Protein 6YGE (pdb70)

Secondary structure (DSSP, 8-state):
--SS-GGGTT-TTTTPPP--TTBGGG-GGG-BSS---STTHHHHTTT--TTTTS-HHHHHHHHBS-SSTT--BPPPSGGGBPB-TTS-B--EEEEEPTT-EEEEES-TT--EEEETT--GGGGT--GGGG---BTTBGGGEEEEEESS-EEEEEEEBPPBTTB---BEEEE-SS-HHHHHHTTSEEEPPGGGSSSGGGGS-SSSPP--/--S-GGG-S-TTTTPPP--TTBGGG-GGG-BSSPP-STTHHHHHTT--TTTTS-HHHHHHHHBS-SSTT--BPPPSGGGBPB-TTS-B--EEEEEPTT-EEEEES-TT--EEEETT--GGGGT--GGGG--SSTTSGGGEEEEEESS-EEEEEEEBPPBTTB---BEEEE-SS-HHHHHHTTSEEEPPGGGSSSGGGGS-SSSPPPP-

Organism: Aspergillus fumigatus (strain ATCC MYA-4609 / CBS 101355 / FGSC A1100 / Af293) (NCBI:txid330879)

Structure (mmCIF, N/CA/C/O backbone):
data_6YGE
#
_entry.id   6YGE
#
_cell.length_a   63.788
_cell.length_b   63.788
_cell.length_c   257.995
_cell.angle_alpha   90.000
_cell.angle_beta   90.000
_cell.angle_gamma   120.000
#
_symmetry.space_group_name_H-M   'P 32 2 1'
#
loop_
_entity.id
_entity.type
_entity.pdbx_description
1 polymer AfNADase
2 branched alpha-D-mannopyranose-(1-3)-[alpha-D-mannopyranose-(1-6)]beta-D-mannopyranose-(1-4)-2-acetamido-2-deoxy-beta-D-glucopyranose-(1-4)-[alpha-L-fucopyranose-(1-6)]2-acetamido-2-deoxy-beta-D-glucopyranose
3 branched alpha-L-fucopyranose-(1-6)-2-acetamido-2-deoxy-beta-D-glucopyranose
4 non-polymer 2-acetamido-2-deoxy-beta-D-glucopyranose
5 non-polymer 'CALCIUM ION'
6 non-polymer 'ACETATE ION'
7 water water
#
loop_
_atom_site.group_PDB
_atom_site.id
_atom_site.type_symbol
_atom_site.label_atom_id
_atom_site.label_alt_id
_atom_site.label_comp_id
_atom_site.label_asym_id
_atom_site.label_entity_id
_atom_site.label_seq_id
_atom_site.pdbx_PDB_ins_code
_atom_site.Cartn_x
_atom_site.Cartn_y
_atom_site.Cartn_z
_atom_site.occupancy
_atom_site.B_iso_or_equiv
_atom_site.auth_seq_id
_atom_site.auth_comp_id
_atom_site.auth_asym_id
_atom_site.auth_atom_id
_atom_site.pdbx_PDB_model_num
ATOM 1 N N . SER A 1 27 ? 0.66621 88.85499 294.50103 1.000 76.72011 27 SER B N 1
ATOM 2 C CA . SER A 1 27 ? 0.74431 87.84983 295.55650 1.000 71.58281 27 SER B CA 1
ATOM 3 C C . SER A 1 27 ? 2.19219 87.40495 295.78633 1.000 49.25834 27 SER B C 1
ATOM 4 O O . SER A 1 27 ? 2.77957 86.69506 294.96821 1.000 68.10671 27 SER B O 1
ATOM 7 N N . LEU A 1 28 ? 2.76483 87.83457 296.91149 1.000 51.86672 28 LEU B N 1
ATOM 8 C CA . LEU A 1 28 ? 4.16655 87.54144 297.17945 1.000 43.12651 28 LEU B CA 1
ATOM 9 C C . LEU A 1 28 ? 4.38366 86.10677 297.63826 1.000 44.48759 28 LEU B C 1
ATOM 10 O O . LEU A 1 28 ? 5.47616 85.56456 297.45125 1.000 44.87795 28 LEU B O 1
ATOM 15 N N . PHE A 1 29 ? 3.37129 85.47371 298.22088 1.000 37.91942 29 PHE B N 1
ATOM 16 C CA . PHE A 1 29 ? 3.57073 84.21309 298.91529 1.000 33.61528 29 PHE B CA 1
ATOM 17 C C . PHE A 1 29 ? 2.61676 83.14461 298.41037 1.000 37.92297 29 PHE B C 1
ATOM 18 O O . PHE A 1 29 ? 1.51778 83.45676 297.94200 1.000 46.80011 29 PHE B O 1
ATOM 26 N N . PRO A 1 30 ? 3.00223 81.87290 298.52693 1.000 37.73286 30 PRO B N 1
ATOM 27 C CA . PRO A 1 30 ? 2.02790 80.78255 298.38654 1.000 43.12499 30 PRO B CA 1
ATOM 28 C C . PRO A 1 30 ? 0.82640 80.98470 299.30262 1.000 57.02745 30 PRO B C 1
ATOM 29 O O . PRO A 1 30 ? 0.96329 81.41294 300.45168 1.000 42.30309 30 PRO B O 1
ATOM 33 N N . ALA A 1 31 ? -0.36427 80.65400 298.78830 1.000 42.47533 31 ALA B N 1
ATOM 34 C CA . ALA A 1 31 ? -1.58851 80.83653 299.56857 1.000 46.96483 31 ALA B CA 1
ATOM 35 C C . ALA A 1 31 ? -1.54835 80.08847 300.89645 1.000 46.74488 31 ALA B C 1
ATOM 36 O O . ALA A 1 31 ? -2.15248 80.53937 301.87929 1.000 42.04683 31 ALA B O 1
ATOM 38 N N . ARG A 1 32 ? -0.85584 78.94771 300.95493 1.000 43.50345 32 ARG B N 1
ATOM 39 C CA . ARG A 1 32 ? -0.79093 78.19083 302.20274 1.000 41.06160 32 ARG B CA 1
ATOM 40 C C . ARG A 1 32 ? -0.06532 78.93854 303.31008 1.000 42.47430 32 ARG B C 1
ATOM 41 O O . ARG A 1 32 ? -0.15801 78.53026 304.46981 1.000 48.64339 32 ARG B O 1
ATOM 49 N N . CYS A 1 33 ? 0.64970 80.01197 302.98450 1.000 43.06302 33 CYS B N 1
ATOM 50 C CA . CYS A 1 33 ? 1.48117 80.71745 303.95010 1.000 47.64279 33 CYS B CA 1
ATOM 51 C C . CYS A 1 33 ? 0.71893 81.75817 304.75478 1.000 43.68548 33 CYS B C 1
ATOM 52 O O . CYS A 1 33 ? 1.29148 82.34667 305.67660 1.000 39.49756 33 CYS B O 1
ATOM 55 N N . TRP A 1 34 ? -0.54779 81.99719 304.43791 1.000 35.40839 34 TRP B N 1
ATOM 56 C CA . TRP A 1 34 ? -1.40514 82.93854 305.15095 1.000 37.00618 34 TRP B CA 1
ATOM 57 C C . TRP A 1 34 ? -2.25384 82.22551 306.19253 1.000 44.88864 34 TRP B C 1
ATOM 58 O O . TRP A 1 34 ? -2.68450 81.09121 305.96540 1.000 44.45539 34 TRP B O 1
ATOM 69 N N . PRO A 1 35 ? -2.51342 82.84785 307.35646 1.000 42.41748 35 PRO B N 1
ATOM 70 C CA . PRO A 1 35 ? -1.97440 84.14784 307.77370 1.000 45.21500 35 PRO B CA 1
ATOM 71 C C . PRO A 1 35 ? -0.52645 84.04498 308.25165 1.000 49.43001 35 PRO B C 1
ATOM 72 O O . PRO A 1 35 ? -0.03220 82.93129 308.40889 1.000 37.84532 35 PRO B O 1
ATOM 76 N N . ASP A 1 36 ? 0.13590 85.18913 308.45324 1.000 38.20638 36 ASP B N 1
ATOM 77 C CA . ASP A 1 36 ? 1.49467 85.26086 308.99455 1.000 37.23686 36 ASP B CA 1
ATOM 78 C C . ASP A 1 36 ? 2.50791 84.60749 308.06284 1.000 35.33284 36 ASP B C 1
ATOM 79 O O . ASP A 1 36 ? 3.20840 83.67350 308.47029 1.000 41.96045 36 ASP B O 1
ATOM 84 N N . PRO A 1 37 ? 2.62489 85.05109 306.80616 1.000 37.76556 37 PRO B N 1
ATOM 85 C CA . PRO A 1 37 ? 3.61996 84.42968 305.91716 1.000 35.30853 37 PRO B CA 1
ATOM 86 C C . PRO A 1 37 ? 5.06676 84.73792 306.29177 1.000 39.01108 37 PRO B C 1
ATOM 87 O O . PRO A 1 37 ? 5.96610 84.00673 305.85880 1.000 35.39307 37 PRO B O 1
ATOM 91 N N . CYS A 1 38 ? 5.32374 85.80490 307.04674 1.000 38.84837 38 CYS B N 1
ATOM 92 C CA . CYS A 1 38 ? 6.67505 86.16584 307.45230 1.000 34.15794 38 CYS B CA 1
ATOM 93 C C . CYS A 1 38 ? 7.05533 85.58241 308.80512 1.000 37.02761 38 CYS B C 1
ATOM 94 O O . CYS A 1 38 ? 8.02630 86.04653 309.41474 1.000 39.34710 38 CYS B O 1
ATOM 97 N N . ALA A 1 39 ? 6.31078 84.58739 309.28754 1.000 35.40223 39 ALA B N 1
ATOM 98 C CA . ALA A 1 39 ? 6.63649 83.94857 310.55382 1.000 41.96307 39 ALA B CA 1
ATOM 99 C C . ALA A 1 39 ? 8.09867 83.51607 310.56218 1.000 36.86885 39 ALA B C 1
ATOM 100 O O . ALA A 1 39 ? 8.60020 82.96927 309.57659 1.000 37.73363 39 ALA B O 1
ATOM 102 N N . GLY A 1 40 ? 8.79304 83.82197 311.65795 1.000 38.49740 40 GLY B N 1
ATOM 103 C CA . GLY A 1 40 ? 10.17924 83.43900 311.83233 1.000 44.11595 40 GLY B CA 1
ATOM 104 C C . GLY A 1 40 ? 11.20177 84.36861 311.21524 1.000 49.35986 40 GLY B C 1
ATOM 105 O O . GLY A 1 40 ? 12.40355 84.16917 311.43579 1.000 41.42756 40 GLY B O 1
ATOM 106 N N . ILE A 1 41 ? 10.77923 85.37217 310.45032 1.000 38.09053 41 ILE B N 1
ATOM 107 C CA . ILE A 1 41 ? 11.69222 86.26453 309.74416 1.000 34.41740 41 ILE B CA 1
ATOM 108 C C . ILE A 1 41 ? 11.82204 87.56056 310.52656 1.000 38.94929 41 ILE B C 1
ATOM 109 O O . ILE A 1 41 ? 10.81277 88.19707 310.85496 1.000 43.83400 41 ILE B O 1
ATOM 114 N N . THR A 1 42 ? 13.05786 87.97408 310.79820 1.000 41.18636 42 THR B N 1
ATOM 115 C CA . THR A 1 42 ? 13.29243 89.25659 311.45007 1.000 42.87074 42 THR B CA 1
ATOM 116 C C . THR A 1 42 ? 13.25804 90.37274 310.41403 1.000 39.51827 42 THR B C 1
ATOM 117 O O . THR A 1 42 ? 13.99310 90.32961 309.42822 1.000 43.59857 42 THR B O 1
ATOM 121 N N . PHE A 1 43 ? 12.41631 91.37930 310.64426 1.000 44.92409 43 PHE B N 1
ATOM 122 C CA . PHE A 1 43 ? 12.32799 92.49118 309.70482 1.000 48.57869 43 PHE B CA 1
ATOM 123 C C . PHE A 1 43 ? 13.55243 93.39416 309.81005 1.000 46.21373 43 PHE B C 1
ATOM 124 O O . PHE A 1 43 ? 13.97761 93.75948 310.91043 1.000 53.46444 43 PHE B O 1
ATOM 132 N N . GLN A 1 44 ? 14.11075 93.77309 308.65041 1.000 44.39767 44 GLN B N 1
ATOM 133 C CA . GLN A 1 44 ? 15.25369 94.68378 308.61011 1.000 63.26250 44 GLN B CA 1
ATOM 134 C C . GLN A 1 44 ? 15.00670 95.92957 307.76881 1.000 50.57655 44 GLN B C 1
ATOM 135 O O . GLN A 1 44 ? 15.24832 97.04482 308.25188 1.000 51.42103 44 GLN B O 1
ATOM 141 N N . ASN A 1 45 ? 14.51193 95.78299 306.53466 1.000 48.19910 45 ASN B N 1
ATOM 142 C CA . ASN A 1 45 ? 14.39043 96.89814 305.59224 1.000 58.31738 45 ASN B CA 1
ATOM 143 C C . ASN A 1 45 ? 13.15495 96.71239 304.70976 1.000 44.08846 45 ASN B C 1
ATOM 144 O O . ASN A 1 45 ? 12.98528 95.64978 304.10250 1.000 43.50565 45 ASN B O 1
ATOM 149 N N . ASP A 1 46 ? 12.32822 97.76951 304.59632 1.000 48.06175 46 ASP B N 1
ATOM 150 C CA . ASP A 1 46 ? 11.02792 97.67807 303.93254 1.000 53.17712 46 ASP B CA 1
ATOM 151 C C . ASP A 1 46 ? 11.10455 97.50434 302.41927 1.000 50.37362 46 ASP B C 1
ATOM 152 O O . ASP A 1 46 ? 10.05638 97.36660 301.77376 1.000 63.45228 46 ASP B O 1
ATOM 157 N N . THR A 1 47 ? 12.27743 97.54984 301.81271 1.000 46.00088 47 THR B N 1
ATOM 158 C CA . THR A 1 47 ? 12.33048 97.34939 300.36948 1.000 38.95193 47 THR B CA 1
ATOM 159 C C . THR A 1 47 ? 12.22207 95.87571 299.98844 1.000 36.18021 47 THR B C 1
ATOM 160 O O . THR A 1 47 ? 11.90844 95.56092 298.82927 1.000 37.47788 47 THR B O 1
ATOM 164 N N . TYR A 1 48 ? 12.41817 94.97741 300.95200 1.000 37.67454 48 TYR B N 1
ATOM 165 C CA . TYR A 1 48 ? 12.58632 93.55733 300.69120 1.000 34.51365 48 TYR B CA 1
ATOM 166 C C . TYR A 1 48 ? 11.42330 92.76137 301.27181 1.000 36.08369 48 TYR B C 1
ATOM 167 O O . TYR A 1 48 ? 10.76402 93.19562 302.22040 1.000 39.32350 48 TYR B O 1
ATOM 176 N N . VAL A 1 49 ? 11.17100 91.59359 300.67418 1.000 35.72490 49 VAL B N 1
ATOM 177 C CA . VAL A 1 49 ? 10.08952 90.73222 301.14056 1.000 35.59658 49 VAL B CA 1
ATOM 178 C C . VAL A 1 49 ? 10.32810 90.32305 302.58505 1.000 40.99465 49 VAL B C 1
ATOM 179 O O . VAL A 1 49 ? 11.41637 89.86024 302.95095 1.000 35.72270 49 VAL B O 1
ATOM 183 N N . CYS A 1 50 ? 9.29756 90.48750 303.41341 1.000 32.16342 50 CYS B N 1
ATOM 184 C CA . CYS A 1 50 ? 9.37784 90.26284 304.85284 1.000 32.49936 50 CYS B CA 1
ATOM 185 C C . CYS A 1 50 ? 10.46685 91.10664 305.51587 1.000 38.40832 50 CYS B C 1
ATOM 186 O O . CYS A 1 50 ? 10.89090 90.81047 306.64113 1.000 36.91031 50 CYS B O 1
ATOM 189 N N . GLY A 1 51 ? 10.90585 92.17367 304.84842 1.000 37.28476 51 GLY B N 1
ATOM 190 C CA . GLY A 1 51 ? 11.95702 93.02236 305.36723 1.000 44.01489 51 GLY B CA 1
ATOM 191 C C . GLY A 1 51 ? 13.33630 92.41156 305.34371 1.000 37.42615 51 GLY B C 1
ATOM 192 O O . GLY A 1 51 ? 14.24815 92.94969 305.98059 1.000 44.88345 51 GLY B O 1
ATOM 193 N N . ASP A 1 52 ? 13.51723 91.30785 304.62529 1.000 34.43570 52 ASP B N 1
ATOM 194 C CA . ASP A 1 52 ? 14.75527 90.53666 304.65267 1.000 36.47051 52 ASP B CA 1
ATOM 195 C C . ASP A 1 5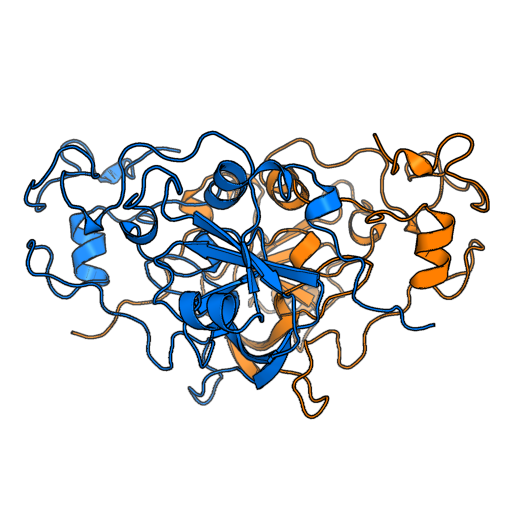2 ? 15.42297 90.59439 303.28735 1.000 38.76541 52 ASP B C 1
ATOM 196 O O . ASP A 1 52 ? 14.86940 90.05598 302.31888 1.000 33.19329 52 ASP B O 1
ATOM 201 N N . PRO A 1 53 ? 16.60445 91.20546 303.15241 1.000 34.43462 53 PRO B N 1
ATOM 202 C CA . PRO A 1 53 ? 17.21994 91.30777 301.81606 1.000 35.67589 53 PRO B CA 1
ATOM 203 C C . PRO A 1 53 ? 17.49159 89.96143 301.17748 1.000 32.89658 53 PRO B C 1
ATOM 204 O O . PRO A 1 53 ? 17.51566 89.86209 299.94281 1.000 31.98613 53 PRO B O 1
ATOM 208 N N . ARG A 1 54 ? 17.686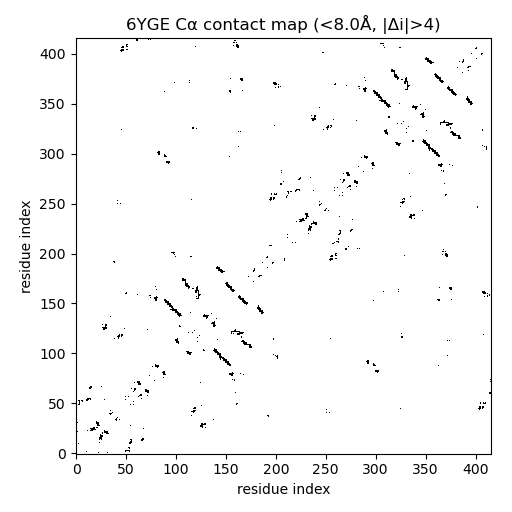70 88.90745 301.97100 1.000 36.50427 54 ARG B N 1
ATOM 209 C CA . ARG A 1 54 ? 17.91242 87.60104 301.36462 1.000 29.26628 54 ARG B CA 1
ATOM 210 C C . ARG A 1 54 ? 16.71859 87.13460 300.54420 1.000 30.53754 54 ARG B C 1
ATOM 211 O O . ARG A 1 54 ? 16.87207 86.26218 299.68402 1.000 31.40832 54 ARG B O 1
ATOM 219 N N . LEU A 1 55 ? 15.53978 87.70355 300.78133 1.000 31.31147 55 LEU B N 1
ATOM 220 C CA . LEU A 1 55 ? 14.32492 87.28474 300.10061 1.000 29.43450 55 LEU B CA 1
ATOM 221 C C . LEU A 1 55 ? 14.00615 88.13879 298.88196 1.000 34.72946 55 LEU B C 1
ATOM 222 O O . LEU A 1 55 ? 12.97315 87.92521 298.24266 1.000 30.46517 55 LEU B O 1
ATOM 227 N N . GLY A 1 56 ? 14.86250 89.09537 298.54586 1.000 29.30229 56 GLY B N 1
ATOM 228 C CA . GLY A 1 56 ? 14.71303 89.84131 297.32330 1.000 28.61479 56 GLY B CA 1
ATOM 229 C C . GLY A 1 56 ? 13.76308 91.01087 297.47105 1.000 29.34529 56 GLY B C 1
ATOM 230 O O . GLY A 1 56 ? 13.13657 91.21526 298.51395 1.000 33.29363 56 GLY B O 1
ATOM 231 N N . PRO A 1 57 ? 13.61930 91.78648 296.40673 1.000 29.05398 57 PRO B N 1
ATOM 232 C CA . PRO A 1 57 ? 12.84923 93.03065 296.48992 1.000 33.22966 57 PRO B CA 1
ATOM 233 C C . PRO A 1 57 ? 11.35099 92.78484 296.38932 1.000 33.17163 57 PRO B C 1
ATOM 234 O O . PRO A 1 57 ? 10.88835 91.83692 295.74546 1.000 35.03321 57 PRO B O 1
ATOM 238 N N . VAL A 1 58 ? 10.58873 93.66352 297.04211 1.000 34.98399 58 VAL B N 1
ATOM 239 C CA . VAL A 1 58 ? 9.12961 93.59634 296.95179 1.000 35.88006 58 VAL B CA 1
ATOM 240 C C . VAL A 1 58 ? 8.67911 93.83164 295.51256 1.000 43.39883 58 VAL B C 1
ATOM 241 O O . VAL A 1 58 ? 7.88239 93.06505 294.95767 1.000 42.61137 58 VAL B O 1
ATOM 245 N N . VAL A 1 59 ? 9.19163 94.88582 294.88745 1.000 40.45251 59 VAL B N 1
ATOM 246 C CA . VAL A 1 59 ? 8.79184 95.26937 293.53729 1.000 45.71769 59 VAL B CA 1
ATOM 247 C C . VAL A 1 59 ? 9.68565 94.55989 292.52778 1.000 43.57672 59 VAL B C 1
ATOM 248 O O . VAL A 1 59 ? 10.91535 94.68326 292.57270 1.000 43.55399 59 VAL B O 1
ATOM 252 N N . LEU A 1 60 ? 9.06715 93.82243 291.61802 1.000 40.57790 60 LEU B N 1
ATOM 253 C CA . LEU A 1 60 ? 9.77306 93.10962 290.56937 1.000 46.48992 60 LEU B CA 1
ATOM 254 C C . LEU A 1 60 ? 9.69290 93.86982 289.25151 1.000 41.76721 60 LEU B C 1
ATOM 255 O O . LEU A 1 60 ? 8.89288 94.79943 289.09662 1.000 39.35977 60 LEU B O 1
ATOM 260 N N . PRO A 1 61 ? 10.53122 93.50489 288.28263 1.000 50.05032 61 PRO B N 1
ATOM 261 C CA . PRO A 1 61 ? 10.57065 94.23643 287.01214 1.000 41.39198 61 PRO B CA 1
ATOM 262 C C . PRO A 1 61 ? 9.22107 94.32104 286.31048 1.000 36.94576 61 PRO B C 1
ATOM 263 O O . PRO A 1 61 ? 8.46363 93.35003 286.25793 1.000 43.31534 61 PRO B O 1
ATOM 267 N N . GLN A 1 62 ? 8.93237 95.50027 285.74864 1.000 41.52901 62 GLN B N 1
ATOM 268 C CA . GLN A 1 62 ? 7.68267 95.72520 285.03021 1.000 44.75904 62 GLN B CA 1
ATOM 269 C C . GLN A 1 62 ? 7.83345 95.87553 283.51829 1.000 51.31502 62 GLN B C 1
ATOM 270 O O . GLN A 1 62 ? 6.81292 95.92741 282.82746 1.000 65.07696 62 GLN B O 1
ATOM 276 N N . LYS A 1 63 ? 9.04939 95.98240 282.97997 1.000 45.86328 63 LYS B N 1
ATOM 277 C CA . LYS A 1 63 ? 9.23477 96.24707 281.55045 1.000 44.95255 63 LYS B CA 1
ATOM 278 C C . LYS A 1 63 ? 10.13481 95.20749 280.91191 1.000 51.40538 63 LYS B C 1
ATOM 279 O O . LYS A 1 63 ? 10.90509 94.51133 281.57621 1.000 39.28097 63 LYS B O 1
ATOM 285 N N . PHE A 1 64 ? 10.06259 95.17516 279.58454 1.000 40.99028 64 PHE B N 1
ATOM 286 C CA . PHE A 1 64 ? 10.83518 94.25436 278.77618 1.000 52.47342 64 PHE B CA 1
ATOM 287 C C . PHE A 1 64 ? 12.29484 94.71154 278.70469 1.000 44.33671 64 PHE B C 1
ATOM 288 O O . PHE A 1 64 ? 12.56638 95.91204 278.60954 1.000 47.71992 64 PHE B O 1
ATOM 296 N N . PRO A 1 65 ? 13.26468 93.78156 278.73141 1.000 51.76181 65 PRO B N 1
ATOM 297 C CA . PRO A 1 65 ? 13.22910 92.31392 278.78395 1.000 52.00829 65 PRO B CA 1
ATOM 298 C C . PRO A 1 65 ? 13.05529 91.69811 280.15236 1.000 50.27464 65 PRO B C 1
ATOM 299 O O . PRO A 1 65 ? 12.77438 90.50242 280.23795 1.000 45.37218 65 PRO B O 1
ATOM 303 N N . LEU A 1 66 ? 13.27760 92.47820 281.21124 1.000 45.02739 66 LEU B N 1
ATOM 304 C CA . LEU A 1 66 ? 13.39883 91.87367 282.52959 1.000 53.54371 66 LEU B CA 1
ATOM 305 C C . LEU A 1 66 ? 12.11673 91.16914 282.93652 1.000 34.69080 66 LEU B C 1
ATOM 306 O O . LEU A 1 66 ? 12.15603 90.09005 283.54524 1.000 42.61752 66 LEU B O 1
ATOM 311 N N . ASN A 1 67 ? 10.96116 91.75837 282.62236 1.000 33.46766 67 ASN B N 1
ATOM 312 C CA . ASN A 1 67 ? 9.73739 91.08104 283.01518 1.000 34.84665 67 ASN B CA 1
ATOM 313 C C . ASN A 1 67 ? 9.57998 89.76174 282.27348 1.000 34.64279 67 ASN B C 1
ATOM 314 O O . ASN A 1 67 ? 9.04939 88.80420 282.84265 1.000 35.18200 67 ASN B O 1
ATOM 319 N N . ASN A 1 68 ? 10.05708 89.68157 281.02230 1.000 35.53895 68 ASN B N 1
ATOM 320 C CA . ASN A 1 68 ? 10.00857 88.41168 280.30149 1.000 26.90621 68 ASN B CA 1
ATOM 321 C C . ASN A 1 68 ? 10.84894 87.34308 280.99493 1.000 28.84730 68 ASN B C 1
ATOM 322 O O . ASN A 1 68 ? 10.43716 86.17779 281.08045 1.000 31.07842 68 ASN B O 1
ATOM 327 N N . GLU A 1 69 ? 12.01787 87.72056 281.52223 1.000 28.18073 69 GLU B N 1
ATOM 328 C CA . GLU A 1 69 ? 12.87803 86.75569 282.20508 1.000 27.66497 69 GLU B CA 1
ATOM 329 C C . GLU A 1 69 ? 12.31660 86.30563 283.55528 1.000 26.10899 69 GLU B C 1
ATOM 330 O O . GLU A 1 69 ? 12.74586 85.26800 284.06394 1.000 30.18676 69 GLU B O 1
ATOM 336 N N . LEU A 1 70 ? 11.37288 87.04377 284.13714 1.000 28.44027 70 LEU B N 1
ATOM 337 C CA . LEU A 1 70 ? 10.85243 86.72322 285.46289 1.000 27.44462 70 LEU B CA 1
ATOM 338 C C . LEU A 1 70 ? 9.41631 86.21501 285.42092 1.000 29.33047 70 LEU B C 1
ATOM 339 O O . LEU A 1 70 ? 8.81353 85.98813 286.47793 1.000 30.61287 70 LEU B O 1
ATOM 344 N N . ARG A 1 71 ? 8.87160 86.01132 284.22103 1.000 28.54178 71 ARG B N 1
ATOM 345 C CA . ARG A 1 71 ? 7.47299 85.63027 284.06894 1.000 28.23895 71 ARG B CA 1
ATOM 346 C C . ARG A 1 71 ? 7.17256 84.27611 284.69387 1.000 29.81191 71 ARG B C 1
ATOM 347 O O . ARG A 1 71 ? 6.04326 84.03811 285.13604 1.000 32.81403 71 ARG B O 1
ATOM 355 N N . THR A 1 72 ? 8.14899 83.36724 284.72685 1.000 27.54871 72 THR B N 1
ATOM 356 C CA . THR A 1 72 ? 7.91363 82.03249 285.26406 1.000 27.91923 72 THR B CA 1
ATOM 357 C C . THR A 1 72 ? 8.48880 81.85625 286.65994 1.000 29.66126 72 THR B C 1
ATOM 358 O O . THR A 1 72 ? 8.60327 80.71926 287.12938 1.000 28.18039 72 THR B O 1
ATOM 362 N N . TYR A 1 73 ? 8.84184 82.95061 287.33501 1.000 25.43047 73 TYR B N 1
ATOM 363 C CA . TYR A 1 73 ? 9.59866 82.91398 288.58715 1.000 28.09583 73 TYR B CA 1
ATOM 364 C C . TYR A 1 73 ? 8.65759 82.97428 289.78879 1.000 29.99559 73 TYR B C 1
ATOM 365 O O . TYR A 1 73 ? 8.02243 84.00458 290.04101 1.000 30.08114 73 TYR B O 1
ATOM 374 N N . ALA A 1 74 ? 8.57716 81.87655 290.53430 1.000 25.56743 74 ALA B N 1
ATOM 375 C CA . ALA A 1 74 ? 7.93650 81.86388 291.84557 1.000 31.07417 74 ALA B CA 1
ATOM 376 C C . ALA A 1 74 ? 9.06014 81.85495 292.87291 1.000 29.27248 74 ALA B C 1
ATOM 377 O O . ALA A 1 74 ? 9.75565 80.84486 293.02929 1.000 25.66379 74 ALA B O 1
ATOM 379 N N . ARG A 1 75 ? 9.24786 82.97910 293.57377 1.000 29.64048 75 ARG B N 1
ATOM 380 C CA . ARG A 1 75 ? 10.51982 83.18631 294.26080 1.000 32.45997 75 ARG B CA 1
ATOM 381 C C . ARG A 1 75 ? 10.75755 82.18695 295.39564 1.000 36.18128 75 ARG B C 1
ATOM 382 O O . ARG A 1 75 ? 11.91457 81.85949 295.67273 1.000 31.86399 75 ARG B O 1
ATOM 390 N N . PHE A 1 76 ? 9.70939 81.64854 296.02684 1.000 30.11046 76 PHE B N 1
ATOM 391 C CA . PHE A 1 76 ? 9.89469 80.63641 297.06639 1.000 28.57356 76 PHE B CA 1
ATOM 392 C C . PHE A 1 76 ? 9.48933 79.23774 296.61721 1.000 28.96444 76 PHE B C 1
ATOM 393 O O . PHE A 1 76 ? 9.45075 78.31548 297.44279 1.000 31.15607 76 PHE B O 1
ATOM 401 N N . GLY A 1 77 ? 9.20432 79.04526 295.33349 1.000 30.41395 77 GLY B N 1
ATOM 402 C CA . GLY A 1 77 ? 8.54544 77.80743 294.95667 1.000 35.72595 77 GLY B CA 1
ATOM 403 C C . GLY A 1 77 ? 7.19466 77.73186 295.64035 1.000 27.13325 77 GLY B C 1
ATOM 404 O O . GLY A 1 77 ? 6.40753 78.68312 295.61518 1.000 32.42043 77 GLY B O 1
ATOM 405 N N . ALA A 1 78 ? 6.91607 76.58792 296.26541 1.000 27.64534 78 ALA B N 1
ATOM 406 C CA . ALA A 1 78 ? 5.72530 76.41356 297.08377 1.000 31.47942 78 ALA B CA 1
ATOM 407 C C . ALA A 1 78 ? 6.02183 76.53247 298.57480 1.000 32.10626 78 ALA B C 1
ATOM 408 O O . ALA A 1 78 ? 5.16744 76.18205 299.39738 1.000 36.75395 78 ALA B O 1
ATOM 410 N N . LEU A 1 79 ? 7.20532 77.01943 298.94080 1.000 31.38420 79 LEU B N 1
ATOM 411 C CA . LEU A 1 79 ? 7.58970 77.15048 300.33894 1.000 30.62314 79 LEU B CA 1
ATOM 412 C C . LEU A 1 79 ? 7.19615 78.51173 300.89296 1.000 32.97821 79 LEU B C 1
ATOM 413 O O . LEU A 1 79 ? 6.97780 79.47036 300.15428 1.000 32.25194 79 LEU B O 1
ATOM 418 N N . CYS A 1 80 ? 7.10793 78.58465 302.23500 1.000 34.12792 80 CYS B N 1
ATOM 419 C CA . CYS A 1 80 ? 6.99888 79.86911 302.90905 1.000 46.95149 80 CYS B CA 1
ATOM 420 C C . CYS A 1 80 ? 8.38984 80.43267 303.18283 1.000 34.34701 80 CYS B C 1
ATOM 421 O O . CYS A 1 80 ? 9.38098 79.69485 303.16905 1.000 33.25848 80 CYS B O 1
ATOM 424 N N . PRO A 1 81 ? 8.50645 81.74960 303.40583 1.000 32.04586 81 PRO B N 1
ATOM 425 C CA . PRO A 1 81 ? 9.84719 82.34917 303.57070 1.000 29.73126 81 PRO B CA 1
ATOM 426 C C . PRO A 1 81 ? 10.77591 81.63028 304.54369 1.000 32.37328 81 PRO B C 1
ATOM 427 O O . PRO A 1 81 ? 11.93838 81.38077 304.19939 1.000 31.96655 81 PRO B O 1
ATOM 431 N N . ALA A 1 82 ? 10.30496 81.28804 305.74644 1.000 32.12729 82 ALA B N 1
ATOM 432 C CA . ALA A 1 82 ? 11.19044 80.63229 306.70800 1.000 32.27548 82 ALA B CA 1
ATOM 433 C C . ALA A 1 82 ? 11.56823 79.22800 306.24654 1.000 33.18061 82 ALA B C 1
ATOM 434 O O . ALA A 1 82 ? 12.71719 78.80056 306.42391 1.000 34.76399 82 ALA B O 1
ATOM 436 N N . GLU A 1 83 ? 10.61142 78.49554 305.66090 1.000 33.73930 83 GLU B N 1
ATOM 437 C CA . GLU A 1 83 ? 10.90888 77.17922 305.09919 1.000 35.77570 83 GLU B CA 1
ATOM 438 C C . GLU A 1 83 ? 11.98984 77.27209 304.03535 1.000 41.66915 83 GLU B C 1
ATOM 439 O O . GLU A 1 83 ? 12.84708 76.38943 303.92553 1.000 32.20446 83 GLU B O 1
ATOM 445 N N . PHE A 1 84 ? 11.94959 78.33250 303.23256 1.000 32.36268 84 PHE B N 1
ATOM 446 C CA . PHE A 1 84 ? 12.90110 78.49203 302.13495 1.000 29.97139 84 PHE B CA 1
ATOM 447 C C . PHE A 1 84 ? 14.30689 78.74439 302.67174 1.000 33.97365 84 PHE B C 1
ATOM 448 O O . PHE A 1 84 ? 15.27706 78.11197 302.23391 1.000 30.30758 84 PHE B O 1
ATOM 456 N N . LEU A 1 85 ? 14.43163 79.65398 303.63896 1.000 32.75807 85 LEU B N 1
ATOM 457 C CA . LEU A 1 85 ? 15.73237 79.91312 304.24788 1.000 36.14825 85 LEU B CA 1
ATOM 458 C C . LEU A 1 85 ? 16.23794 78.69616 305.01368 1.000 33.02960 85 LEU B C 1
ATOM 459 O O . LEU A 1 85 ? 17.44398 78.42193 305.03451 1.000 34.56242 85 LEU B O 1
ATOM 464 N N . ASP A 1 86 ? 15.33555 77.96872 305.67800 1.000 35.29575 86 ASP B N 1
ATOM 465 C CA . ASP A 1 86 ? 15.77283 76.77660 306.39783 1.000 36.97288 86 ASP B CA 1
ATOM 466 C C . ASP A 1 86 ? 16.33618 75.73018 305.44320 1.000 36.68287 86 ASP B C 1
ATOM 467 O O . ASP A 1 86 ? 17.26579 74.99505 305.80654 1.000 38.45783 86 ASP B O 1
ATOM 472 N N . LYS A 1 87 ? 15.79111 75.65497 304.22543 1.000 32.40736 87 LYS B N 1
ATOM 473 C CA . LYS A 1 87 ? 16.25851 74.68481 303.23929 1.000 37.04789 87 LYS B CA 1
ATOM 474 C C . LYS A 1 87 ? 17.55916 75.12243 302.57086 1.000 41.04146 87 LYS B C 1
ATOM 475 O O . LYS A 1 87 ? 18.45192 74.29514 302.35121 1.000 33.28361 87 LYS B O 1
ATOM 481 N N . TRP A 1 88 ? 17.69555 76.40798 302.24085 1.000 29.12304 88 TRP B N 1
ATOM 482 C CA . TRP A 1 88 ? 18.76933 76.85063 301.34957 1.000 30.42325 88 TRP B CA 1
ATOM 483 C C . TRP A 1 88 ? 19.81017 77.74822 302.01118 1.000 28.42331 88 TRP B C 1
ATOM 484 O O . TRP A 1 88 ? 20.76305 78.17008 301.33740 1.000 32.52234 88 TRP B O 1
ATOM 495 N N . ALA A 1 89 ? 19.67636 78.04789 303.29606 1.000 30.67491 89 ALA B N 1
ATOM 496 C CA . ALA A 1 89 ? 20.64394 78.88964 303.98270 1.000 36.80871 89 ALA B CA 1
ATOM 497 C C . ALA A 1 89 ? 21.06014 78.23576 305.30014 1.000 32.97675 89 ALA B C 1
ATOM 498 O O . ALA A 1 89 ? 20.46579 77.24907 305.75421 1.000 34.91338 89 ALA B O 1
ATOM 500 N N . THR A 1 90 ? 22.10977 78.79519 305.91169 1.000 33.18883 90 THR B N 1
ATOM 501 C CA . THR A 1 90 ? 22.62842 78.23492 307.16467 1.000 34.26870 90 THR B CA 1
ATOM 502 C C . THR A 1 90 ? 21.72250 78.52881 308.35296 1.000 36.29499 90 THR B C 1
ATOM 503 O O . THR A 1 90 ? 21.74609 77.78768 309.34498 1.000 41.81207 90 THR B O 1
ATOM 507 N N . ASP A 1 91 ? 20.93417 79.59740 308.28336 1.000 41.34946 91 ASP B N 1
ATOM 508 C CA . ASP A 1 91 ? 20.07875 79.96549 309.40033 1.000 34.65322 91 ASP B CA 1
ATOM 509 C C . ASP A 1 91 ? 18.94144 80.82943 308.88437 1.000 47.30932 91 ASP B C 1
ATOM 510 O O . ASP A 1 91 ? 19.11435 81.60293 307.93998 1.000 40.34239 91 ASP B O 1
ATOM 515 N N . VAL A 1 92 ? 17.77311 80.67671 309.51017 1.000 42.40706 92 VAL B N 1
ATOM 516 C CA . VAL A 1 92 ? 16.66494 81.58397 309.23643 1.000 36.83356 92 VAL B CA 1
ATOM 517 C C . VAL A 1 92 ? 16.94277 82.94806 309.85732 1.000 43.38316 92 VAL B C 1
ATOM 518 O O . VAL A 1 92 ? 16.48638 83.97503 309.34544 1.000 41.06778 92 VAL B O 1
ATOM 522 N N . ALA A 1 93 ? 17.70124 82.98653 310.95826 1.000 41.83181 93 ALA B N 1
ATOM 523 C CA . ALA A 1 93 ? 18.05029 84.24607 311.60855 1.000 39.47102 93 ALA B CA 1
ATOM 524 C C . ALA A 1 93 ? 18.84873 85.12999 310.64338 1.000 37.93499 93 ALA B C 1
ATOM 525 O O . ALA A 1 93 ? 19.38363 84.63981 309.64814 1.000 37.23164 93 ALA B O 1
ATOM 527 N N . PRO A 1 94 ? 18.94174 86.45143 310.91755 1.000 46.33872 94 PRO B N 1
ATOM 528 C CA . PRO A 1 94 ? 19.60903 87.36866 309.97090 1.000 46.61397 94 PRO B CA 1
ATOM 529 C C . PRO A 1 94 ? 21.03072 86.98851 309.58363 1.000 45.14689 94 PRO B C 1
ATOM 530 O O . PRO A 1 94 ? 21.48135 87.34132 308.48680 1.000 49.33257 94 PRO B O 1
ATOM 534 N N . ASN A 1 95 ? 21.73978 86.26175 310.44548 1.000 43.64462 95 ASN B N 1
ATOM 535 C CA . ASN A 1 95 ? 23.11786 85.88143 310.14375 1.000 48.19783 95 ASN B CA 1
ATOM 536 C C . ASN A 1 95 ? 23.22409 84.68559 309.20956 1.000 49.34562 95 ASN B C 1
ATOM 537 O O . ASN A 1 95 ? 24.34310 84.32337 308.83729 1.000 45.35369 95 ASN B O 1
ATOM 542 N N . GLY A 1 96 ? 22.11432 84.05867 308.82852 1.000 40.69488 96 GLY B N 1
ATOM 543 C CA . GLY A 1 96 ? 22.19267 82.94108 307.90222 1.000 36.49998 96 GLY B CA 1
ATOM 544 C C . GLY A 1 96 ? 22.59429 83.40837 306.51361 1.000 37.63066 96 GLY B C 1
ATOM 545 O O . GLY A 1 96 ? 22.20525 84.48526 306.06169 1.000 38.13879 96 GLY B O 1
ATOM 546 N N . THR A 1 97 ? 23.40989 82.59749 305.83953 1.000 34.00271 97 THR B N 1
ATOM 547 C CA . THR A 1 97 ? 23.84306 82.89049 304.47920 1.000 35.16097 97 THR B CA 1
ATOM 548 C C . THR A 1 97 ? 23.48402 81.73683 303.55265 1.000 40.63287 97 THR B C 1
ATOM 549 O O . THR A 1 97 ? 23.40638 80.57782 303.97202 1.000 35.92263 97 THR B O 1
ATOM 553 N N . TYR A 1 98 ? 23.25916 82.06045 302.28187 1.000 35.65594 98 TYR B N 1
ATOM 554 C CA . TYR A 1 98 ? 22.86543 81.02812 301.33787 1.000 30.30785 98 TYR B CA 1
ATOM 555 C C . TYR A 1 98 ? 23.99764 80.02758 301.14756 1.000 36.03479 98 TYR B C 1
ATOM 556 O O . TYR A 1 98 ? 25.17906 80.37719 301.21208 1.000 32.04427 98 TYR B O 1
ATOM 565 N N . ILE A 1 99 ? 23.62242 78.76302 301.00496 1.000 31.77103 99 ILE B N 1
ATOM 566 C CA . ILE A 1 99 ? 24.55324 77.66912 300.74824 1.000 30.03694 99 ILE B CA 1
ATOM 567 C C . ILE A 1 99 ? 24.48192 77.33327 299.26543 1.000 31.66767 99 ILE B C 1
ATOM 568 O O . ILE A 1 99 ? 23.38909 77.12024 298.72535 1.000 30.10139 99 ILE B O 1
ATOM 573 N N . TYR A 1 100 ? 25.64033 77.25940 298.61361 1.000 28.58319 100 TYR B N 1
ATOM 574 C CA . TYR A 1 100 ? 25.73384 77.13161 297.16506 1.000 30.81035 100 TYR B CA 1
ATOM 575 C C . TYR A 1 100 ? 26.00330 75.69371 296.73856 1.000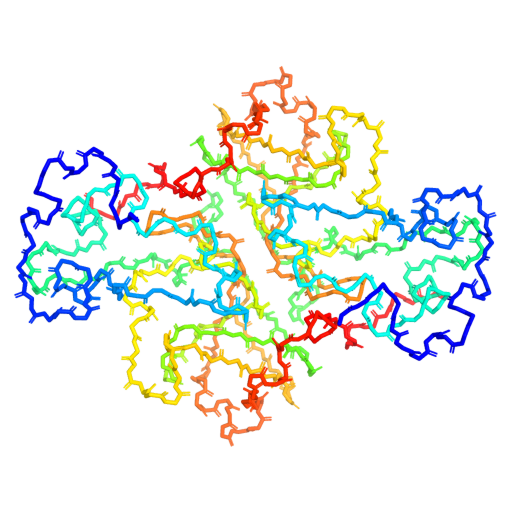 27.87376 100 TYR B C 1
ATOM 576 O O . TYR A 1 100 ? 26.51294 74.88184 297.51761 1.000 31.73951 100 TYR B O 1
ATOM 585 N N . PRO A 1 101 ? 25.65237 75.35156 295.49996 1.000 29.58433 101 PRO B N 1
ATOM 586 C CA . PRO A 1 101 ? 25.84701 73.98610 295.00772 1.000 32.78757 101 PRO B CA 1
ATOM 587 C C . PRO A 1 101 ? 27.31732 73.68516 294.78258 1.000 30.74495 101 PRO B C 1
ATOM 588 O O . PRO A 1 101 ? 28.13702 74.60393 294.62111 1.000 32.54355 101 PRO B O 1
ATOM 592 N N . PRO A 1 102 ? 27.69475 72.41082 294.76566 1.000 33.38474 102 PRO B N 1
ATOM 593 C CA . PRO A 1 102 ? 29.10211 72.05532 294.58685 1.000 28.48592 102 PRO B CA 1
ATOM 594 C C . PRO A 1 102 ? 29.51046 72.22163 293.12979 1.000 28.76394 102 PRO B C 1
ATOM 595 O O . PRO A 1 102 ? 28.68235 72.40814 292.24521 1.000 32.39045 102 PRO B O 1
ATOM 599 N N . ALA A 1 103 ? 30.82172 72.16018 292.90258 1.000 29.96290 103 ALA B N 1
ATOM 600 C CA . ALA A 1 103 ? 31.38139 72.15982 291.54804 1.000 39.22358 103 ALA B CA 1
ATOM 601 C C . ALA A 1 103 ? 30.94761 73.38945 290.74834 1.000 36.64896 103 ALA B C 1
ATOM 602 O O . ALA A 1 103 ? 30.67464 73.30987 289.54759 1.000 31.00809 103 ALA B O 1
ATOM 604 N N . ASN A 1 104 ? 30.88076 74.54065 291.41461 1.000 31.33337 104 ASN B N 1
ATOM 605 C CA . ASN A 1 104 ? 30.49552 75.80212 290.78208 1.000 27.87507 104 ASN B CA 1
ATOM 606 C C . ASN A 1 104 ? 29.09835 75.74694 290.17064 1.000 32.45530 104 ASN B C 1
ATOM 607 O O . ASN A 1 104 ? 28.77321 76.53576 289.28067 1.000 29.57157 104 ASN B O 1
ATOM 612 N N . GLY A 1 105 ? 28.25298 74.83225 290.63231 1.000 29.46600 105 GLY B N 1
ATOM 613 C CA . GLY A 1 105 ? 26.87451 74.80445 290.19785 1.000 25.98262 105 GLY B CA 1
ATOM 614 C C . GLY A 1 105 ? 26.65216 74.22195 288.81791 1.000 25.75889 105 GLY B C 1
ATOM 615 O O . GLY A 1 105 ? 25.55011 74.35048 288.27476 1.000 26.47224 105 GLY B O 1
ATOM 616 N N . PHE A 1 106 ? 27.65406 73.58126 288.23728 1.000 27.91248 106 PHE B N 1
ATOM 617 C CA . PHE A 1 106 ? 27.42281 72.84741 286.99825 1.000 30.13669 106 PHE B CA 1
ATOM 618 C C . PHE A 1 106 ? 26.61223 71.58385 287.28118 1.000 26.95135 106 PHE B C 1
ATOM 619 O O . PHE A 1 106 ? 26.77096 70.94115 288.32264 1.000 29.78538 106 PHE B O 1
ATOM 627 N N . ALA A 1 107 ? 25.73354 71.23234 286.35296 1.000 24.53636 107 ALA B N 1
ATOM 628 C CA . ALA A 1 107 ? 24.99265 69.98033 286.47555 1.000 29.05980 107 ALA B CA 1
ATOM 629 C C . ALA A 1 107 ? 25.95419 68.79721 286.47926 1.000 28.62164 107 ALA B C 1
ATOM 630 O O . ALA A 1 107 ? 26.93951 68.77352 285.73966 1.000 30.09100 107 ALA B O 1
ATOM 632 N N . LEU A 1 108 ? 25.66523 67.81024 287.32176 1.000 28.53723 108 LEU B N 1
ATOM 633 C CA . LEU A 1 108 ? 26.53410 66.65694 287.50487 1.000 30.86700 108 LEU B CA 1
ATOM 634 C C . LEU A 1 108 ? 26.03822 65.46971 286.68515 1.000 36.18455 108 LEU B C 1
ATOM 635 O O . LEU A 1 108 ? 24.83262 65.27216 286.51129 1.000 30.61783 108 LEU B O 1
ATOM 640 N N . ASP A 1 109 ? 26.98356 64.66607 286.19728 1.000 29.56011 109 ASP B N 1
ATOM 641 C CA . ASP A 1 109 ? 26.65561 63.48669 285.41108 1.000 31.82718 109 ASP B CA 1
ATOM 642 C C . ASP A 1 109 ? 26.45836 62.28269 286.33547 1.000 32.20292 109 ASP B C 1
ATOM 643 O O . ASP A 1 109 ? 26.46242 62.40560 287.56635 1.000 35.00038 109 ASP B O 1
ATOM 648 N N . THR A 1 110 ? 26.27212 61.09513 285.74882 1.000 34.68726 110 THR B N 1
ATOM 649 C CA . THR A 1 110 ? 26.00234 59.91214 286.55975 1.000 36.17953 110 THR B CA 1
ATOM 650 C C . THR A 1 110 ? 27.19437 59.48885 287.40350 1.000 45.50369 110 THR B C 1
ATOM 651 O O . THR A 1 110 ? 27.01658 58.68231 288.32296 1.000 46.81723 110 THR B O 1
ATOM 655 N N A GLU A 1 111 ? 28.39153 60.00365 287.11593 0.471 38.72562 111 GLU B N 1
ATOM 656 N N B GLU A 1 111 ? 28.39416 60.00187 287.12119 0.529 39.62261 111 GLU B N 1
ATOM 657 C CA A GLU A 1 111 ? 29.56984 59.76454 287.93871 0.471 51.46018 111 GLU B CA 1
ATOM 658 C CA B GLU A 1 111 ? 29.56428 59.75710 287.95583 0.529 51.65491 111 GLU B CA 1
ATOM 659 C C A GLU A 1 111 ? 29.82786 60.90556 288.92042 0.471 43.97555 111 GLU B C 1
ATOM 660 C C B GLU A 1 111 ? 29.82003 60.89513 288.93874 0.529 43.66512 111 GLU B C 1
ATOM 661 O O A GLU A 1 111 ? 30.92512 60.99691 289.48289 0.471 43.11863 111 GLU B O 1
ATOM 662 O O B GLU A 1 111 ? 30.90984 60.97567 289.51752 0.529 40.74186 111 GLU B O 1
ATOM 673 N N . GLU A 1 112 ? 28.83240 61.76996 289.13656 1.000 38.28201 112 GLU B N 1
ATOM 674 C CA . GLU A 1 112 ? 28.93935 62.92790 290.03322 1.000 37.05108 112 GLU B CA 1
ATOM 675 C C . GLU A 1 112 ? 30.02589 63.90496 289.58876 1.000 38.48521 112 GLU B C 1
ATOM 676 O O . GLU A 1 112 ? 30.59116 64.63764 290.40222 1.000 46.83728 112 GLU B O 1
ATOM 682 N N . GLN A 1 113 ? 30.30556 63.94769 288.29150 1.000 36.94654 113 GLN B N 1
ATOM 683 C CA . GLN A 1 113 ? 31.29349 64.87055 287.75945 1.000 37.93816 113 GLN B CA 1
ATOM 684 C C . GLN A 1 113 ? 30.60727 66.00780 287.01260 1.000 41.85316 113 GLN B C 1
ATOM 685 O O . GLN A 1 113 ? 29.61728 65.77521 286.31291 1.000 34.42856 113 GLN B O 1
ATOM 691 N N . PRO A 1 114 ? 31.09109 67.24008 287.15124 1.000 32.18511 114 PRO B N 1
ATOM 692 C CA . PRO A 1 114 ? 30.42060 68.36470 286.48963 1.000 30.64358 114 PRO B CA 1
ATOM 693 C C . PRO A 1 114 ? 30.52967 68.25698 284.97488 1.000 27.43860 114 PRO B C 1
ATOM 694 O O . PRO A 1 114 ? 31.53532 67.79700 284.42609 1.000 32.41459 114 PRO B O 1
ATOM 698 N N . ILE A 1 115 ? 29.45672 68.65991 284.30862 1.000 30.58227 115 ILE B N 1
ATOM 699 C CA . ILE A 1 115 ? 29.39713 68.67094 282.85341 1.000 27.07367 115 ILE B CA 1
ATOM 700 C C . ILE A 1 115 ? 29.79493 70.06870 282.39806 1.000 27.59694 115 ILE B C 1
ATOM 701 O O . ILE A 1 115 ? 29.06086 71.03171 282.61534 1.000 33.13365 115 ILE B O 1
ATOM 706 N N . LEU A 1 116 ? 30.96638 70.18417 281.78010 1.000 28.23430 116 LEU B N 1
ATOM 707 C CA . LEU A 1 116 ? 31.40394 71.46144 281.23268 1.000 30.73549 116 LEU B CA 1
ATOM 708 C C . LEU A 1 116 ? 32.55722 71.20755 280.28251 1.000 33.42365 116 LEU B C 1
ATOM 709 O O . LEU A 1 116 ? 33.14746 70.12526 280.26162 1.000 32.33078 116 LEU B O 1
ATOM 714 N N . GLY A 1 117 ? 32.87537 72.23282 279.50618 1.000 30.86978 117 GLY B N 1
ATOM 715 C CA . GLY A 1 117 ? 34.08373 72.21520 278.70749 1.000 34.71725 117 GLY B CA 1
ATOM 716 C C . GLY A 1 117 ? 34.59938 73.62552 278.53829 1.000 31.80573 117 GLY B C 1
ATOM 717 O O . GLY A 1 117 ? 33.87633 74.60713 278.73953 1.000 31.02779 117 GLY B O 1
ATOM 718 N N . ASN A 1 118 ? 35.86903 73.72064 278.18041 1.000 31.24143 118 ASN B N 1
ATOM 719 C CA . ASN A 1 118 ? 36.39821 75.01077 277.78519 1.000 30.72110 118 ASN B CA 1
ATOM 720 C C . ASN A 1 118 ? 35.89579 75.34320 276.39486 1.000 30.49070 118 ASN B C 1
ATOM 721 O O . ASN A 1 118 ? 36.04281 74.53724 275.46797 1.000 32.86354 118 ASN B O 1
ATOM 726 N N . ALA A 1 119 ? 35.32065 76.53386 276.23810 1.000 28.57703 119 ALA B N 1
ATOM 727 C CA . ALA A 1 119 ? 34.77520 76.92953 274.94492 1.000 26.28259 119 ALA B CA 1
ATOM 728 C C . ALA A 1 119 ? 35.14381 78.37422 274.64122 1.000 29.83180 119 ALA B C 1
ATOM 729 O O . ALA A 1 119 ? 35.25642 79.20175 275.54601 1.000 31.89009 119 ALA B O 1
ATOM 731 N N . THR A 1 120 ? 35.31358 78.67348 273.35286 1.000 29.16868 120 THR B N 1
ATOM 732 C CA . THR A 1 120 ? 35.62078 80.02459 272.90353 1.000 28.96071 120 THR B CA 1
ATOM 733 C C . THR A 1 120 ? 34.31348 80.76551 272.64666 1.000 39.31890 120 THR B C 1
ATOM 734 O O . THR A 1 120 ? 33.48961 80.31467 271.84064 1.000 36.52758 120 THR B O 1
ATOM 738 N N . LEU A 1 121 ? 34.13497 81.89619 273.29491 1.000 31.33211 121 LEU B N 1
ATOM 739 C CA . LEU A 1 121 ? 32.94583 82.69429 272.99587 1.000 28.04378 121 LEU B CA 1
ATOM 740 C C . LEU A 1 121 ? 33.23069 83.59908 271.80016 1.000 30.66692 121 LEU B C 1
ATOM 741 O O . LEU A 1 121 ? 34.23937 84.31701 271.80220 1.000 28.75619 121 LEU B O 1
ATOM 746 N N . PRO A 1 122 ? 32.38259 83.59822 270.77873 1.000 30.10369 122 PRO B N 1
ATOM 747 C CA . PRO A 1 122 ? 32.70611 84.32736 269.54913 1.000 36.12867 122 PRO B CA 1
ATOM 748 C C . PRO A 1 122 ? 32.36164 85.80449 269.64919 1.000 31.46387 122 PRO B C 1
ATOM 749 O O . PRO A 1 122 ? 31.47481 86.21801 270.40668 1.000 29.54918 122 PRO B O 1
ATOM 753 N N . VAL A 1 123 ? 33.09374 86.60202 268.86877 1.000 34.16285 123 VAL B N 1
ATOM 754 C CA . VAL A 1 123 ? 32.81630 88.02991 268.78002 1.000 31.64145 123 VAL B CA 1
ATOM 755 C C . VAL A 1 123 ? 31.39315 88.23705 268.28663 1.000 30.66854 123 VAL B C 1
ATOM 756 O O . VAL A 1 123 ? 30.98407 87.67547 267.25945 1.000 32.78419 123 VAL B O 1
ATOM 760 N N . GLY A 1 124 ? 30.63456 89.06017 269.00893 1.000 26.56429 124 GLY B N 1
ATOM 761 C CA . GLY A 1 124 ? 29.24041 89.32388 268.71510 1.000 27.88896 124 GLY B CA 1
ATOM 762 C C . GLY A 1 124 ? 28.25530 88.71311 269.70015 1.000 30.35009 124 GLY B C 1
ATOM 763 O O . GLY A 1 124 ? 27.10594 89.16700 269.76708 1.000 28.25209 124 GLY B O 1
ATOM 764 N N . MET A 1 125 ? 28.66343 87.70126 270.46242 1.000 28.36361 125 MET B N 1
ATOM 765 C CA . MET A 1 125 ? 27.74649 87.02161 271.37375 1.000 31.27518 125 MET B CA 1
ATOM 766 C C . MET A 1 125 ? 27.29851 87.96202 272.48931 1.000 26.71101 125 MET B C 1
ATOM 767 O O . MET A 1 125 ? 28.09669 88.73413 273.02293 1.000 26.43647 125 MET B O 1
ATOM 772 N N A LYS A 1 126 ? 26.01037 87.91371 272.82306 0.454 23.84168 126 LYS B N 1
ATOM 773 N N B LYS A 1 126 ? 26.01287 87.90520 272.83153 0.546 27.32605 126 LYS B N 1
ATOM 774 C CA A LYS A 1 126 ? 25.44656 88.74390 273.88548 0.454 28.31821 126 LYS B CA 1
ATOM 775 C CA B LYS A 1 126 ? 25.45101 88.74151 273.88962 0.546 27.83127 126 LYS B CA 1
ATOM 776 C C A LYS A 1 126 ? 25.23931 87.92536 275.15978 0.454 28.15142 126 LYS B C 1
ATOM 777 C C B LYS A 1 126 ? 25.22566 87.93040 275.16540 0.546 28.39493 126 LYS B C 1
ATOM 778 O O A LYS A 1 126 ? 24.69412 86.81478 275.11996 0.454 25.58509 126 LYS B O 1
ATOM 779 O O B LYS A 1 126 ? 24.65594 86.83111 275.13263 0.546 20.70846 126 LYS B O 1
ATOM 790 N N . LEU A 1 127 ? 25.66506 88.48497 276.28946 1.000 27.13088 127 LEU B N 1
ATOM 791 C CA . LEU A 1 127 ? 25.63841 87.80799 277.57937 1.000 24.02253 127 LEU B CA 1
ATOM 792 C C . LEU A 1 127 ? 24.96121 88.71687 278.59130 1.000 28.07212 127 LEU B C 1
ATOM 793 O O . LEU A 1 127 ? 24.99633 89.94003 278.44354 1.000 26.92232 127 LEU B O 1
ATOM 798 N N . ASP A 1 128 ? 24.37739 88.12981 279.64780 1.000 26.82175 128 ASP B N 1
ATOM 799 C CA . ASP A 1 128 ? 23.84629 88.95933 280.72053 1.000 23.81163 128 ASP B CA 1
ATOM 800 C C . ASP A 1 128 ? 24.12164 88.31682 282.07743 1.000 27.91465 128 ASP B C 1
ATOM 801 O O . ASP A 1 128 ? 24.64902 87.19836 282.17295 1.000 26.14136 128 ASP B O 1
ATOM 806 N N . ARG A 1 129 ? 23.78287 89.05652 283.13550 1.000 25.52807 129 ARG B N 1
ATOM 807 C CA . ARG A 1 129 ? 24.20582 88.69601 284.48653 1.000 27.84349 129 ARG B CA 1
ATOM 808 C C . ARG A 1 129 ? 23.40254 89.48356 285.50723 1.000 38.00796 129 ARG B C 1
ATOM 809 O O . ARG A 1 129 ? 23.21947 90.69290 285.34899 1.000 27.41348 129 ARG B O 1
ATOM 817 N N . PHE A 1 130 ? 22.94954 88.79808 286.56538 1.000 27.72655 130 PHE B N 1
ATOM 818 C CA . PHE A 1 130 ? 22.44603 89.45696 287.76488 1.000 29.54002 130 PHE B CA 1
ATOM 819 C C . PHE A 1 130 ? 23.56588 89.37465 288.79922 1.000 31.82725 130 PHE B C 1
ATOM 820 O O . PHE A 1 130 ? 23.84943 88.29122 289.31940 1.000 32.82942 130 PHE B O 1
ATOM 828 N N . GLY A 1 131 ? 24.23452 90.48928 289.05406 1.000 28.63646 131 GLY B N 1
ATOM 829 C CA . GLY A 1 131 ? 25.33492 90.50752 290.00312 1.000 35.55329 131 GLY B CA 1
ATOM 830 C C . GLY A 1 131 ? 26.35187 91.57477 289.65699 1.000 38.32810 131 GLY B C 1
ATOM 831 O O . GLY A 1 131 ? 26.32964 92.17787 288.58250 1.000 34.83997 131 GLY B O 1
ATOM 832 N N . SER A 1 132 ? 27.27189 91.79348 290.59717 1.000 32.46853 132 SER B N 1
ATOM 833 C CA . SER A 1 132 ? 28.28530 92.82605 290.42989 1.000 34.89673 132 SER B CA 1
ATOM 834 C C . SER A 1 132 ? 29.35506 92.38081 289.43597 1.000 36.77183 132 SER B C 1
ATOM 835 O O . SER A 1 132 ? 29.51931 91.19215 289.14372 1.000 32.95168 132 SER B O 1
ATOM 838 N N . GLU A 1 133 ? 30.10912 93.35312 288.92639 1.000 33.06077 133 GLU B N 1
ATOM 839 C CA . GLU A 1 133 ? 31.09017 93.02241 287.90235 1.000 36.31708 133 GLU B CA 1
ATOM 840 C C . GLU A 1 133 ? 32.34522 92.38175 288.47069 1.000 44.13924 133 GLU B C 1
ATOM 841 O O . GLU A 1 133 ? 33.25577 92.05333 287.70823 1.000 37.14046 133 GLU B O 1
ATOM 847 N N . TYR A 1 134 ? 32.41394 92.17225 289.78168 1.000 32.39605 134 TYR B N 1
ATOM 848 C CA . TYR A 1 134 ? 33.55355 91.45766 290.33433 1.000 32.22985 134 TYR B CA 1
ATOM 849 C C . TYR A 1 134 ? 33.37328 89.94890 290.27429 1.000 37.86310 134 TYR B C 1
ATOM 850 O O . TYR A 1 134 ? 34.28774 89.21780 290.66171 1.000 41.07923 134 TYR B O 1
ATOM 859 N N . GLY A 1 135 ? 32.22644 89.46919 289.78802 1.000 32.37617 135 GLY B N 1
ATOM 860 C CA . GLY A 1 135 ? 31.96660 88.04886 289.70638 1.000 29.58510 135 GLY B CA 1
ATOM 861 C C . GLY A 1 135 ? 32.39822 87.45778 288.37085 1.000 35.84702 135 GLY B C 1
ATOM 862 O O . GLY A 1 135 ? 32.97643 88.12745 287.51452 1.000 33.56857 135 GLY B O 1
ATOM 863 N N . THR A 1 136 ? 32.09451 86.15582 288.20720 1.000 30.44717 136 THR B N 1
ATOM 864 C CA . THR A 1 136 ? 32.60926 85.37462 287.08680 1.000 33.25314 136 THR B CA 1
ATOM 865 C C . THR A 1 136 ? 31.55054 84.49270 286.42578 1.000 38.27110 136 THR B C 1
ATOM 866 O O . THR A 1 136 ? 31.91032 83.56633 285.69103 1.000 36.31465 136 THR B O 1
ATOM 870 N N . PHE A 1 137 ? 30.26370 84.73400 286.66207 1.000 29.51172 137 PHE B N 1
ATOM 871 C CA . PHE A 1 137 ? 29.19820 83.87990 286.14052 1.000 28.68127 137 PHE B CA 1
ATOM 872 C C . PHE A 1 137 ? 28.33457 84.69026 285.18638 1.000 30.35555 137 PHE B C 1
ATOM 873 O O . PHE A 1 137 ? 27.72094 85.67965 285.59990 1.000 28.21469 137 PHE B O 1
ATOM 881 N N . LEU A 1 138 ? 28.28839 84.27722 283.91571 1.000 26.64450 138 LEU B N 1
ATOM 882 C CA . LEU A 1 138 ? 27.43187 84.89879 282.91933 1.000 27.46887 138 LEU B CA 1
ATOM 883 C C . LEU A 1 138 ? 26.45312 83.87246 282.35167 1.000 29.36591 138 LEU B C 1
ATOM 884 O O . LEU A 1 138 ? 26.60086 82.66309 282.54850 1.000 28.31527 138 LEU B O 1
ATOM 889 N N . ALA A 1 139 ? 25.42172 84.36729 281.67412 1.000 25.81445 139 ALA B N 1
ATOM 890 C CA . ALA A 1 139 ? 24.40256 83.54301 281.04722 1.000 24.13037 139 ALA B CA 1
ATOM 891 C C . ALA A 1 139 ? 24.15645 84.10962 279.65940 1.000 25.65360 139 ALA B C 1
ATOM 892 O O . ALA A 1 139 ? 24.49212 85.26944 279.39648 1.000 23.19513 139 ALA B O 1
ATOM 894 N N . PRO A 1 140 ? 23.56727 83.33593 278.75490 1.000 26.25480 140 PRO B N 1
ATOM 895 C CA . PRO A 1 140 ? 23.22060 83.91770 277.45571 1.000 23.24067 140 PRO B CA 1
ATOM 896 C C . PRO A 1 140 ? 22.10475 84.93394 277.64301 1.000 27.20188 140 PRO B C 1
ATOM 897 O O . PRO A 1 140 ? 21.20700 84.74333 278.46213 1.000 27.99855 140 PRO B O 1
ATOM 901 N N . LEU A 1 141 ? 22.19294 86.04524 276.91183 1.000 26.27699 141 LEU B N 1
ATOM 902 C CA . LEU A 1 141 ? 21.18191 87.09397 277.00772 1.000 22.62497 141 LEU B CA 1
ATOM 903 C C . LEU A 1 141 ? 19.77821 86.50789 276.92282 1.000 28.98873 141 LEU B C 1
ATOM 904 O O . LEU A 1 141 ? 19.47748 85.71128 276.02922 1.000 27.77193 141 LEU B O 1
ATOM 909 N N . GLY A 1 142 ? 18.92604 86.89024 277.87655 1.000 26.77178 142 GLY B N 1
ATOM 910 C CA . GLY A 1 142 ? 17.52316 86.52322 277.86207 1.000 27.86471 142 GLY B CA 1
ATOM 911 C C . GLY A 1 142 ? 17.15636 85.24774 278.60117 1.000 24.90588 142 GLY B C 1
ATOM 912 O O . GLY A 1 142 ? 15.96790 84.88727 278.61997 1.000 28.21238 142 GLY B O 1
ATOM 913 N N . ALA A 1 143 ? 18.11955 84.54096 279.16838 1.000 28.22410 143 ALA B N 1
ATOM 914 C CA . ALA A 1 143 ? 17.80765 83.30217 279.88606 1.000 27.21219 143 ALA B CA 1
ATOM 915 C C . ALA A 1 143 ? 16.82243 83.58882 281.01991 1.000 25.55113 143 ALA B C 1
ATOM 916 O O . ALA A 1 143 ? 17.00487 84.56384 281.75748 1.000 26.24169 143 ALA B O 1
ATOM 918 N N . PRO A 1 144 ? 15.75501 82.79306 281.16673 1.000 27.97287 144 PRO B N 1
ATOM 919 C CA . PRO A 1 144 ? 14.83344 82.97664 282.29995 1.000 26.01498 144 PRO B CA 1
ATOM 920 C C . PRO A 1 144 ? 15.56688 82.93325 283.63612 1.000 23.96035 144 PRO B C 1
ATOM 921 O O . PRO A 1 144 ? 16.55946 82.21969 283.80654 1.000 25.03999 144 PRO B O 1
ATOM 925 N N . TYR A 1 145 ? 15.07364 83.71655 284.59345 1.000 24.27673 145 TYR B N 1
ATOM 926 C CA . TYR A 1 145 ? 15.66934 83.69066 285.92854 1.000 25.11221 145 TYR B CA 1
ATOM 927 C C . TYR A 1 145 ? 15.70241 82.27470 286.50474 1.000 26.20716 145 TYR B C 1
ATOM 928 O O . TYR A 1 145 ? 16.70041 81.86755 287.11435 1.000 27.96517 145 TYR B O 1
ATOM 937 N N . ILE A 1 146 ? 14.63542 81.49608 286.30288 1.000 24.33851 146 ILE B N 1
ATOM 938 C CA . ILE A 1 146 ? 14.61020 80.15332 286.89342 1.000 25.61327 146 ILE B CA 1
ATOM 939 C C . ILE A 1 146 ? 15.66367 79.22006 286.29330 1.000 30.65409 146 ILE B C 1
ATOM 940 O O . ILE A 1 146 ? 16.01878 78.21516 286.92644 1.000 26.32934 146 ILE B O 1
ATOM 945 N N . GLU A 1 147 ? 16.15850 79.50286 285.07602 1.000 23.49122 147 GLU B N 1
ATOM 946 C CA . GLU A 1 147 ? 17.21232 78.68820 284.48036 1.000 23.36341 147 GLU B CA 1
ATOM 947 C C . GLU A 1 147 ? 18.57516 78.95976 285.08881 1.000 26.55640 147 GLU B C 1
ATOM 948 O O . GLU A 1 147 ? 19.51343 78.19118 284.84259 1.000 23.96420 147 GLU B O 1
ATOM 954 N N . ARG A 1 148 ? 18.70432 80.02178 285.89228 1.000 27.52956 148 ARG B N 1
ATOM 955 C CA . ARG A 1 148 ? 19.98750 80.46540 286.40917 1.000 22.63563 148 ARG B CA 1
ATOM 956 C C . ARG A 1 148 ? 20.30931 79.92619 287.79474 1.000 28.49619 148 ARG B C 1
ATOM 957 O O . ARG A 1 148 ? 21.45435 80.06408 288.23571 1.000 24.22362 148 ARG B O 1
ATOM 965 N N . SER A 1 149 ? 19.33208 79.34505 288.49112 1.000 24.83083 149 SER B N 1
ATOM 966 C CA . SER A 1 149 ? 19.52423 78.83840 289.85111 1.000 26.11532 149 SER B CA 1
ATOM 967 C C . SER A 1 149 ? 20.22246 79.86749 290.74096 1.000 27.81196 149 SER B C 1
ATOM 968 O O . SER A 1 149 ? 21.24063 79.59302 291.37335 1.000 29.80456 149 SER B O 1
ATOM 971 N N . LEU A 1 150 ? 19.64723 81.07810 290.79158 1.000 25.21633 150 LEU B N 1
ATOM 972 C CA . LEU A 1 150 ? 20.09800 82.15517 291.65317 1.000 27.03593 150 LEU B CA 1
ATOM 973 C C . LEU A 1 150 ? 19.13123 82.34482 292.80692 1.000 23.85191 150 LEU B C 1
ATOM 974 O O . LEU A 1 150 ? 17.92719 82.12074 292.64479 1.000 27.42980 150 LEU B O 1
ATOM 979 N N . PRO A 1 151 ? 19.61432 82.79287 293.96441 1.000 26.24033 151 PRO B N 1
ATOM 980 C CA . PRO A 1 151 ? 18.71508 83.09549 295.08880 1.000 28.09109 151 PRO B CA 1
ATOM 981 C C . PRO A 1 151 ? 17.98780 84.40994 294.86054 1.000 29.30016 151 PRO B C 1
ATOM 982 O O . PRO A 1 151 ? 18.33060 85.16198 293.93497 1.000 27.22027 151 PRO B O 1
ATOM 986 N N . PRO A 1 152 ? 16.96049 84.71846 295.66204 1.000 31.87136 152 PRO B N 1
ATOM 987 C CA . PRO A 1 152 ? 16.20938 85.96830 295.43169 1.000 30.68107 152 PRO B CA 1
ATOM 988 C C . PRO A 1 152 ? 17.05449 87.22404 295.54149 1.000 29.49601 152 PRO B C 1
ATOM 989 O O . PRO A 1 152 ? 16.72686 88.23156 294.89377 1.000 30.31077 152 PRO B O 1
ATOM 993 N N . SER A 1 153 ? 18.13438 87.19248 296.33147 1.000 28.31365 153 SER B N 1
ATOM 994 C CA . SER A 1 153 ? 18.90409 88.40078 296.60458 1.000 25.44104 153 SER B CA 1
ATOM 995 C C . SER A 1 153 ? 19.70012 88.88341 295.40054 1.000 26.78549 153 SER B C 1
ATOM 996 O O . SER A 1 153 ? 20.15433 90.03303 295.40937 1.000 30.90724 153 SER B O 1
ATOM 999 N N . ASN A 1 154 ? 19.90388 88.04482 294.38436 1.000 29.74188 154 ASN B N 1
ATOM 1000 C CA . ASN A 1 154 ? 20.57614 88.54268 293.18581 1.000 30.04711 154 ASN B CA 1
ATOM 1001 C C . ASN A 1 154 ? 19.75998 89.59142 292.43977 1.000 32.82249 154 ASN B C 1
ATOM 1002 O O . ASN A 1 154 ? 20.32595 90.30016 291.60366 1.000 32.72436 154 ASN B O 1
ATOM 1007 N N . LEU A 1 155 ? 18.46830 89.72649 292.72964 1.000 27.22872 155 LEU B N 1
ATOM 1008 C CA . LEU A 1 155 ? 17.63298 90.77952 292.16028 1.000 30.54174 155 LEU B CA 1
ATOM 1009 C C . LEU A 1 155 ? 17.69190 92.08576 292.94136 1.000 33.75701 155 LEU B C 1
ATOM 1010 O O . LEU A 1 155 ? 17.04467 93.06196 292.54452 1.000 30.75550 155 LEU B O 1
ATOM 1015 N N . ASN A 1 156 ? 18.41461 92.12820 294.05650 1.000 29.06066 156 ASN B N 1
ATOM 1016 C CA . ASN A 1 156 ? 18.49540 93.36210 294.82265 1.000 27.19644 156 ASN B CA 1
ATOM 1017 C C . ASN A 1 156 ? 19.29589 94.39917 294.04699 1.000 33.28660 156 ASN B C 1
ATOM 1018 O O . ASN A 1 156 ? 20.28876 94.07414 293.39288 1.000 39.16174 156 ASN B O 1
ATOM 1023 N N . THR A 1 157 ? 18.84782 95.64954 294.10626 1.000 30.53247 157 THR B N 1
ATOM 1024 C CA . THR A 1 157 ? 19.51748 96.74905 293.41968 1.000 36.88190 157 THR B CA 1
ATOM 1025 C C . THR A 1 157 ? 20.61304 97.31555 294.31671 1.000 39.20536 157 THR B C 1
ATOM 1026 O O . THR A 1 157 ? 20.36634 97.62094 295.49045 1.000 41.74868 157 THR B O 1
ATOM 1030 N N . PHE A 1 158 ? 21.82142 97.45200 293.77269 1.000 40.84108 158 PHE B N 1
ATOM 1031 C CA . PHE A 1 158 ? 22.91607 98.06676 294.51753 1.000 59.29358 158 PHE B CA 1
ATOM 1032 C C . PHE A 1 158 ? 23.36545 99.40053 293.95171 1.000 55.50722 158 PHE B C 1
ATOM 1033 O O . PHE A 1 158 ? 23.87859 100.23659 294.70085 1.000 50.21761 158 PHE B O 1
ATOM 1041 N N . ASP A 1 159 ? 23.18963 99.61625 292.65383 1.000 51.11240 159 ASP B N 1
ATOM 1042 C CA . ASP A 1 159 ? 23.48244 100.88471 292.00446 1.000 49.97440 159 ASP B CA 1
ATOM 1043 C C . ASP A 1 159 ? 22.26581 101.26768 291.18094 1.000 55.64940 159 ASP B C 1
ATOM 1044 O O . ASP A 1 159 ? 21.75762 100.44979 290.40527 1.000 42.08543 159 ASP B O 1
ATOM 1049 N N . GLY A 1 160 ? 21.79707 102.50457 291.35961 1.000 55.95551 160 GLY B N 1
ATOM 1050 C CA . GLY A 1 160 ? 20.61977 102.96900 290.64899 1.000 49.28364 160 GLY B CA 1
ATOM 1051 C C . GLY A 1 160 ? 20.75253 102.92712 289.14317 1.000 54.56449 160 GLY B C 1
ATOM 1052 O O . GLY A 1 160 ? 19.73834 102.88081 288.43915 1.000 58.96817 160 GLY B O 1
ATOM 1053 N N . MET A 1 161 ? 21.98071 102.93497 288.62868 1.000 43.96646 161 MET B N 1
ATOM 1054 C CA . MET A 1 161 ? 22.17933 102.83319 287.19080 1.000 47.31843 161 MET B CA 1
ATOM 1055 C C . MET A 1 161 ? 21.90916 101.43654 286.66469 1.000 47.70949 161 MET B C 1
ATOM 1056 O O . MET A 1 161 ? 21.84628 101.25206 285.44460 1.000 41.84723 161 MET B O 1
ATOM 1061 N N . TYR A 1 162 ? 21.73518 100.45818 287.54353 1.000 41.45046 162 TYR B N 1
ATOM 1062 C CA . TYR A 1 162 ? 21.52774 99.07106 287.13754 1.000 39.38644 162 TYR B CA 1
ATOM 1063 C C . TYR A 1 162 ? 20.43411 98.45535 287.99689 1.000 40.29288 162 TYR B C 1
ATOM 1064 O O . TYR A 1 162 ? 20.70397 97.65461 288.90174 1.000 35.62549 162 TYR B O 1
ATOM 1073 N N . PRO A 1 163 ? 19.17558 98.81396 287.73400 1.000 37.15493 163 PRO B N 1
ATOM 1074 C CA . PRO A 1 163 ? 18.05905 98.19817 288.45213 1.000 35.59977 163 PRO B CA 1
ATOM 1075 C C . PRO A 1 163 ? 18.16533 96.68381 288.42518 1.000 32.08384 163 PRO B C 1
ATOM 1076 O O . PRO A 1 163 ? 18.52726 96.08340 287.41037 1.000 32.80545 163 PRO B O 1
ATOM 1080 N N . TYR A 1 164 ? 17.88904 96.07706 289.57681 1.000 30.11971 164 TYR B N 1
ATOM 1081 C CA . TYR A 1 164 ? 17.89462 94.63060 289.74282 1.000 29.73990 164 TYR B CA 1
ATOM 1082 C C . TYR A 1 164 ? 19.28065 94.02872 289.54581 1.000 27.36049 164 TYR B C 1
ATOM 1083 O O . TYR A 1 164 ? 19.41281 92.80882 289.38644 1.000 29.75574 164 TYR B O 1
ATOM 1092 N N . ASN A 1 165 ? 20.31789 94.86587 289.58070 1.000 30.18022 165 ASN B N 1
ATOM 1093 C CA . ASN A 1 165 ? 21.70246 94.43470 289.36430 1.000 31.40122 165 ASN B CA 1
ATOM 1094 C C . ASN A 1 165 ? 21.88519 93.71894 288.02825 1.000 37.48849 165 ASN B C 1
ATOM 1095 O O . ASN A 1 165 ? 22.73713 92.83380 287.89483 1.000 27.85205 165 ASN B O 1
ATOM 1100 N N . TYR A 1 166 ? 21.10933 94.10967 287.02709 1.000 29.32326 166 TYR B N 1
ATOM 1101 C CA . TYR A 1 166 ? 21.06998 93.41474 285.74234 1.000 27.46251 166 TYR B CA 1
ATOM 1102 C C . TYR A 1 166 ? 21.98706 94.11286 284.73991 1.000 29.41411 166 TYR B C 1
ATOM 1103 O O . TYR A 1 166 ? 21.82755 95.30702 284.47247 1.000 31.77242 166 TYR B O 1
ATOM 1112 N N . HIS A 1 167 ? 22.93275 93.36085 284.18109 1.000 26.67305 167 HIS B N 1
ATOM 1113 C CA . HIS A 1 167 ? 23.92151 93.88027 283.24075 1.000 30.83669 167 HIS B CA 1
ATOM 1114 C C . HIS A 1 167 ? 23.88233 93.06392 281.95941 1.000 26.00018 167 HIS B C 1
ATOM 1115 O O . HIS A 1 167 ? 23.69995 91.84528 282.00992 1.000 26.62758 167 HIS B O 1
ATOM 1122 N N . VAL A 1 168 ? 24.08146 93.72575 280.81881 1.000 27.70432 168 VAL B N 1
ATOM 1123 C CA . VAL A 1 168 ? 24.14613 93.05863 279.51839 1.000 27.47389 168 VAL B CA 1
ATOM 1124 C C . VAL A 1 168 ? 25.46282 93.41655 278.84322 1.000 27.87731 168 VAL B C 1
ATOM 1125 O O . VAL A 1 168 ? 25.88539 94.57830 278.87206 1.000 27.98801 168 VAL B O 1
ATOM 1129 N N . TYR A 1 169 ? 26.11585 92.41289 278.24616 1.000 27.11718 169 TYR B N 1
ATOM 1130 C CA . TYR A 1 169 ? 27.41647 92.58412 277.60390 1.000 24.38315 169 TYR B CA 1
ATOM 1131 C C . TYR A 1 169 ? 27.41961 91.99162 276.19707 1.000 24.95258 169 TYR B C 1
ATOM 1132 O O . TYR A 1 169 ? 26.57105 91.16851 275.84815 1.000 27.34101 169 TYR B O 1
ATOM 1141 N N . GLN A 1 170 ? 28.40919 92.39750 275.39585 1.000 25.18038 170 GLN B N 1
ATOM 1142 C CA . GLN A 1 170 ? 28.64307 91.79975 274.08237 1.000 25.63321 170 GLN B CA 1
ATOM 1143 C C . GLN A 1 170 ? 30.13018 91.51689 273.91865 1.000 26.51943 170 GLN B C 1
ATOM 1144 O O . GLN A 1 170 ? 30.96595 92.36115 274.24784 1.000 27.99538 170 GLN B O 1
ATOM 1150 N N . VAL A 1 171 ? 30.45298 90.33055 273.40415 1.000 27.41699 171 VAL B N 1
ATOM 1151 C CA . VAL A 1 171 ? 31.84369 89.92375 273.19514 1.000 28.65902 171 VAL B CA 1
ATOM 1152 C C . VAL A 1 171 ? 32.45773 90.74296 272.06523 1.000 30.48557 171 VAL B C 1
ATOM 1153 O O . VAL A 1 171 ? 31.94960 90.74830 270.93717 1.000 29.61118 171 VAL B O 1
ATOM 1157 N N . THR A 1 172 ? 33.58214 91.41293 272.35473 1.000 31.61852 172 THR B N 1
ATOM 1158 C CA . THR A 1 172 ? 34.31325 92.17858 271.35874 1.000 34.17380 172 THR B CA 1
ATOM 1159 C C . THR A 1 172 ? 35.64852 91.56255 270.98344 1.000 32.66705 172 THR B C 1
ATOM 1160 O O . THR A 1 172 ? 36.21989 91.94319 269.95674 1.000 34.52580 172 THR B O 1
ATOM 1164 N N . LYS A 1 173 ? 36.14700 90.59958 271.75745 1.000 31.73881 173 LYS B N 1
ATOM 1165 C CA . LYS A 1 173 ? 37.29618 89.79404 271.36715 1.000 31.55806 173 LYS B CA 1
ATOM 1166 C C . LYS A 1 173 ? 37.07909 88.40284 271.92096 1.000 33.69072 173 LYS B C 1
ATOM 1167 O O . LYS A 1 173 ? 36.64589 88.25862 273.07590 1.000 31.45897 173 LYS B O 1
ATOM 1173 N N . GLU A 1 174 ? 37.38164 87.36687 271.14330 1.000 32.59754 174 GLU B N 1
ATOM 1174 C CA . GLU A 1 174 ? 37.05604 86.02574 271.61170 1.000 35.50406 174 GLU B CA 1
ATOM 1175 C C . GLU A 1 174 ? 37.89801 85.66054 272.83843 1.000 33.25301 174 GLU B C 1
ATOM 1176 O O . GLU A 1 174 ? 39.03500 86.11414 272.99780 1.000 34.61318 174 GLU B O 1
ATOM 1182 N N . PHE A 1 175 ? 37.30461 84.88035 273.74153 1.000 33.84274 175 PHE B N 1
ATOM 1183 C CA . PHE A 1 175 ? 38.04683 84.36894 274.88300 1.000 35.40204 175 PHE B CA 1
ATOM 1184 C C . PHE A 1 175 ? 37.42064 83.06144 275.34042 1.000 32.97412 175 PHE B C 1
ATOM 1185 O O . PHE A 1 175 ? 36.27274 82.75552 275.01651 1.000 33.29347 175 PHE B O 1
ATOM 1193 N N . VAL A 1 176 ? 38.18332 82.29122 276.11782 1.000 30.58239 176 VAL B N 1
ATOM 1194 C CA . VAL A 1 176 ? 37.75695 80.95772 276.53265 1.000 30.73965 176 VAL B CA 1
ATOM 1195 C C . VAL A 1 176 ? 37.14502 81.03125 277.92700 1.000 35.30494 176 VAL B C 1
ATOM 1196 O O . VAL A 1 176 ? 37.64912 81.74534 278.80393 1.000 34.27929 176 VAL B O 1
ATOM 1200 N N . VAL A 1 177 ? 36.03427 80.30671 278.12170 1.000 31.47292 177 VAL B N 1
ATOM 1201 C CA . VAL A 1 177 ? 35.30975 80.23991 279.38530 1.000 26.19279 177 VAL B CA 1
ATOM 1202 C C . VAL A 1 177 ? 34.98024 78.78394 279.67297 1.000 28.29164 177 VAL B C 1
ATOM 1203 O O . VAL A 1 177 ? 35.01791 77.92782 278.78636 1.000 30.34827 177 VAL B O 1
ATOM 1207 N N . GLY A 1 178 ? 34.64188 78.51175 280.93341 1.000 28.03117 178 GLY B N 1
ATOM 1208 C CA . GLY A 1 178 ? 34.02714 77.24246 281.26840 1.000 29.02413 178 GLY B CA 1
ATOM 1209 C C . GLY A 1 178 ? 32.54969 77.28221 280.94417 1.000 31.69865 178 GLY B C 1
ATOM 1210 O O . GLY A 1 178 ? 31.82201 78.13924 281.45113 1.000 31.48298 178 GLY B O 1
ATOM 1211 N N . LEU A 1 179 ? 32.08559 76.37203 280.09510 1.000 25.52634 179 LEU B N 1
ATOM 1212 C CA . LEU A 1 179 ? 30.73515 76.42575 279.55451 1.000 26.38170 179 LEU B CA 1
ATOM 1213 C C . LEU A 1 179 ? 30.01328 75.13078 279.89793 1.000 27.61173 179 LEU B C 1
ATOM 1214 O O . LEU A 1 179 ? 30.51480 74.04810 279.59051 1.000 30.12312 179 LEU B O 1
ATOM 1219 N N . GL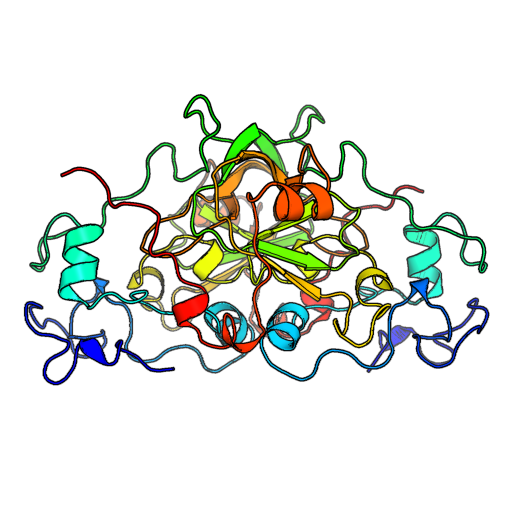Y A 1 180 ? 28.83362 75.23538 280.50877 1.000 25.30385 180 GLY B N 1
ATOM 1220 C CA . GLY A 1 180 ? 28.08420 74.04502 280.86509 1.000 24.89531 180 GLY B CA 1
ATOM 1221 C C . GLY A 1 180 ? 26.70925 74.31222 281.44217 1.000 26.76017 180 GLY B C 1
ATOM 1222 O O . GLY A 1 180 ? 26.33734 75.44896 281.75550 1.000 28.08752 180 GLY B O 1
ATOM 1223 N N . PRO A 1 181 ? 25.92445 73.24160 281.58319 1.000 25.26063 181 PRO B N 1
ATOM 1224 C CA . PRO A 1 181 ? 24.55432 73.36875 282.09505 1.000 21.80040 181 PRO B CA 1
ATOM 1225 C C . PRO A 1 181 ? 24.53130 73.71724 283.57527 1.000 21.88439 181 PRO B C 1
ATOM 1226 O O . PRO A 1 181 ? 25.43588 73.35999 284.32116 1.000 25.47264 181 PRO B O 1
ATOM 1230 N N . ILE A 1 182 ? 23.44735 74.37207 284.00120 1.000 22.55953 182 ILE B N 1
ATOM 1231 C CA . ILE A 1 182 ? 23.29649 74.84873 285.38036 1.000 24.58414 182 ILE B CA 1
ATOM 1232 C C . ILE A 1 182 ? 22.46549 73.85292 286.18487 1.000 25.74443 182 ILE B C 1
ATOM 1233 O O . ILE A 1 182 ? 21.33541 73.52253 285.80213 1.000 28.81171 182 ILE B O 1
ATOM 1238 N N . ALA A 1 183 ? 23.01429 73.38720 287.31547 1.000 26.68165 183 ALA B N 1
ATOM 1239 C CA . ALA A 1 183 ? 22.27481 72.47001 288.18044 1.000 24.82992 183 ALA B CA 1
ATOM 1240 C C . ALA A 1 183 ? 21.09129 73.18290 288.83567 1.000 26.12278 183 ALA B C 1
ATOM 1241 O O . ALA A 1 183 ? 21.14671 74.38854 289.10280 1.000 25.64802 183 ALA B O 1
ATOM 1243 N N . PRO A 1 184 ? 20.00421 72.46446 289.10191 1.000 26.76499 184 PRO B N 1
ATOM 1244 C CA . PRO A 1 184 ? 18.91193 73.06579 289.87536 1.000 28.75360 184 PRO B CA 1
ATOM 1245 C C . PRO A 1 184 ? 19.38369 73.42529 291.27376 1.000 26.16555 184 PRO B C 1
ATOM 1246 O O . PRO A 1 184 ? 20.17786 72.70799 291.88306 1.000 26.69437 184 PRO B O 1
ATOM 1250 N N . TRP A 1 185 ? 18.87987 74.54861 291.78504 1.000 24.36149 185 TRP B N 1
ATOM 1251 C CA . TRP A 1 185 ? 19.17008 74.95735 293.15620 1.000 25.57493 185 TRP B CA 1
ATOM 1252 C C . TRP A 1 185 ? 18.16991 76.04273 293.52744 1.000 25.24909 185 TRP B C 1
ATOM 1253 O O . TRP A 1 185 ? 17.45386 76.56878 292.67220 1.000 27.04287 185 TRP B O 1
ATOM 1264 N N . PHE A 1 186 ? 18.10297 76.33852 294.82315 1.000 25.97753 186 PHE B N 1
ATOM 1265 C CA . PHE A 1 186 ? 17.30040 77.44765 295.33216 1.000 27.70062 186 PHE B CA 1
ATOM 1266 C C . PHE A 1 186 ? 15.83559 77.31750 294.93304 1.000 23.01804 186 PHE B C 1
ATOM 1267 O O . PHE A 1 186 ? 15.15072 78.32369 294.74202 1.000 28.82347 186 PHE B O 1
ATOM 1275 N N . GLU A 1 187 ? 15.33557 76.07256 294.86332 1.000 23.60696 187 GLU B N 1
ATOM 1276 C CA . GLU A 1 187 ? 13.93537 75.75160 294.55759 1.000 28.60900 187 GLU B CA 1
ATOM 1277 C C . GLU A 1 187 ? 13.56503 76.04286 293.10274 1.000 28.28693 187 GLU B C 1
ATOM 1278 O O . GLU A 1 187 ? 12.38160 76.20361 292.77098 1.000 26.67704 187 GLU B O 1
ATOM 1284 N N . GLN A 1 188 ? 14.54344 76.11836 292.21855 1.000 21.45085 188 GLN B N 1
ATOM 1285 C CA . GLN A 1 188 ? 14.30767 76.32812 290.79735 1.000 20.21792 188 GLN B CA 1
ATOM 1286 C C . GLN A 1 188 ? 14.91291 75.19645 289.97847 1.000 25.71378 188 GLN B C 1
ATOM 1287 O O . GLN A 1 188 ? 15.74166 74.42925 290.47800 1.000 25.82493 188 GLN B O 1
ATOM 1293 N N . PRO A 1 189 ? 14.48851 75.04115 288.72005 1.000 24.93651 189 PRO B N 1
ATOM 1294 C CA . PRO A 1 189 ? 14.96902 73.90503 287.91129 1.000 25.61706 189 PRO B CA 1
ATOM 1295 C C . PRO A 1 189 ? 16.35364 74.08931 287.31123 1.000 27.17601 189 PRO B C 1
ATOM 1296 O O . PRO A 1 189 ? 16.97844 73.08583 286.94787 1.000 26.93697 189 PRO B O 1
ATOM 1300 N N . GLY A 1 190 ? 16.86706 75.31443 287.23331 1.000 25.71464 190 GLY B N 1
ATOM 1301 C CA . GLY A 1 190 ? 18.11001 75.54641 286.52173 1.000 27.85153 190 GLY B CA 1
ATOM 1302 C C . GLY A 1 190 ? 18.00916 75.13277 285.06415 1.000 26.84857 190 GLY B C 1
ATOM 1303 O O . GLY A 1 190 ? 16.99995 75.36910 284.38614 1.000 26.59913 190 GLY B O 1
ATOM 1304 N N . MET A 1 191 ? 19.08359 74.50426 284.57589 1.000 22.61453 191 MET B N 1
ATOM 1305 C CA . MET A 1 191 ? 19.22441 73.99563 283.21005 1.000 25.15152 191 MET B CA 1
ATOM 1306 C C . MET A 1 191 ? 19.27229 75.08602 282.14376 1.000 29.22069 191 MET B C 1
ATOM 1307 O O . MET A 1 191 ? 18.99002 74.81696 280.96931 1.000 28.12978 191 MET B O 1
ATOM 1312 N N . GLY A 1 192 ? 19.66094 76.30577 282.50294 1.000 26.82964 192 GLY B N 1
ATOM 1313 C CA . GLY A 1 192 ? 20.26340 77.19123 281.52815 1.000 28.41644 192 GLY B CA 1
ATOM 1314 C C . GLY A 1 192 ? 21.69312 76.74030 281.26092 1.000 28.26144 192 GLY B C 1
ATOM 1315 O O . GLY A 1 192 ? 22.12676 75.66943 281.68173 1.000 25.75799 192 GLY B O 1
ATOM 1316 N N . THR A 1 193 ? 22.42533 77.56375 280.51063 1.000 26.69559 193 THR B N 1
ATOM 1317 C CA . THR A 1 193 ? 23.86679 77.41046 280.34751 1.000 22.84901 193 THR B CA 1
ATOM 1318 C C . THR A 1 193 ? 24.55143 78.54209 281.08828 1.000 26.47390 193 THR B C 1
ATOM 1319 O O . THR A 1 193 ? 24.10498 79.68871 281.01346 1.000 27.04193 193 THR B O 1
ATOM 1323 N N . GLN A 1 194 ? 25.61667 78.22407 281.82090 1.000 25.04070 194 GLN B N 1
ATOM 1324 C CA . GLN A 1 194 ? 26.41511 79.25991 282.45947 1.000 23.67736 194 GLN B CA 1
ATOM 1325 C C . GLN A 1 194 ? 27.80914 79.31733 281.84850 1.000 26.33785 194 GLN B C 1
ATOM 1326 O O . GLN A 1 194 ? 28.34435 78.31831 281.36234 1.000 28.36293 194 GLN B O 1
ATOM 1332 N N . PHE A 1 195 ? 28.38805 80.51238 281.87597 1.000 26.39412 195 PHE B N 1
ATOM 1333 C CA . PHE A 1 195 ? 29.75319 80.74699 281.42641 1.000 25.87069 195 PHE B CA 1
ATOM 1334 C C . PHE A 1 195 ? 30.54489 81.20841 282.63444 1.000 24.30740 195 PHE B C 1
ATOM 1335 O O . PHE A 1 195 ? 30.26026 82.27701 283.18806 1.000 30.20986 195 PHE B O 1
ATOM 1343 N N . VAL A 1 196 ? 31.53676 80.42328 283.04018 1.000 26.72457 196 VAL B N 1
ATOM 1344 C CA . VAL A 1 196 ? 32.32677 80.75411 284.22120 1.000 31.39272 196 VAL B CA 1
ATOM 1345 C C . VAL A 1 196 ? 33.66611 81.27071 283.73050 1.000 34.30448 196 VAL B C 1
ATOM 1346 O O . VAL A 1 196 ? 34.44478 80.53833 283.11459 1.000 30.11808 196 VAL B O 1
ATOM 1350 N N . THR A 1 197 ? 33.92765 82.54122 283.97860 1.000 28.49339 197 THR B N 1
ATOM 1351 C CA . 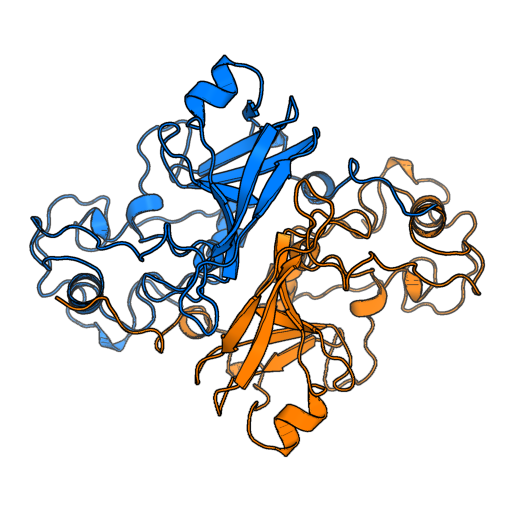THR A 1 197 ? 35.09688 83.16270 283.38684 1.000 33.88017 197 THR B CA 1
ATOM 1352 C C . THR A 1 197 ? 36.33069 82.95148 284.25457 1.000 45.15346 197 THR B C 1
ATOM 1353 O O . THR A 1 197 ? 36.25550 82.74127 285.47369 1.000 38.88462 197 THR B O 1
ATOM 1357 N N . TYR A 1 198 ? 37.48499 83.01836 283.60337 1.000 29.69279 198 TYR B N 1
ATOM 1358 C CA . TYR A 1 198 ? 38.76171 82.91350 284.29266 1.000 30.35833 198 TYR B CA 1
ATOM 1359 C C . TYR A 1 198 ? 39.27247 84.26142 284.78592 1.000 42.72621 198 TYR B C 1
ATOM 1360 O O . TYR A 1 198 ? 40.22995 84.29744 285.56301 1.000 52.01436 198 TYR B O 1
ATOM 1369 N N . THR A 1 199 ? 38.65831 85.35677 284.34210 1.000 35.58718 199 THR B N 1
ATOM 1370 C CA . THR A 1 199 ? 38.90631 86.70764 284.83223 1.000 48.32351 199 THR B CA 1
ATOM 1371 C C . THR A 1 199 ? 37.56034 87.31984 285.18310 1.000 55.98618 199 THR B C 1
ATOM 1372 O O . THR A 1 199 ? 36.56141 87.02770 284.52432 1.000 39.19128 199 THR B O 1
ATOM 1376 N N . ASN A 1 200 ? 37.51309 88.16364 286.21565 1.000 43.22824 200 ASN B N 1
ATOM 1377 C CA . ASN A 1 200 ? 36.20037 88.70068 286.53911 1.000 40.24547 200 ASN B CA 1
ATOM 1378 C C . ASN A 1 200 ? 35.72700 89.64062 285.42788 1.000 38.69960 200 ASN B C 1
ATOM 1379 O O . ASN A 1 200 ? 36.49377 90.07454 284.55986 1.000 38.57342 200 ASN B O 1
ATOM 1384 N N . VAL A 1 201 ? 34.42200 89.89951 285.43660 1.000 35.12421 201 VAL B N 1
ATOM 1385 C CA . VAL A 1 201 ? 33.78728 90.60932 284.33020 1.000 33.05233 201 VAL B CA 1
ATOM 1386 C C . VAL A 1 201 ? 34.42955 91.97619 284.14312 1.000 38.77695 201 VAL B C 1
ATOM 1387 O O . VAL A 1 201 ? 34.70401 92.40656 283.01545 1.000 33.43988 201 VAL B O 1
ATOM 1391 N N . LEU A 1 202 ? 34.71287 92.66037 285.24937 1.000 33.70584 202 LEU B N 1
ATOM 1392 C CA . LEU A 1 202 ? 35.38937 93.95113 285.19097 1.000 31.48328 202 LEU B CA 1
ATOM 1393 C C . LEU A 1 202 ? 36.70099 93.85148 284.41996 1.000 35.45330 202 LEU B C 1
ATOM 1394 O O . LEU A 1 202 ? 37.00267 94.69875 283.57225 1.000 39.58566 202 LEU B O 1
ATOM 1399 N N . GLY A 1 203 ? 37.49803 92.82061 284.70304 1.000 39.11109 203 GLY B N 1
ATOM 1400 C CA . GLY A 1 203 ? 38.76766 92.68540 284.01181 1.000 34.49523 203 GLY B CA 1
ATOM 1401 C C . GLY A 1 203 ? 38.57784 92.41445 282.53112 1.000 33.12302 203 GLY B C 1
ATOM 1402 O O . GLY A 1 203 ? 39.34711 92.90006 281.69619 1.000 38.31969 203 GLY B O 1
ATOM 1403 N N . LEU A 1 204 ? 37.54331 91.64725 282.18645 1.000 32.05157 204 LEU B N 1
ATOM 1404 C CA . LEU A 1 204 ? 37.28117 91.35728 280.78108 1.000 31.03174 204 LEU B CA 1
ATOM 1405 C C . LEU A 1 204 ? 36.87477 92.61270 280.02562 1.000 32.25561 204 LEU B C 1
ATOM 1406 O O . LEU A 1 204 ? 37.20577 92.75949 278.84447 1.000 37.62118 204 LEU B O 1
ATOM 1411 N N . ILE A 1 205 ? 36.15334 93.51868 280.68720 1.000 36.74610 205 ILE B N 1
ATOM 1412 C CA . ILE A 1 205 ? 35.79018 94.78958 280.06818 1.000 31.37290 205 ILE B CA 1
ATOM 1413 C C . ILE A 1 205 ? 37.02196 95.67139 279.90233 1.000 31.67363 205 ILE B C 1
ATOM 1414 O O . ILE A 1 205 ? 37.26601 96.23216 278.82994 1.000 36.10120 205 ILE B O 1
ATOM 1419 N N . ASP A 1 206 ? 37.82948 95.79389 280.95609 1.000 40.29226 206 ASP B N 1
ATOM 1420 C CA . ASP A 1 206 ? 38.98968 96.67016 280.86941 1.000 44.18983 206 ASP B CA 1
ATOM 1421 C C . ASP A 1 206 ? 39.98730 96.19409 279.82521 1.000 51.26072 206 ASP B C 1
ATOM 1422 O O . ASP A 1 206 ? 40.72281 97.00893 279.25916 1.000 43.10299 206 ASP B O 1
ATOM 1427 N N . ASP A 1 207 ? 40.05262 94.88963 279.57456 1.000 39.50096 207 ASP B N 1
ATOM 1428 C CA . ASP A 1 207 ? 41.00830 94.35236 278.61388 1.000 44.88432 207 ASP B CA 1
ATOM 1429 C C . ASP A 1 207 ? 40.43326 94.21793 277.20798 1.000 40.61770 207 ASP B C 1
ATOM 1430 O O . ASP A 1 207 ? 41.10887 93.67620 276.32739 1.000 39.09709 207 ASP B O 1
ATOM 1435 N N . GLY A 1 208 ? 39.20798 94.67789 276.97446 1.000 40.93752 208 GLY B N 1
ATOM 1436 C CA . GLY A 1 208 ? 38.67054 94.74186 275.62439 1.000 38.94477 208 GLY B CA 1
ATOM 1437 C C . GLY A 1 208 ? 37.94742 93.50749 275.12103 1.000 47.53014 208 GLY B C 1
ATOM 1438 O O . GLY A 1 208 ? 37.68547 93.41861 273.91381 1.000 36.34709 208 GLY B O 1
ATOM 1439 N N . TYR A 1 209 ? 37.61028 92.56066 275.99842 1.000 35.59679 209 TYR B N 1
ATOM 1440 C CA . TYR A 1 209 ? 36.91821 91.33820 275.60852 1.000 29.03909 209 TYR B CA 1
ATOM 1441 C C . TYR A 1 209 ? 35.40520 91.49117 275.61686 1.000 35.01534 209 TYR B C 1
ATOM 1442 O O . TYR A 1 209 ? 34.71422 90.79869 274.85403 1.000 32.48744 209 TYR B O 1
ATOM 1451 N N . LEU A 1 210 ? 34.88206 92.38043 276.46211 1.000 29.94712 210 LEU B N 1
ATOM 1452 C CA . LEU A 1 210 ? 33.45272 92.63327 276.58149 1.000 29.82798 210 LEU B CA 1
ATOM 1453 C C . LEU A 1 210 ? 33.20746 94.13302 276.55335 1.000 35.79383 210 LEU B C 1
ATOM 1454 O O . LEU A 1 210 ? 34.04742 94.91433 277.00042 1.000 29.66180 210 LEU B O 1
ATOM 1459 N N A ARG A 1 211 ? 32.03279 94.52042 276.06043 0.098 32.46245 211 ARG B N 1
ATOM 1460 N N B ARG A 1 211 ? 32.05929 94.53279 276.01066 0.902 26.92038 211 ARG B N 1
ATOM 1461 C CA A ARG A 1 211 ? 31.55579 95.89276 276.14411 0.098 33.07425 211 ARG B CA 1
ATOM 1462 C CA B ARG A 1 211 ? 31.56848 95.89886 276.14862 0.902 27.82096 211 ARG B CA 1
ATOM 1463 C C A ARG A 1 211 ? 30.16223 95.89862 276.75680 0.098 34.36844 211 ARG B C 1
ATOM 1464 C C B ARG A 1 211 ? 30.19446 95.87490 276.80658 0.902 30.49934 211 ARG B C 1
ATOM 1465 O O A ARG A 1 211 ? 29.38519 94.95722 276.57483 0.098 31.69422 211 ARG B O 1
ATOM 1466 O O B ARG A 1 211 ? 29.46028 94.88334 276.71363 0.902 27.08457 211 ARG B O 1
ATOM 1481 N N . ARG A 1 212 ? 29.85235 96.96342 277.49415 1.000 31.00894 212 ARG B N 1
ATOM 1482 C CA . ARG A 1 212 ? 28.54029 97.07900 278.12876 1.000 32.67212 212 ARG B CA 1
ATOM 1483 C C . ARG A 1 212 ? 27.48991 97.56888 277.13092 1.000 32.21961 212 ARG B C 1
ATOM 1484 O O . ARG A 1 212 ? 27.74388 98.48680 276.34777 1.000 37.17337 212 ARG B O 1
ATOM 1492 N N . LEU A 1 213 ? 26.29623 96.96662 277.17783 1.000 30.61937 213 LEU B N 1
ATOM 1493 C CA . LEU A 1 213 ? 25.20538 97.31627 276.26913 1.000 32.13677 213 LEU B CA 1
ATOM 1494 C C . LEU A 1 213 ? 24.21508 98.24657 276.95464 1.000 28.68422 213 LEU B C 1
ATOM 1495 O O . LEU A 1 213 ? 23.83209 98.01368 278.10746 1.000 31.22443 213 LEU B O 1
ATOM 1500 N N . ASP A 1 214 ? 23.82514 99.30737 276.25002 1.000 34.65669 214 ASP B N 1
ATOM 1501 C CA . ASP A 1 214 ? 22.68448 100.11163 276.66268 1.000 29.49922 214 ASP B CA 1
ATOM 1502 C C . ASP A 1 214 ? 21.39551 99.31972 276.47316 1.000 39.94173 214 ASP B C 1
ATOM 1503 O O . ASP A 1 214 ? 21.29339 98.46472 275.59346 1.000 32.41259 214 ASP B O 1
ATOM 1508 N N . GLU A 1 215 ? 20.40373 99.62201 277.32017 1.000 29.95555 215 GLU B N 1
ATOM 1509 C CA . GLU A 1 215 ? 19.06999 99.02743 277.20378 1.000 33.38903 215 GLU B CA 1
ATOM 1510 C C . GLU A 1 215 ? 18.54189 99.11971 275.77461 1.000 33.61913 215 GLU B C 1
ATOM 1511 O O . GLU A 1 215 ? 17.88728 98.19063 275.27981 1.000 34.33811 215 GLU B O 1
ATOM 1517 N N . SER A 1 216 ? 18.86867 100.20358 275.06423 1.000 30.11996 216 SER B N 1
ATOM 1518 C CA . SER A 1 216 ? 18.44484 100.37527 273.67083 1.000 33.37795 216 SER B CA 1
ATOM 1519 C C . SER A 1 216 ? 18.99756 99.30560 272.73530 1.000 35.29491 216 SER B C 1
ATOM 1520 O O . SER A 1 216 ? 18.53583 99.19553 271.59358 1.000 38.90053 216 SER B O 1
ATOM 1523 N N . GLU A 1 217 ? 19.97775 98.53140 273.17578 1.000 28.99269 217 GLU B N 1
ATOM 1524 C CA . GLU A 1 217 ? 20.60992 97.52609 272.34149 1.000 35.96767 217 GLU B CA 1
ATOM 1525 C C . GLU A 1 217 ? 20.08919 96.12601 272.61395 1.000 30.97382 217 GLU B C 1
ATOM 1526 O O . GLU A 1 217 ? 20.60225 95.16626 272.02764 1.000 35.00243 217 GLU B O 1
ATOM 1532 N N . TYR A 1 218 ? 19.09984 95.98290 273.49981 1.000 29.56185 218 TYR B N 1
ATOM 1533 C CA . TYR A 1 218 ? 18.44470 94.68957 273.69916 1.000 29.65786 218 TYR B CA 1
ATOM 1534 C C . TYR A 1 218 ? 16.95943 94.87991 273.99639 1.000 29.93638 218 TYR B C 1
ATOM 1535 O O . TYR A 1 218 ? 16.37496 94.14931 274.80373 1.000 34.48579 218 TYR B O 1
ATOM 1544 N N . ASP A 1 219 ? 16.33256 95.86065 273.34820 1.000 32.25160 219 ASP B N 1
ATOM 1545 C CA . ASP A 1 219 ? 14.90480 96.09095 273.52018 1.000 33.73443 219 ASP B CA 1
ATOM 1546 C C . ASP A 1 219 ? 14.06321 95.61994 272.32912 1.000 38.52954 219 ASP B C 1
ATOM 1547 O O . ASP A 1 219 ? 12.83670 95.77968 272.36345 1.000 37.82276 219 ASP B O 1
ATOM 1552 N N . GLU A 1 220 ? 14.67942 95.04785 271.28528 1.000 36.07084 220 GLU B N 1
ATOM 1553 C CA . GLU A 1 220 ? 13.96298 94.55694 270.10402 1.000 33.37863 220 GLU B CA 1
ATOM 1554 C C . GLU A 1 220 ? 14.30212 93.08933 269.84284 1.000 35.11299 220 GLU B C 1
ATOM 1555 O O . GLU A 1 220 ? 15.43091 92.65225 270.07693 1.000 31.10186 220 GLU B O 1
ATOM 1561 N N . LYS A 1 221 ? 13.32152 92.33793 269.31554 1.000 36.16711 221 LYS B N 1
ATOM 1562 C CA . LYS A 1 221 ? 13.51228 90.90177 269.08481 1.000 34.25118 221 LYS B CA 1
ATOM 1563 C C . LYS A 1 221 ? 14.76700 90.60716 268.26430 1.000 29.19556 221 LYS B C 1
ATOM 1564 O O . LYS A 1 221 ? 15.51845 89.67317 268.58324 1.000 32.26988 221 LYS B O 1
ATOM 1570 N N . VAL A 1 222 ? 15.00405 91.38471 267.19894 1.000 32.05764 222 VAL B N 1
ATOM 1571 C CA . VAL A 1 222 ? 16.14088 91.11482 266.31861 1.000 32.32418 222 VAL B CA 1
ATOM 1572 C C . VAL A 1 222 ? 17.45345 91.23629 267.07869 1.000 28.07625 222 VAL B C 1
ATOM 1573 O O . VAL A 1 222 ? 18.44622 90.58537 266.73110 1.000 30.21221 222 VAL B O 1
ATOM 1577 N N . GLU A 1 223 ? 17.47518 92.02735 268.15423 1.000 30.83600 223 GLU B N 1
ATOM 1578 C CA . GLU A 1 223 ? 18.68269 92.16707 268.95276 1.000 37.09003 223 GLU B CA 1
ATOM 1579 C C . GLU A 1 223 ? 18.97870 90.93142 269.80429 1.000 31.08141 223 GLU B C 1
ATOM 1580 O O . GLU A 1 223 ? 20.04008 90.87669 270.43523 1.000 31.69655 223 GLU B O 1
ATOM 1586 N N . TYR A 1 224 ? 18.09318 89.92798 269.80934 1.000 26.26459 224 TYR B N 1
ATOM 1587 C CA . TYR A 1 224 ? 18.33921 88.65779 270.47992 1.000 27.38420 224 TYR B CA 1
ATOM 1588 C C . TYR A 1 224 ? 18.77185 87.55928 269.52152 1.000 25.18703 224 TYR B C 1
ATOM 1589 O O . TYR A 1 224 ? 19.15168 86.47108 269.97878 1.000 28.78668 224 TYR B O 1
ATOM 1598 N N . SER A 1 225 ? 18.69716 87.80229 268.21607 1.000 26.79117 225 SER B N 1
ATOM 1599 C CA . SER A 1 225 ? 19.09738 86.81530 267.21990 1.000 28.29023 225 SER B CA 1
ATOM 1600 C C . SER A 1 225 ? 20.62040 86.79181 267.05684 1.000 28.92891 225 SER B C 1
ATOM 1601 O O . SER A 1 225 ? 21.36134 87.55591 267.68646 1.000 30.79669 225 SER B O 1
ATOM 1604 N N . ASN A 1 226 ? 21.08776 85.93015 266.15575 1.000 29.24176 226 ASN B N 1
ATOM 1605 C CA . ASN A 1 226 ? 22.50399 85.58709 266.02917 1.000 28.35742 226 ASN B CA 1
ATOM 1606 C C . ASN A 1 226 ? 22.97006 85.81571 264.59715 1.000 31.83998 226 ASN B C 1
ATOM 1607 O O . ASN A 1 226 ? 22.73875 84.95829 263.72582 1.000 29.61295 226 ASN B O 1
ATOM 1612 N N . PRO A 1 227 ? 23.66394 86.92497 264.31889 1.000 29.53283 227 PRO B N 1
ATOM 1613 C CA . PRO A 1 227 ? 24.24229 87.13033 262.98554 1.000 29.63827 227 PRO B CA 1
ATOM 1614 C C . PRO A 1 227 ? 25.67583 86.63298 262.83257 1.000 38.38140 227 PRO B C 1
ATOM 1615 O O . PRO A 1 227 ? 26.19958 86.66084 261.71182 1.000 37.14315 227 PRO B O 1
ATOM 1619 N N . TYR A 1 228 ? 26.32396 86.18174 263.90764 1.000 31.26633 228 TYR B N 1
ATOM 1620 C CA . TYR A 1 228 ? 27.75775 85.90923 263.88252 1.000 33.01192 228 TYR B CA 1
ATOM 1621 C C . TYR A 1 228 ? 28.10577 84.45368 263.58917 1.000 32.73900 228 TYR B C 1
ATOM 1622 O O . TYR A 1 228 ? 29.17454 84.19316 263.02575 1.000 34.95174 228 TYR B O 1
ATOM 1631 N N . THR A 1 229 ? 27.26448 83.49487 263.96856 1.000 31.36431 229 THR B N 1
ATOM 1632 C CA . THR A 1 229 ? 27.58408 82.09569 263.68216 1.000 32.02920 229 THR B CA 1
ATOM 1633 C C . THR A 1 229 ? 27.40140 81.83217 262.18551 1.000 33.37238 229 THR B C 1
ATOM 1634 O O . THR A 1 229 ? 26.34251 82.14660 261.63677 1.000 31.17372 229 THR B O 1
ATOM 1638 N N . PRO A 1 230 ? 28.39612 81.28283 261.49102 1.000 31.73782 230 PRO B N 1
ATOM 1639 C CA . PRO A 1 230 ? 28.25753 81.06793 260.04420 1.000 33.63764 230 PRO B CA 1
ATOM 1640 C C . PRO A 1 230 ? 27.41712 79.84183 259.72131 1.000 34.93943 230 PRO B C 1
ATOM 1641 O O . PRO A 1 230 ? 27.21772 78.95293 260.54874 1.000 36.43249 230 PRO B O 1
ATOM 1645 N N . GLY A 1 231 ? 26.93210 79.80721 258.47922 1.000 39.51656 231 GLY B N 1
ATOM 1646 C CA . GLY A 1 231 ? 26.17354 78.67279 258.00233 1.000 34.86830 231 GLY B CA 1
ATOM 1647 C C . GLY A 1 231 ? 27.06206 77.49148 257.68229 1.000 36.14659 231 GLY B C 1
ATOM 1648 O O . GLY A 1 231 ? 28.29331 77.59112 257.58440 1.000 38.90869 231 GLY B O 1
ATOM 1649 N N . PRO A 1 232 ? 26.43630 76.33550 257.48522 1.000 37.39546 232 PRO B N 1
ATOM 1650 C CA . PRO A 1 232 ? 27.20164 75.14649 257.09572 1.000 44.96321 232 PRO B CA 1
ATOM 1651 C C . PRO A 1 232 ? 27.81997 75.29599 255.71534 1.000 50.98893 232 PRO B C 1
ATOM 1652 O O . PRO A 1 232 ? 27.27006 75.95120 254.82641 1.000 44.74844 232 PRO B O 1
ATOM 1656 N N . ASN A 1 233 ? 28.97785 74.66606 255.53872 1.000 45.15802 233 ASN B N 1
ATOM 1657 C CA . ASN A 1 233 ? 29.64012 74.68753 254.24226 1.000 48.33471 233 ASN B CA 1
ATOM 1658 C C . ASN A 1 233 ? 28.89146 73.79856 253.25987 1.000 58.18631 233 ASN B C 1
ATOM 1659 O O . ASN A 1 233 ? 28.64942 72.61894 253.53132 1.000 57.88809 233 ASN B O 1
ATOM 1664 N N . GLN A 1 234 ? 28.53992 74.36289 252.11142 1.000 58.83124 234 GLN B N 1
ATOM 1665 C CA . GLN A 1 234 ? 27.88466 73.59448 251.06112 1.000 57.24171 234 GLN B CA 1
ATOM 1666 C C . GLN A 1 234 ? 28.72205 73.59665 249.78375 1.000 55.81541 234 GLN B C 1
ATOM 1667 O O . GLN A 1 234 ? 29.18124 72.55186 249.32367 1.000 97.82727 234 GLN B O 1
ATOM 1673 N N . ASP B 1 26 ? 9.04719 95.80542 266.06746 1.000 82.01196 26 ASP A N 1
ATOM 1674 C CA . ASP B 1 26 ? 9.06554 94.35747 265.87878 1.000 73.66088 26 ASP A CA 1
ATOM 1675 C C . ASP B 1 26 ? 7.99197 93.95424 264.85772 1.000 80.31378 26 ASP A C 1
ATOM 1676 O O . ASP B 1 26 ? 6.85380 94.42639 264.92605 1.000 72.84735 26 ASP A O 1
ATOM 1681 N N . SER B 1 27 ? 8.36197 93.08779 263.91359 1.000 68.74432 27 SER A N 1
ATOM 1682 C CA . SER B 1 27 ? 7.46688 92.69757 262.82957 1.000 66.37386 27 SER A CA 1
ATOM 1683 C C . SER B 1 27 ? 7.91346 91.35893 262.25087 1.000 71.55377 27 SER A C 1
ATOM 1684 O O . SER B 1 27 ? 8.94996 90.80374 262.62534 1.000 72.61353 27 SER A O 1
ATOM 1687 N N . LEU B 1 28 ? 7.10888 90.86114 261.30969 1.000 56.03692 28 LEU A N 1
ATOM 1688 C CA . LEU B 1 28 ? 7.36682 89.57331 260.67093 1.000 57.60874 28 LEU A CA 1
ATOM 1689 C C . LEU B 1 28 ? 8.68909 89.57666 259.91010 1.000 64.50604 28 LEU A C 1
ATOM 1690 O O . LEU B 1 28 ? 9.59475 88.78856 260.20508 1.000 59.98939 28 LEU A O 1
ATOM 1695 N N . PHE B 1 29 ? 8.80533 90.44601 258.89111 1.000 41.20474 29 PHE A N 1
ATOM 1696 C CA . PHE B 1 29 ? 10.07745 90.52084 258.19259 1.000 34.77785 29 PHE A CA 1
ATOM 1697 C C . PHE B 1 29 ? 10.86621 91.75090 258.63192 1.000 44.12426 29 PHE A C 1
ATOM 1698 O O . PHE B 1 29 ? 10.27906 92.77419 258.99911 1.000 45.84195 29 PHE A O 1
ATOM 1706 N N . PRO B 1 30 ? 12.19701 91.67840 258.58118 1.000 33.63087 30 PRO A N 1
ATOM 1707 C CA . PRO B 1 30 ? 13.00569 92.90019 258.66294 1.000 44.37621 30 PRO A CA 1
ATOM 1708 C C . PRO B 1 30 ? 12.54388 93.92558 257.63489 1.000 40.72191 30 PRO A C 1
ATOM 1709 O O . PRO B 1 30 ? 12.09500 93.57509 256.53670 1.000 39.37209 30 PRO A O 1
ATOM 1713 N N . ALA B 1 31 ? 12.67764 95.21240 257.98834 1.000 45.79493 31 ALA A N 1
ATOM 1714 C CA . ALA B 1 31 ? 12.22352 96.28148 257.09836 1.000 41.55165 31 ALA A CA 1
ATOM 1715 C C . ALA B 1 31 ? 12.93585 96.24963 255.74773 1.000 30.88053 31 ALA A C 1
ATOM 1716 O O . ALA B 1 31 ? 12.35525 96.64579 254.72773 1.000 40.40279 31 ALA A O 1
ATOM 1718 N N . ARG B 1 32 ? 14.18502 95.76825 255.73044 1.000 44.11786 32 ARG A N 1
ATOM 1719 C CA . ARG B 1 32 ? 14.97327 95.72212 254.50578 1.000 44.00601 32 ARG A CA 1
ATOM 1720 C C . ARG B 1 32 ? 14.31218 94.86009 253.44198 1.000 33.01215 32 ARG A C 1
ATOM 1721 O O . ARG B 1 32 ? 14.49620 95.10106 252.24867 1.000 35.22004 32 ARG A O 1
ATOM 1729 N N . CYS B 1 33 ? 13.52586 93.86323 253.85279 1.000 39.80831 33 CYS A N 1
ATOM 1730 C CA . CYS B 1 33 ? 13.00739 92.88514 252.90475 1.000 34.79763 33 CYS A CA 1
ATOM 1731 C C . CYS B 1 33 ? 11.87653 93.43618 252.04511 1.000 35.67465 33 CYS A C 1
ATOM 1732 O O . CYS B 1 33 ? 11.61346 92.89210 250.96575 1.000 41.17941 33 CYS A O 1
ATOM 1735 N N . TRP B 1 34 ? 11.22821 94.51654 252.47175 1.000 44.98097 34 TRP A N 1
ATOM 1736 C CA . TRP B 1 34 ? 10.17280 95.12031 251.67688 1.000 43.55746 34 TRP A CA 1
ATOM 1737 C C . TRP B 1 34 ? 10.76372 95.85273 250.46908 1.000 40.74562 34 TRP A C 1
ATOM 1738 O O . TRP B 1 34 ? 11.92541 96.26963 250.48917 1.000 48.10056 34 TRP A O 1
ATOM 1749 N N . PRO B 1 35 ? 9.97216 96.04617 249.40095 1.000 38.13772 35 PRO A N 1
ATOM 1750 C CA . PRO B 1 35 ? 8.52971 95.78846 249.29205 1.000 47.59487 35 PRO A CA 1
ATOM 1751 C C . PRO B 1 35 ? 8.11022 94.37253 248.87345 1.000 60.83826 35 PRO A C 1
ATOM 1752 O O . PRO B 1 35 ? 6.91160 94.12956 248.74677 1.000 64.33478 35 PRO A O 1
ATOM 1756 N N . ASP B 1 36 ? 9.05591 93.46189 248.65210 1.000 41.49608 36 ASP A N 1
ATOM 1757 C CA . ASP B 1 36 ? 8.75270 92.10356 248.18977 1.000 37.99154 36 ASP A CA 1
ATOM 1758 C C . ASP B 1 36 ? 9.51455 91.09653 249.04471 1.000 41.72628 36 ASP A C 1
ATOM 1759 O O . ASP B 1 36 ? 10.47641 90.46588 248.58909 1.000 39.65867 36 ASP A O 1
ATOM 1764 N N . PRO B 1 37 ? 9.09612 90.90948 250.30316 1.000 38.56547 37 PRO A N 1
ATOM 1765 C CA . PRO B 1 37 ? 9.87826 90.06377 251.21448 1.000 37.23812 37 PRO A CA 1
ATOM 1766 C C . PRO B 1 37 ? 9.89628 88.59271 250.82533 1.000 33.63483 37 PRO A C 1
ATOM 1767 O O . PRO B 1 37 ? 10.81280 87.88139 251.25284 1.000 35.85476 37 PRO A O 1
ATOM 1771 N N . CYS B 1 38 ? 8.94428 88.12555 250.01003 1.000 39.74072 38 CYS A N 1
ATOM 1772 C CA . CYS B 1 38 ? 8.87160 86.73035 249.59684 1.000 44.84921 38 CYS A CA 1
ATOM 1773 C C . CYS B 1 38 ? 9.50492 86.47573 248.23624 1.000 48.63528 38 CYS A C 1
ATOM 1774 O O . CYS B 1 38 ? 9.31925 85.39169 247.67643 1.000 38.83442 38 CYS A O 1
ATOM 1777 N N . ALA B 1 39 ? 10.23572 87.44308 247.68548 1.000 36.78598 39 ALA A N 1
ATOM 1778 C CA . ALA B 1 39 ? 10.90959 87.21494 246.41480 1.000 40.60055 39 ALA A CA 1
ATOM 1779 C C . ALA B 1 39 ? 11.84629 86.01877 246.52988 1.000 43.56389 39 ALA A C 1
ATOM 1780 O O . ALA B 1 39 ? 12.47479 85.79942 247.56838 1.000 40.64235 39 ALA A O 1
ATOM 1782 N N . GLY B 1 40 ? 11.91125 85.22153 245.46382 1.000 43.72698 40 GLY A N 1
ATOM 1783 C CA . GLY B 1 40 ? 12.71851 84.02184 245.48066 1.000 41.62885 40 GLY A CA 1
ATOM 1784 C C . GLY B 1 40 ? 12.08198 82.80537 246.12217 1.000 51.86855 40 GLY A C 1
ATOM 1785 O O . GLY B 1 40 ? 12.65638 81.71338 246.02568 1.000 46.79566 40 GLY A O 1
ATOM 1786 N N . ILE B 1 41 ? 10.92706 82.94707 246.78047 1.000 41.65890 41 ILE A N 1
ATOM 1787 C CA . ILE B 1 41 ? 10.28801 81.84668 247.49931 1.000 38.22325 41 ILE A CA 1
ATOM 1788 C C . ILE B 1 41 ? 9.14270 81.31651 246.65405 1.000 41.72318 41 ILE A C 1
ATOM 1789 O O . ILE B 1 41 ? 8.31325 82.09192 246.15862 1.000 45.59826 41 ILE A O 1
ATOM 1794 N N . THR B 1 42 ? 9.07572 79.99523 246.50626 1.000 43.38625 42 THR A N 1
ATOM 1795 C CA . THR B 1 42 ? 7.97447 79.36642 245.78721 1.000 52.30217 42 THR A CA 1
ATOM 1796 C C . THR B 1 42 ? 6.80077 79.16881 246.73774 1.000 40.85443 42 THR A C 1
ATOM 1797 O O . THR B 1 42 ? 6.93269 78.47393 247.75018 1.000 41.09193 42 THR A O 1
ATOM 1801 N N . PHE B 1 43 ? 5.66766 79.79246 246.42095 1.000 44.51447 43 PHE A N 1
ATOM 1802 C CA . PHE B 1 43 ? 4.46421 79.63489 247.22831 1.000 49.07227 43 PHE A CA 1
ATOM 1803 C C . PHE B 1 43 ? 3.94220 78.20329 247.14233 1.000 46.18290 43 PHE A C 1
ATOM 1804 O O . PHE B 1 43 ? 3.91273 77.59898 246.06531 1.000 46.65060 43 PHE A O 1
ATOM 1812 N N . GLN B 1 44 ? 3.49991 77.67534 248.28012 1.000 47.37852 44 GLN A N 1
ATOM 1813 C CA . GLN B 1 44 ? 2.93371 76.33046 248.35890 1.000 44.53723 44 GLN A CA 1
ATOM 1814 C C . GLN B 1 44 ? 1.59409 76.28538 249.07792 1.000 45.30264 44 GLN A C 1
ATOM 1815 O O . GLN B 1 44 ? 0.68131 75.59674 248.61443 1.000 48.30224 44 GLN A O 1
ATOM 1821 N N . ASN B 1 45 ? 1.44552 77.00024 250.19534 1.000 43.43127 45 ASN A N 1
ATOM 1822 C CA . ASN B 1 45 ? 0.22449 76.91492 250.99680 1.000 65.13096 45 ASN A CA 1
ATOM 1823 C C . ASN B 1 45 ? 0.14670 78.12500 251.92604 1.000 38.84022 45 ASN A C 1
ATOM 1824 O O . ASN B 1 45 ? 1.12191 78.46247 252.59364 1.000 40.83667 45 ASN A O 1
ATOM 1829 N N . ASP B 1 46 ? -1.04705 78.72951 251.97527 1.000 61.00073 46 ASP A N 1
ATOM 1830 C CA . ASP B 1 46 ? -1.36515 79.96515 252.69462 1.000 60.66208 46 ASP A CA 1
ATOM 1831 C C . ASP B 1 46 ? -0.98676 79.96056 254.16187 1.000 51.02845 46 ASP A C 1
ATOM 1832 O O . ASP B 1 46 ? -0.85075 81.03471 254.75232 1.000 51.66931 46 ASP A O 1
ATOM 1837 N N . THR B 1 47 ? -0.89269 78.79210 254.79565 1.000 40.62992 47 THR A N 1
ATOM 1838 C CA . THR B 1 47 ? -0.74422 78.77405 256.24199 1.000 41.74038 47 THR A CA 1
ATOM 1839 C C . THR B 1 47 ? 0.61001 79.29666 256.68284 1.000 34.07966 47 THR A C 1
ATOM 1840 O O . THR B 1 47 ? 0.75336 79.75442 257.82201 1.000 39.69797 47 THR A O 1
ATOM 1844 N N . TYR B 1 48 ? 1.59318 79.25190 255.79557 1.000 38.68450 48 TYR A N 1
ATOM 1845 C CA . TYR B 1 48 ? 2.97976 79.46984 256.15594 1.000 34.70196 48 TYR A CA 1
ATOM 1846 C C . TYR B 1 48 ? 3.46252 80.79828 255.59905 1.000 35.06350 48 TYR A C 1
ATOM 1847 O O . TYR B 1 48 ? 2.91693 81.33269 254.62035 1.000 39.17619 48 TYR A O 1
ATOM 1856 N N . VAL B 1 49 ? 4.48853 81.33308 256.26106 1.000 33.84394 49 VAL A N 1
ATOM 1857 C CA . VAL B 1 49 ? 5.10782 82.56905 255.79936 1.000 33.93764 49 VAL A CA 1
ATOM 1858 C C . VAL B 1 49 ? 5.61999 82.35819 254.37906 1.000 31.93333 49 VAL A C 1
ATOM 1859 O O . VAL B 1 49 ? 6.29009 81.35980 254.08326 1.000 35.57872 49 VAL A O 1
ATOM 1863 N N . CYS B 1 50 ? 5.28319 83.29474 253.48806 1.000 32.30646 50 CYS A N 1
ATOM 1864 C CA . CYS B 1 50 ? 5.57597 83.23248 252.05193 1.000 36.77713 50 CYS A CA 1
ATOM 1865 C C . CYS B 1 50 ? 5.03562 81.96610 251.38993 1.000 35.65943 50 CYS A C 1
ATOM 1866 O O . CYS B 1 50 ? 5.40912 81.64880 250.24382 1.000 43.04143 50 CYS A O 1
ATOM 1869 N N . GLY B 1 51 ? 4.14230 81.24658 252.06595 1.000 49.67023 51 GLY A N 1
ATOM 1870 C CA . GLY B 1 51 ? 3.63259 79.99483 251.55161 1.000 44.83136 51 GLY A CA 1
ATOM 1871 C C . GLY B 1 51 ? 4.58148 78.82318 251.66750 1.000 56.74540 51 GLY A C 1
ATOM 1872 O O . GLY B 1 51 ? 4.29926 77.75805 251.11209 1.000 44.68005 51 GLY A O 1
ATOM 1873 N N . ASP B 1 52 ? 5.69836 78.97735 252.37097 1.000 39.29671 52 ASP A N 1
ATOM 1874 C CA . ASP B 1 52 ? 6.71459 77.93700 252.43542 1.000 44.66309 52 ASP A CA 1
ATOM 1875 C C . ASP B 1 52 ? 6.68607 77.30689 253.81813 1.000 39.33421 52 ASP A C 1
ATOM 1876 O O . ASP B 1 52 ? 6.96822 77.99508 254.80759 1.000 36.76433 52 ASP A O 1
ATOM 1881 N N . PRO B 1 53 ? 6.35171 76.01913 253.94257 1.000 33.73651 53 PRO A N 1
ATOM 1882 C CA . PRO B 1 53 ? 6.27395 75.41613 255.28385 1.000 35.52813 53 PRO A CA 1
ATOM 1883 C C . PRO B 1 53 ? 7.56553 75.52333 256.06591 1.000 32.86104 53 PRO A C 1
ATOM 1884 O O . PRO B 1 53 ? 7.53765 75.56921 257.30268 1.000 35.44548 53 PRO A O 1
ATOM 1888 N N . ARG B 1 54 ? 8.70698 75.57787 255.38095 1.000 38.66933 54 ARG A N 1
ATOM 1889 C CA . ARG B 1 54 ? 9.97938 75.67742 256.07989 1.000 34.51879 54 ARG A CA 1
ATOM 1890 C C . ARG B 1 54 ? 10.13315 77.00934 256.80799 1.000 30.46948 54 ARG A C 1
ATOM 1891 O O . ARG B 1 54 ? 10.96848 77.11528 257.72223 1.000 34.71401 54 ARG A O 1
ATOM 1899 N N . LEU B 1 55 ? 9.32953 78.00842 256.44752 1.000 35.79627 55 LEU A N 1
ATOM 1900 C CA . LEU B 1 55 ? 9.37479 79.32619 257.06823 1.000 33.99090 55 LEU A CA 1
ATOM 1901 C C . LEU B 1 55 ? 8.42456 79.46317 258.25335 1.000 38.34897 55 LEU A C 1
ATOM 1902 O O . LEU B 1 55 ? 8.36967 80.52761 258.87004 1.000 32.35591 55 LEU A O 1
ATOM 1907 N N . GLY B 1 56 ? 7.68540 78.42174 258.60320 1.000 39.64134 56 GLY A N 1
ATOM 1908 C CA . GLY B 1 56 ? 6.88558 78.47447 259.80205 1.000 32.21059 56 GLY A CA 1
ATOM 1909 C C . GLY B 1 56 ? 5.52406 79.10134 259.57840 1.000 38.42869 56 GLY A C 1
ATOM 1910 O O . GLY B 1 56 ? 5.20002 79.58327 258.48278 1.000 38.16156 56 GLY A O 1
ATOM 1911 N N . PRO B 1 57 ? 4.70687 79.11740 260.63286 1.000 35.46661 57 PRO A N 1
ATOM 1912 C CA . PRO B 1 57 ? 3.32188 79.58665 260.51070 1.000 38.45688 57 PRO A CA 1
ATOM 1913 C C . PRO B 1 57 ? 3.20547 81.09932 260.53146 1.000 42.45976 57 PRO A C 1
ATOM 1914 O O . PRO B 1 57 ? 3.97480 81.80030 261.19128 1.000 38.12982 57 PRO A O 1
ATOM 1918 N N . VAL B 1 58 ? 2.19438 81.60044 259.82018 1.000 42.94917 58 VAL A N 1
ATOM 1919 C CA . VAL B 1 58 ? 1.92675 83.03583 259.84223 1.000 47.76369 58 VAL A CA 1
ATOM 1920 C C . VAL B 1 58 ? 1.50804 83.47842 261.23978 1.000 43.38724 58 VAL A C 1
ATOM 1921 O O . VAL B 1 58 ? 2.00062 84.48419 261.76170 1.000 49.08757 58 VAL A O 1
ATOM 1925 N N . VAL B 1 59 ? 0.59161 82.74593 261.86446 1.000 40.66281 59 VAL A N 1
ATOM 1926 C CA . VAL B 1 59 ? 0.06202 83.14875 263.16412 1.000 35.89805 59 VAL A CA 1
ATOM 1927 C C . VAL B 1 59 ? 0.85034 82.46818 264.27132 1.000 48.55988 59 VAL A C 1
ATOM 1928 O O . VAL B 1 59 ? 1.11682 81.25479 264.21428 1.000 44.85903 59 VAL A O 1
ATOM 1932 N N . LEU B 1 60 ? 1.21230 83.23810 265.28727 1.000 40.06391 60 LEU A N 1
ATOM 1933 C CA . LEU B 1 60 ? 2.07550 82.80233 266.37029 1.000 37.98154 60 LEU A CA 1
ATOM 1934 C C . LEU B 1 60 ? 1.32739 82.86809 267.69423 1.000 48.86522 60 LEU A C 1
ATOM 1935 O O . LEU B 1 60 ? 0.25490 83.47825 267.77790 1.000 40.88090 60 LEU A O 1
ATOM 1940 N N . PRO B 1 61 ? 1.84790 82.21815 268.73975 1.000 48.05936 61 PRO A N 1
ATOM 1941 C CA . PRO B 1 61 ? 1.09157 82.08791 269.99196 1.000 38.71086 61 PRO A CA 1
ATOM 1942 C C . PRO B 1 61 ? 0.76465 83.42083 270.64217 1.000 37.94710 61 PRO A C 1
ATOM 1943 O O . PRO B 1 61 ? 1.56312 84.35904 270.61935 1.000 44.60749 61 PRO A O 1
ATOM 1947 N N . GLN B 1 62 ? -0.40623 83.47337 271.27943 1.000 44.61865 62 GLN A N 1
ATOM 1948 C CA . GLN B 1 62 ? -0.87101 84.67078 271.97245 1.000 42.31933 62 GLN A CA 1
ATOM 1949 C C . GLN B 1 62 ? -1.07992 84.45654 273.46922 1.000 45.58360 62 GLN A C 1
ATOM 1950 O O . GLN B 1 62 ? -1.58030 85.36152 274.14539 1.000 65.54094 62 GLN A O 1
ATOM 1956 N N . LYS B 1 63 ? -0.70797 83.30052 274.01153 1.000 43.02778 63 LYS A N 1
ATOM 1957 C CA . LYS B 1 63 ? -1.05504 82.96734 275.38966 1.000 45.36883 63 LYS A CA 1
ATOM 1958 C C . LYS B 1 63 ? 0.13136 82.33041 276.10498 1.000 41.61487 63 LYS A C 1
ATOM 1959 O O . LYS B 1 63 ? 1.01790 81.74170 275.48118 1.000 39.43185 63 LYS A O 1
ATOM 1965 N N . PHE B 1 64 ? 0.11216 82.44412 277.43956 1.000 42.13224 64 PHE A N 1
ATOM 1966 C CA . PHE B 1 64 ? 1.18731 81.93983 278.28983 1.000 39.35826 64 PHE A CA 1
ATOM 1967 C C . PHE B 1 64 ? 1.17467 80.41146 278.32128 1.000 31.93534 64 PHE A C 1
ATOM 1968 O O . PHE B 1 64 ? 0.10710 79.80223 278.41621 1.000 42.29903 64 PHE A O 1
ATOM 1976 N N . PRO B 1 65 ? 2.35053 79.75303 278.28442 1.000 37.97613 65 PRO A N 1
ATOM 1977 C CA . PRO B 1 65 ? 3.72214 80.27710 278.25424 1.000 35.29806 65 PRO A CA 1
ATOM 1978 C C . PRO B 1 65 ? 4.30941 80.45456 276.86527 1.000 38.18259 65 PRO A C 1
ATOM 1979 O O . PRO B 1 65 ? 5.43584 80.94771 276.74439 1.000 36.05762 65 PRO A O 1
ATOM 1983 N N . LEU B 1 66 ? 3.58844 80.02391 275.82732 1.000 34.52074 66 LEU A N 1
ATOM 1984 C CA . LEU B 1 66 ? 4.16381 80.07783 274.49190 1.000 35.49549 66 LEU A CA 1
ATOM 1985 C C . LEU B 1 66 ? 4.51589 81.50403 274.10065 1.000 37.09311 66 LEU A C 1
ATOM 1986 O O . LEU B 1 66 ? 5.55925 81.74181 273.47794 1.000 37.58814 66 LEU A O 1
ATOM 1991 N N . ASN B 1 67 ? 3.66029 82.47383 274.44324 1.000 33.67489 67 ASN A N 1
ATOM 1992 C CA . ASN B 1 67 ? 4.01442 83.84410 274.08441 1.000 31.28476 67 ASN A CA 1
ATOM 1993 C C . ASN B 1 67 ? 5.25663 84.29978 274.83860 1.000 33.87666 67 ASN A C 1
ATOM 1994 O O . ASN B 1 67 ? 6.08979 85.02286 274.27819 1.000 34.58043 67 ASN A O 1
ATOM 1999 N N . ASN B 1 68 ? 5.42295 83.84403 276.08442 1.000 33.73735 68 ASN A N 1
ATOM 2000 C CA . ASN B 1 68 ? 6.64505 84.12567 276.82753 1.000 29.67329 68 ASN A CA 1
ATOM 2001 C C . ASN B 1 68 ? 7.86053 83.49123 276.15888 1.000 30.26695 68 ASN A C 1
ATOM 2002 O O . ASN B 1 68 ? 8.93293 84.10349 276.09546 1.000 28.84974 68 ASN A O 1
ATOM 2007 N N . GLU B 1 69 ? 7.71295 82.26545 275.64920 1.000 27.84810 69 GLU A N 1
ATOM 2008 C CA . GLU B 1 69 ? 8.84672 81.56598 275.05294 1.000 26.65657 69 GLU A CA 1
ATOM 2009 C C . GLU B 1 69 ? 9.24443 82.14094 273.70002 1.000 27.96832 69 GLU A C 1
ATOM 2010 O O . GLU B 1 69 ? 10.38683 81.94776 273.27232 1.000 29.11186 69 GLU A O 1
ATOM 2016 N N . LEU B 1 70 ? 8.33792 82.83348 273.01699 1.000 27.26968 70 LEU A N 1
ATOM 2017 C CA . LEU B 1 70 ? 8.62674 83.35386 271.68703 1.000 26.77693 70 LEU A CA 1
ATOM 2018 C C . LEU B 1 70 ? 8.82852 84.86182 271.69530 1.000 27.85883 70 LEU A C 1
ATOM 2019 O O . LEU B 1 70 ? 8.99550 85.46440 270.62821 1.000 28.70871 70 LEU A O 1
ATOM 2024 N N . ARG B 1 71 ? 8.83450 85.48006 272.87722 1.000 27.56751 71 ARG A N 1
ATOM 2025 C CA . ARG B 1 71 ? 8.86257 86.93653 272.97084 1.000 26.26656 71 ARG A CA 1
ATOM 2026 C C . ARG B 1 71 ? 10.16127 87.53084 272.42948 1.000 30.11243 71 ARG A C 1
ATOM 2027 O O . ARG B 1 71 ? 10.16862 88.67413 271.95824 1.000 32.00935 71 ARG A O 1
ATOM 2035 N N . THR B 1 72 ? 11.25768 86.77590 272.44902 1.000 25.39547 72 THR A N 1
ATOM 2036 C CA . THR B 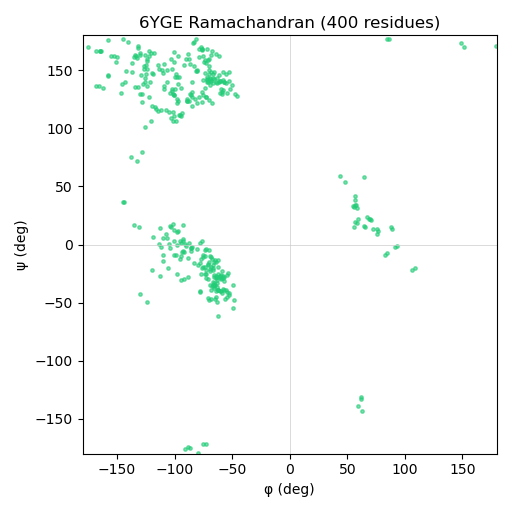1 72 ? 12.53123 87.26322 271.93707 1.000 27.87364 72 THR A CA 1
ATOM 2037 C C . THR B 1 72 ? 12.88832 86.68391 270.56686 1.000 30.62132 72 THR A C 1
ATOM 2038 O O . THR B 1 72 ? 14.04842 86.77952 270.15714 1.000 27.98895 72 THR A O 1
ATOM 2042 N N . TYR B 1 73 ? 11.92209 86.09393 269.85014 1.000 27.86161 73 TYR A N 1
ATOM 2043 C CA . TYR B 1 73 ? 12.19069 85.31543 268.64002 1.000 29.22158 73 TYR A CA 1
ATOM 2044 C C . TYR B 1 73 ? 12.00387 86.17836 267.40036 1.000 31.74692 73 TYR A C 1
ATOM 2045 O O . TYR B 1 73 ? 10.87797 86.57355 267.07825 1.000 30.40039 73 TYR A O 1
ATOM 2054 N N . ALA B 1 74 ? 13.10667 86.46736 266.70727 1.000 26.02935 74 ALA A N 1
ATOM 2055 C CA . ALA B 1 74 ? 13.06704 87.05007 265.36693 1.000 29.58558 74 ALA A CA 1
ATOM 2056 C C . ALA B 1 74 ? 13.31673 85.91848 264.38701 1.000 28.85508 74 ALA A C 1
ATOM 2057 O O . ALA B 1 74 ? 14.43147 85.39603 264.30781 1.000 25.30756 74 ALA A O 1
ATOM 2059 N N . ARG B 1 75 ? 12.26730 85.55902 263.63829 1.000 29.62823 75 ARG A N 1
ATOM 2060 C CA . ARG B 1 75 ? 12.22490 84.30136 262.89948 1.000 31.59367 75 ARG A CA 1
ATOM 2061 C C . ARG B 1 75 ? 13.39580 84.15119 261.93413 1.000 29.84015 75 ARG A C 1
ATOM 2062 O O . ARG B 1 75 ? 13.93421 83.04789 261.77167 1.000 31.91501 75 ARG A O 1
ATOM 2070 N N . PHE B 1 76 ? 13.78862 85.23340 261.26571 1.000 28.36808 76 PHE A N 1
ATOM 2071 C CA . PHE B 1 76 ? 14.87812 85.16538 260.29906 1.000 30.47167 76 PHE A CA 1
ATOM 2072 C C . PHE B 1 76 ? 16.10848 85.93418 260.75509 1.000 31.48244 76 PHE A C 1
ATOM 2073 O O . PHE B 1 76 ? 17.02138 86.14617 259.94927 1.000 29.44873 76 PHE A O 1
ATOM 2081 N N . GLY B 1 77 ? 16.17981 86.31225 262.03145 1.000 29.54251 77 GLY A N 1
ATOM 2082 C CA . GLY B 1 77 ? 17.23228 87.22984 262.44148 1.000 28.02007 77 GLY A CA 1
ATOM 2083 C C . GLY B 1 77 ? 17.04642 88.53159 261.69957 1.000 28.08884 77 GLY A C 1
ATOM 2084 O O . GLY B 1 77 ? 15.93623 89.07295 261.62313 1.000 30.58860 77 GLY A O 1
ATOM 2085 N N . ALA B 1 78 ? 18.14025 89.05152 261.14095 1.000 28.80987 78 ALA A N 1
ATOM 2086 C CA . ALA B 1 78 ? 18.09705 90.20205 260.25535 1.000 29.82385 78 ALA A CA 1
ATOM 2087 C C . ALA B 1 78 ? 18.11649 89.79439 258.78545 1.000 24.60835 78 ALA A C 1
ATOM 2088 O O . ALA B 1 78 ? 18.29480 90.65087 257.91851 1.000 32.10639 78 ALA A O 1
ATOM 2090 N N . LEU B 1 79 ? 17.94105 88.50712 258.49732 1.000 28.45715 79 LEU A N 1
ATOM 2091 C CA . LEU B 1 79 ? 17.93259 88.02192 257.12210 1.000 27.66234 79 LEU A CA 1
ATOM 2092 C C . LEU B 1 79 ? 16.52809 88.09371 256.53177 1.000 37.06451 79 LEU A C 1
ATOM 2093 O O . LEU B 1 79 ? 15.53299 88.23855 257.23752 1.000 30.85688 79 LEU A O 1
ATOM 2098 N N . CYS B 1 80 ? 16.46210 88.00413 255.20107 1.000 30.03684 80 CYS A N 1
ATOM 2099 C CA . CYS B 1 80 ? 15.20418 87.84846 254.49967 1.000 31.90680 80 CYS A CA 1
ATOM 2100 C C . CYS B 1 80 ? 14.96088 86.37520 254.18405 1.000 30.77709 80 CYS A C 1
ATOM 2101 O O . CYS B 1 80 ? 15.88184 85.55758 254.26530 1.000 33.20357 80 CYS A O 1
ATOM 2104 N N . PRO B 1 81 ? 13.71309 85.99158 253.88151 1.000 32.16456 81 PRO A N 1
ATOM 2105 C CA . PRO B 1 81 ? 13.40406 84.55171 253.72518 1.000 33.23694 81 PRO A CA 1
ATOM 2106 C C . PRO B 1 81 ? 14.35067 83.77850 252.81446 1.000 39.74208 81 PRO A C 1
ATOM 2107 O O . PRO B 1 81 ? 14.90950 82.76359 253.24749 1.000 32.48983 81 PRO A O 1
ATOM 2111 N N . ALA B 1 82 ? 14.55407 84.22280 251.56857 1.000 36.15921 82 ALA A N 1
ATOM 2112 C CA . ALA B 1 82 ? 15.43401 83.47988 250.66613 1.000 34.60515 82 ALA A CA 1
ATOM 2113 C C . ALA B 1 82 ? 16.87473 83.44686 251.17961 1.000 32.46719 82 ALA A C 1
ATOM 2114 O O . ALA B 1 82 ? 17.56430 82.43068 251.04118 1.000 34.38352 82 ALA A O 1
ATOM 2116 N N . GLU B 1 83 ? 17.34964 84.54083 251.79037 1.000 34.10448 83 GLU A N 1
ATOM 2117 C CA . GLU B 1 83 ? 18.67952 84.51643 252.39580 1.000 38.68303 83 GLU A CA 1
ATOM 2118 C C . GLU B 1 83 ? 18.74920 83.49566 253.52437 1.000 40.03401 83 GLU A C 1
ATOM 2119 O O . GLU B 1 83 ? 19.76342 82.80683 253.69556 1.000 30.75008 83 GLU A O 1
ATOM 2125 N N . PHE B 1 84 ? 17.68230 83.39686 254.31502 1.000 31.33300 84 PHE A N 1
ATOM 2126 C CA . PHE B 1 84 ? 17.67673 82.46636 255.44012 1.000 32.17082 84 PHE A CA 1
ATOM 2127 C C . PHE B 1 84 ? 17.76765 81.03134 254.94077 1.000 37.04997 84 PHE A C 1
ATOM 2128 O O . PHE B 1 84 ? 18.56761 80.23474 255.44488 1.000 30.49094 84 PHE A O 1
ATOM 2136 N N . LEU B 1 85 ? 16.99234 80.69906 253.90913 1.000 37.49619 85 LEU A N 1
ATOM 2137 C CA . LEU B 1 85 ? 17.03625 79.34245 253.38366 1.000 30.48731 85 LEU A CA 1
ATOM 2138 C C . LEU B 1 85 ? 18.35884 79.06113 252.68511 1.000 36.46717 85 LEU A C 1
ATOM 2139 O O . LEU B 1 85 ? 18.85357 77.92950 252.72859 1.000 36.40934 85 LEU A O 1
ATOM 2144 N N . ASP B 1 86 ? 18.93807 80.0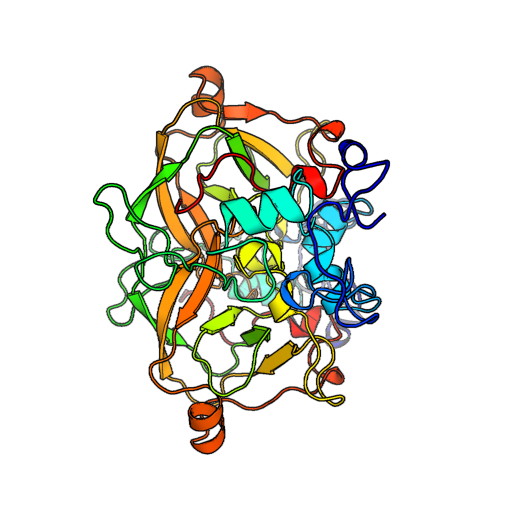6681 252.02649 1.000 33.99954 86 ASP A N 1
ATOM 2145 C CA . ASP B 1 86 ? 20.20738 79.85227 251.34680 1.000 38.14608 86 ASP A CA 1
ATOM 2146 C C . ASP B 1 86 ? 21.30763 79.54672 252.34938 1.000 39.98125 86 ASP A C 1
ATOM 2147 O O . ASP B 1 86 ? 22.20731 78.74424 252.07115 1.000 35.94284 86 ASP A O 1
ATOM 2152 N N . LYS B 1 87 ? 21.23966 80.16530 253.53317 1.000 34.42390 87 LYS A N 1
ATOM 2153 C CA . LYS B 1 87 ? 22.24952 79.94636 254.55799 1.000 34.07162 87 LYS A CA 1
ATOM 2154 C C . LYS B 1 87 ? 22.04633 78.62123 255.27758 1.000 39.95089 87 LYS A C 1
ATOM 2155 O O . LYS B 1 87 ? 23.01742 77.92010 255.56844 1.000 34.67947 87 LYS A O 1
ATOM 2161 N N . TRP B 1 88 ? 20.80360 78.25142 255.57236 1.000 34.23433 88 TRP A N 1
ATOM 2162 C CA . TRP B 1 88 ? 20.55596 77.15088 256.49850 1.000 28.25545 88 TRP A CA 1
ATOM 2163 C C . TRP B 1 88 ? 19.95511 75.91207 255.84431 1.000 47.52974 88 TRP A C 1
ATOM 2164 O O . TRP B 1 88 ? 19.78703 74.90063 256.52669 1.000 33.30153 88 TRP A O 1
ATOM 2175 N N . ALA B 1 89 ? 19.66676 75.93284 254.54680 1.000 37.10785 89 ALA A N 1
ATOM 2176 C CA . ALA B 1 89 ? 19.09745 74.76180 253.89529 1.000 38.19273 89 ALA A CA 1
ATOM 2177 C C . ALA B 1 89 ? 19.85715 74.46544 252.60917 1.000 38.37451 89 ALA A C 1
ATOM 2178 O O . ALA B 1 89 ? 20.68547 75.25823 252.15320 1.000 36.95749 89 ALA A O 1
ATOM 2180 N N . THR B 1 90 ? 19.55823 73.29925 252.02024 1.000 35.32611 90 THR A N 1
ATOM 2181 C CA . THR B 1 90 ? 20.26803 72.84827 250.82504 1.000 31.85038 90 THR A CA 1
ATOM 2182 C C . THR B 1 90 ? 19.87196 73.62860 249.58155 1.000 35.56021 90 THR A C 1
ATOM 2183 O O . THR B 1 90 ? 20.65332 73.70221 248.62438 1.000 42.60816 90 THR A O 1
ATOM 2187 N N . ASP B 1 91 ? 18.66557 74.18984 249.56092 1.000 43.91187 91 ASP A N 1
ATOM 2188 C CA . ASP B 1 91 ? 18.18292 74.92658 248.40250 1.000 44.52233 91 ASP A CA 1
ATOM 2189 C C . ASP B 1 91 ? 17.08685 75.87782 248.85894 1.000 42.31911 91 ASP A C 1
ATOM 2190 O O . ASP B 1 91 ? 16.33525 75.57644 249.78861 1.000 36.95385 91 ASP A O 1
ATOM 2195 N N . VAL B 1 92 ? 17.02973 77.04514 248.21649 1.000 45.47962 92 VAL A N 1
ATOM 2196 C CA . VAL B 1 92 ? 15.91764 77.96220 248.44697 1.000 35.61599 92 VAL A CA 1
ATOM 2197 C C . VAL B 1 92 ? 14.63032 77.41383 247.82922 1.000 41.00086 92 VAL A C 1
ATOM 2198 O O . VAL B 1 92 ? 13.53258 77.68820 248.32553 1.000 41.66822 92 VAL A O 1
ATOM 2202 N N . ALA B 1 93 ? 14.73824 76.63239 246.74907 1.000 39.35185 93 ALA A N 1
ATOM 2203 C CA . ALA B 1 93 ? 13.59191 75.99698 246.11401 1.000 39.50451 93 ALA A CA 1
ATOM 2204 C C . ALA B 1 93 ? 12.93502 75.00219 247.06798 1.000 37.72569 93 ALA A C 1
ATOM 2205 O O . ALA B 1 93 ? 13.53748 74.58375 248.05133 1.000 37.69357 93 ALA A O 1
ATOM 2207 N N . PRO B 1 94 ? 11.69502 74.58197 246.78001 1.000 44.45546 94 PRO A N 1
ATOM 2208 C CA . PRO B 1 94 ? 10.98294 73.68292 247.71104 1.000 42.42430 94 PRO A CA 1
ATOM 2209 C C . PRO B 1 94 ? 11.69798 72.37553 248.01336 1.000 43.54998 94 PRO A C 1
ATOM 2210 O O . PRO B 1 94 ? 11.49206 71.81686 249.09643 1.000 49.14658 94 PRO A O 1
ATOM 2214 N N . ASN B 1 95 ? 12.53940 71.86994 247.10759 1.000 46.54744 95 ASN A N 1
ATOM 2215 C CA . ASN B 1 95 ? 13.27146 70.63684 247.39465 1.000 36.88003 95 ASN A CA 1
ATOM 2216 C C . ASN B 1 95 ? 14.33776 70.81079 248.47096 1.000 39.88023 95 ASN A C 1
ATOM 2217 O O . ASN B 1 95 ? 14.87801 69.80717 248.94758 1.000 44.21517 95 ASN A O 1
ATOM 2222 N N . GLY B 1 96 ? 14.64012 72.03712 248.88667 1.000 36.68360 96 GLY A N 1
ATOM 2223 C CA . GLY B 1 96 ? 15.69931 72.23730 249.86526 1.000 38.00514 96 GLY A CA 1
ATOM 2224 C C . GLY B 1 96 ? 15.30936 71.77751 251.26238 1.000 47.38630 96 GLY A C 1
ATOM 2225 O O . GLY B 1 96 ? 14.18753 71.98986 251.72433 1.000 38.08992 96 GLY A O 1
ATOM 2226 N N . THR B 1 97 ? 16.27203 71.18030 251.96123 1.000 38.56902 97 THR A N 1
ATOM 2227 C CA . THR B 1 97 ? 16.05762 70.70741 253.32412 1.000 37.36391 97 THR A CA 1
ATOM 2228 C C . THR B 1 97 ? 17.00023 71.40085 254.29562 1.000 36.35847 97 THR A C 1
ATOM 2229 O O . THR B 1 97 ? 18.13923 71.72893 253.95640 1.000 39.20516 97 THR A O 1
ATOM 2233 N N . TYR B 1 98 ? 16.52363 71.59541 255.52165 1.000 37.31414 98 TYR A N 1
ATOM 2234 C CA . TYR B 1 98 ? 17.35366 72.24324 256.53186 1.000 31.83861 98 TYR A CA 1
ATOM 2235 C C . TYR B 1 98 ? 18.57635 71.38275 256.83771 1.000 32.59836 98 TYR A C 1
ATOM 2236 O O . TYR B 1 98 ? 18.49885 70.15144 256.86130 1.000 36.81319 98 TYR A O 1
ATOM 2245 N N . ILE B 1 99 ? 19.72363 72.03802 256.99849 1.000 31.17314 99 ILE A N 1
ATOM 2246 C CA . ILE B 1 99 ? 20.98123 71.37772 257.34235 1.000 32.45905 99 ILE A CA 1
ATOM 2247 C C . ILE B 1 99 ? 21.20941 71.57005 258.83574 1.000 33.09321 99 ILE A C 1
ATOM 2248 O O . ILE B 1 99 ? 21.15210 72.70079 259.33177 1.000 33.32008 99 ILE A O 1
ATOM 2253 N N . TYR B 1 100 ? 21.48024 70.47834 259.55285 1.000 32.89311 100 TYR A N 1
ATOM 2254 C CA . TYR B 1 100 ? 21.54880 70.53461 261.00936 1.000 31.25927 100 TYR A CA 1
ATOM 2255 C C . TYR B 1 100 ? 22.99309 70.52909 261.50204 1.000 37.60038 100 TYR A C 1
ATOM 2256 O O . TYR B 1 100 ? 23.90986 70.14604 260.77023 1.000 33.02902 100 TYR A O 1
ATOM 2265 N N . PRO B 1 101 ? 23.23621 70.98325 262.73483 1.000 35.75352 101 PRO A N 1
ATOM 2266 C CA . PRO B 1 101 ? 24.62051 71.11044 263.22729 1.000 28.32032 101 PRO A CA 1
ATOM 2267 C C . PRO B 1 101 ? 25.24951 69.74848 263.46243 1.000 32.75842 101 PRO A C 1
ATOM 2268 O O . PRO B 1 101 ? 24.54142 68.74459 263.63425 1.000 33.96582 101 PRO A O 1
ATOM 2272 N N . PRO B 1 102 ? 26.57820 69.67024 263.49742 1.000 35.95288 102 PRO A N 1
ATOM 2273 C CA . PRO B 1 102 ? 27.23631 68.39146 263.79138 1.000 35.21471 102 PRO A CA 1
ATOM 2274 C C . PRO B 1 102 ? 27.07480 68.01640 265.25938 1.000 29.65752 102 PRO A C 1
ATOM 2275 O O . PRO B 1 102 ? 26.63932 68.81415 266.09339 1.000 33.69755 102 PRO A O 1
ATOM 2279 N N . ALA B 1 103 ? 27.42325 66.76451 265.55717 1.000 35.31071 103 ALA A N 1
ATOM 2280 C CA . ALA B 1 103 ? 27.51597 66.27640 266.93694 1.000 30.70513 103 ALA A CA 1
ATOM 2281 C C . ALA B 1 103 ? 26.20500 66.45919 267.70013 1.000 39.30844 103 ALA A C 1
ATOM 2282 O O . ALA B 1 103 ? 26.19682 66.85082 268.87144 1.000 36.19109 103 ALA A O 1
ATOM 2284 N N . ASN B 1 104 ? 25.08538 66.16874 267.03703 1.000 35.51414 104 ASN A N 1
ATOM 2285 C CA . ASN B 1 104 ? 23.76059 66.27719 267.64225 1.000 34.13536 104 ASN A CA 1
ATOM 2286 C C . ASN B 1 104 ? 23.46058 67.68106 268.15050 1.000 33.99613 104 ASN A C 1
ATOM 2287 O O . ASN B 1 104 ? 22.57094 67.86340 268.99179 1.000 35.45998 104 ASN A O 1
ATOM 2292 N N . GLY B 1 105 ? 24.19931 68.67901 267.67697 1.000 28.53276 105 GLY A N 1
ATOM 2293 C CA . GLY B 1 105 ? 23.92675 70.04767 268.05063 1.000 26.82503 105 GLY A CA 1
ATOM 2294 C C . GLY B 1 105 ? 24.37199 70.44620 269.43485 1.000 27.97690 105 GLY A C 1
ATOM 2295 O O . GLY B 1 105 ? 23.95026 71.50073 269.91636 1.000 29.49910 105 GLY A O 1
ATOM 2296 N N . PHE B 1 106 ? 25.20201 69.64400 270.09354 1.000 29.14794 106 PHE A N 1
ATOM 2297 C CA . PHE B 1 106 ? 25.80843 70.09820 271.33804 1.000 32.36086 106 PHE A CA 1
ATOM 2298 C C . PHE B 1 106 ? 26.86486 71.15623 271.03562 1.000 31.34808 106 PHE A C 1
ATOM 2299 O O . PHE B 1 106 ? 27.57616 71.07514 270.02985 1.000 29.63801 106 PHE A O 1
ATOM 2307 N N . ALA B 1 107 ? 26.95166 72.16570 271.90360 1.000 28.10286 107 ALA A N 1
ATOM 2308 C CA . ALA B 1 107 ? 28.03203 73.14171 271.81627 1.000 30.03711 107 ALA A CA 1
ATOM 2309 C C . ALA B 1 107 ? 29.38909 72.44334 271.88415 1.000 27.98792 107 ALA A C 1
ATOM 2310 O O . ALA B 1 107 ? 29.59069 71.51742 272.68051 1.000 32.45302 107 ALA A O 1
ATOM 2312 N N . LEU B 1 108 ? 30.32732 72.90772 271.06433 1.000 31.13084 108 LEU A N 1
ATOM 2313 C CA . LEU B 1 108 ? 31.63181 72.27120 270.92593 1.000 27.82725 108 LEU A CA 1
ATOM 2314 C C . LEU B 1 108 ? 32.67725 72.98289 271.77740 1.000 43.08477 108 LEU A C 1
ATOM 2315 O O . LEU B 1 108 ? 32.64626 74.20704 271.92216 1.000 31.57005 108 LEU A O 1
ATOM 2320 N N . ASP B 1 109 ? 33.60853 72.21467 272.33652 1.000 30.13839 109 ASP A N 1
ATOM 2321 C CA . ASP B 1 109 ? 34.65328 72.79904 273.16367 1.000 33.09576 109 ASP A CA 1
ATOM 2322 C C . ASP B 1 109 ? 35.81978 73.23969 272.28013 1.000 34.75349 109 ASP A C 1
ATOM 2323 O O . ASP B 1 109 ? 35.75463 73.17195 271.04828 1.000 34.50042 109 ASP A O 1
ATOM 2328 N N . THR B 1 110 ? 36.90896 73.69888 272.90731 1.000 34.47725 110 THR A N 1
ATOM 2329 C CA . THR B 1 110 ? 38.04719 74.22580 272.15829 1.000 33.78324 110 THR A CA 1
ATOM 2330 C C . THR B 1 110 ? 38.77353 73.16206 271.34566 1.000 34.38139 110 THR A C 1
ATOM 2331 O O . THR B 1 110 ? 39.60902 73.51686 270.50978 1.000 40.80367 110 THR A O 1
ATOM 2335 N N . GLU B 1 111 ? 38.49429 71.87855 271.57581 1.000 40.01058 111 GLU A N 1
ATOM 2336 C CA . GLU B 1 111 ? 38.99895 70.80092 270.73607 1.000 43.59783 111 GLU A CA 1
ATOM 2337 C C . GLU B 1 111 ? 37.94231 70.28776 269.76085 1.000 52.35570 111 GLU A C 1
ATOM 2338 O O . GLU B 1 111 ? 38.09719 69.19516 269.20145 1.000 46.49645 111 GLU A O 1
ATOM 2344 N N . GLU B 1 112 ? 36.88443 71.07213 269.54007 1.000 42.11077 112 GLU A N 1
ATOM 2345 C CA . GLU B 1 112 ? 35.75014 70.71919 268.67093 1.000 34.68347 112 GLU A CA 1
ATOM 2346 C C . GLU B 1 112 ? 35.11020 69.38405 269.06163 1.000 51.02496 112 GLU A C 1
ATOM 2347 O O . GLU B 1 112 ? 34.58521 68.65568 268.21576 1.000 45.12011 112 GLU A O 1
ATOM 2353 N N . GLN B 1 113 ? 35.11069 69.07277 270.35830 1.000 39.86178 113 GLN A N 1
ATOM 2354 C CA . GLN B 1 113 ? 34.36906 67.95447 270.92786 1.000 35.46614 113 GLN A CA 1
ATOM 2355 C C . GLN B 1 113 ? 33.07153 68.44799 271.55368 1.000 49.24049 113 GLN A C 1
ATOM 2356 O O . GLN B 1 113 ? 33.03971 69.54033 272.13516 1.000 38.16483 113 GLN A O 1
ATOM 2362 N N . PRO B 1 114 ? 31.98521 67.67903 271.47060 1.000 33.74483 114 PRO A N 1
ATOM 2363 C CA . PRO B 1 114 ? 30.72483 68.13271 272.07395 1.000 31.17910 114 PRO A CA 1
ATOM 2364 C C . PRO B 1 114 ? 30.79560 68.12735 273.59361 1.000 30.93682 114 PRO A C 1
ATOM 2365 O O . PRO B 1 114 ? 31.39480 67.24164 274.21440 1.000 32.90000 114 PRO A O 1
ATOM 2369 N N . ILE B 1 115 ? 30.15529 69.12647 274.19022 1.000 29.94430 115 ILE A N 1
ATOM 2370 C CA . ILE B 1 115 ? 30.08625 69.25513 275.64195 1.000 29.46462 115 ILE A CA 1
ATOM 2371 C C . ILE B 1 115 ? 28.80473 68.57713 276.10244 1.000 30.43350 115 ILE A C 1
ATOM 2372 O O . ILE B 1 115 ? 27.70623 69.04582 275.79987 1.000 31.55162 115 ILE A O 1
ATOM 2377 N N . LEU B 1 116 ? 28.93716 67.47974 276.83922 1.000 33.27026 116 LEU A N 1
ATOM 2378 C CA . LEU B 1 116 ? 27.76125 66.77797 277.33543 1.000 33.97794 116 LEU A CA 1
ATOM 2379 C C . LEU B 1 116 ? 28.20651 65.75259 278.36534 1.000 35.19074 116 LEU A C 1
ATOM 2380 O O . LEU B 1 116 ? 29.39298 65.43549 278.48694 1.000 33.60411 116 LEU A O 1
ATOM 2385 N N . GLY B 1 117 ? 27.22996 65.23375 279.09825 1.000 31.48781 117 GLY A N 1
ATOM 2386 C CA . GLY B 1 117 ? 27.44901 64.06385 279.92389 1.000 30.47250 117 GLY A CA 1
ATOM 2387 C C . GLY B 1 117 ? 26.14877 63.30297 280.03386 1.000 31.34752 117 GLY A C 1
ATOM 2388 O O . GLY B 1 117 ? 25.06197 63.85181 279.82202 1.000 35.39487 117 GLY A O 1
ATOM 2389 N N . ASN B 1 118 ? 26.27043 62.01919 280.33384 1.000 31.35791 118 ASN A N 1
ATOM 2390 C CA . ASN B 1 118 ? 25.09353 61.23235 280.64961 1.000 30.35838 118 ASN A CA 1
ATOM 2391 C C . ASN B 1 118 ? 24.65058 61.58679 282.06484 1.000 29.54429 118 ASN A C 1
ATOM 2392 O O . ASN B 1 118 ? 25.47465 61.64101 282.97888 1.000 35.89673 118 ASN A O 1
ATOM 2397 N N . ALA B 1 119 ? 23.35649 61.86685 282.23847 1.000 31.36580 119 ALA A N 1
ATOM 2398 C CA . ALA B 1 119 ? 22.82172 62.30168 283.52238 1.000 29.80346 119 ALA A CA 1
ATOM 2399 C C . ALA B 1 119 ? 21.44097 61.70003 283.75117 1.000 29.63326 119 ALA A C 1
ATOM 2400 O O . ALA B 1 119 ? 20.68504 61.46178 282.80127 1.000 30.60048 119 ALA A O 1
ATOM 2402 N N . THR B 1 120 ? 21.12136 61.45855 285.02765 1.000 31.01778 120 THR A N 1
ATOM 2403 C CA . THR B 1 120 ? 19.82708 60.91530 285.44299 1.000 30.87271 120 THR A CA 1
ATOM 2404 C C . THR B 1 120 ? 18.83914 62.06577 285.64167 1.000 34.95243 120 THR A C 1
ATOM 2405 O O . THR B 1 120 ? 19.10544 62.98353 286.42695 1.000 37.30557 120 THR A O 1
ATOM 2409 N N . LEU B 1 121 ? 17.69874 62.01392 284.94072 1.000 31.33599 121 LEU A N 1
ATOM 2410 C CA . LEU B 1 121 ? 16.65433 63.01595 285.15216 1.000 30.63296 121 LEU A CA 1
ATOM 2411 C C . LEU B 1 121 ? 15.78247 62.59344 286.33281 1.000 32.76653 121 LEU A C 1
ATOM 2412 O O . LEU B 1 121 ? 15.30246 61.44991 286.36787 1.000 35.21370 121 LEU A O 1
ATOM 2417 N N . PRO B 1 122 ? 15.58891 63.45574 287.32744 1.000 32.75617 122 PRO A N 1
ATOM 2418 C CA . PRO B 1 122 ? 14.85131 63.04802 288.52471 1.000 34.34476 122 PRO A CA 1
ATOM 2419 C C . PRO B 1 122 ? 13.34378 63.10323 288.33688 1.000 29.27604 122 PRO A C 1
ATOM 2420 O O . PRO B 1 122 ? 12.80913 63.92783 287.58873 1.000 32.84911 122 PRO A O 1
ATOM 2424 N N . VAL B 1 123 ? 12.66280 62.20426 289.05187 1.000 33.02717 123 VAL A N 1
ATOM 2425 C CA . VAL B 1 123 ? 11.20515 62.19254 289.09314 1.000 28.29129 123 VAL A CA 1
ATOM 2426 C C . VAL B 1 123 ? 10.69707 63.56267 289.50740 1.000 38.69323 123 VAL A C 1
ATOM 2427 O O . VAL B 1 123 ? 11.16321 64.14193 290.49572 1.000 34.82845 123 VAL A O 1
ATOM 2431 N N . GLY B 1 124 ? 9.74148 64.09240 288.74012 1.000 28.49482 124 GLY A N 1
ATOM 2432 C CA . GLY B 1 124 ? 9.14809 65.38811 288.98790 1.000 29.29014 124 GLY A CA 1
ATOM 2433 C C . GLY B 1 124 ? 9.59546 66.46910 288.03078 1.000 30.51103 124 GLY A C 1
ATOM 2434 O O . GLY B 1 124 ? 8.88681 67.47444 287.87365 1.000 31.49825 124 GLY A O 1
ATOM 2435 N N . MET B 1 125 ? 10.74338 66.29262 287.38329 1.000 30.47819 125 MET A N 1
ATOM 2436 C CA . MET B 1 125 ? 11.25390 67.30338 286.46678 1.000 30.33554 125 MET A CA 1
ATOM 2437 C C . MET B 1 125 ? 10.30257 67.50658 285.28947 1.000 29.25483 125 MET A C 1
ATOM 2438 O O . MET B 1 125 ? 9.73331 66.55258 284.75943 1.000 31.96408 125 MET A O 1
ATOM 2443 N N . LYS B 1 126 ? 10.10943 68.75954 284.89762 1.000 26.34581 126 LYS A N 1
ATOM 2444 C CA . LYS B 1 126 ? 9.22197 69.09570 283.78758 1.000 26.83124 126 LYS A CA 1
ATOM 2445 C C . LYS B 1 126 ? 10.03710 69.43654 282.55058 1.000 26.80411 126 LYS A C 1
ATOM 2446 O O . LYS B 1 126 ? 10.97181 70.24358 282.61447 1.000 27.45447 126 LYS A O 1
ATOM 2452 N N . LEU B 1 127 ? 9.67395 68.81989 281.42663 1.000 25.99388 127 LEU A N 1
ATOM 2453 C CA . LEU B 1 127 ? 10.35103 69.01044 280.15418 1.000 27.57892 127 LEU A CA 1
ATOM 2454 C C . LEU B 1 127 ? 9.34700 69.45677 279.10616 1.000 29.64900 127 LEU A C 1
ATOM 2455 O O . LEU B 1 127 ? 8.14198 69.22970 279.23883 1.000 29.46538 127 LEU A O 1
ATOM 2460 N N . ASP B 1 128 ? 9.84598 70.06962 278.03465 1.000 26.59422 128 ASP A N 1
ATOM 2461 C CA . ASP B 1 128 ? 8.95544 70.37852 276.92357 1.000 25.56362 128 ASP A CA 1
ATOM 2462 C C . ASP B 1 128 ? 9.70835 70.23430 275.60663 1.000 28.03864 128 ASP A C 1
ATOM 2463 O O . ASP B 1 128 ? 10.91166 69.93964 275.57460 1.000 25.88010 128 ASP A O 1
ATOM 2468 N N . ARG B 1 129 ? 8.97223 70.42071 274.51223 1.000 27.57737 129 ARG A N 1
ATOM 2469 C CA . ARG B 1 129 ? 9.48164 70.10939 273.18651 1.000 24.72562 129 ARG A CA 1
ATOM 2470 C C . ARG B 1 129 ? 8.55154 70.69012 272.13480 1.000 26.79960 129 ARG A C 1
ATOM 2471 O O . ARG B 1 129 ? 7.32798 70.57805 272.25087 1.000 31.43117 129 ARG A O 1
ATOM 2479 N N . PHE B 1 130 ? 9.14336 71.30844 271.11060 1.000 28.54717 130 PHE A N 1
ATOM 2480 C CA . PHE B 1 130 ? 8.45130 71.63114 269.86607 1.000 32.34223 130 PHE A CA 1
ATOM 2481 C C . PHE B 1 130 ? 8.80911 70.54447 268.86066 1.000 37.04414 130 PHE A C 1
ATOM 2482 O O . PHE B 1 130 ? 9.94531 70.49303 268.38124 1.000 31.74463 130 PHE A O 1
ATOM 2490 N N . GLY B 1 131 ? 7.86867 69.66113 268.56936 1.000 31.14881 131 GLY A N 1
ATOM 2491 C CA . GLY B 1 131 ? 8.12593 68.60481 267.61079 1.000 32.12122 131 GLY A CA 1
ATOM 2492 C C . GLY B 1 131 ? 7.34286 67.35619 267.94806 1.000 33.40790 131 GLY A C 1
ATOM 2493 O O . GLY B 1 131 ? 6.71467 67.24636 269.00081 1.000 37.26556 131 GLY A O 1
ATOM 2494 N N . SER B 1 132 ? 7.42806 66.38670 267.04042 1.000 30.77413 132 SER A N 1
ATOM 2495 C CA . SER B 1 132 ? 6.64676 65.16093 267.15178 1.000 32.59235 132 SER A CA 1
ATOM 2496 C C . SER B 1 132 ? 7.21038 64.25986 268.25072 1.000 34.48519 132 SER A C 1
ATOM 2497 O O . SER B 1 132 ? 8.37812 64.35182 268.63139 1.000 31.92132 132 SER A O 1
ATOM 2500 N N . GLU B 1 133 ? 6.36426 63.35583 268.74900 1.000 35.06663 133 GLU A N 1
ATOM 2501 C CA . GLU B 1 133 ? 6.80747 62.48314 269.82871 1.000 39.37372 133 GLU A CA 1
ATOM 2502 C C . GLU B 1 133 ? 7.71975 61.36691 269.33917 1.000 43.06862 133 GLU A C 1
ATOM 2503 O O . GLU B 1 133 ? 8.13814 60.53367 270.14369 1.000 35.97780 133 GLU A O 1
ATOM 2509 N N . TYR B 1 134 ? 8.04944 61.33643 268.04597 1.000 32.62198 134 TYR A N 1
ATOM 2510 C CA . TYR B 1 134 ? 9.06754 60.42070 267.54536 1.000 29.18300 134 TYR A CA 1
ATOM 2511 C C . TYR B 1 134 ? 10.48388 60.98368 267.67201 1.000 32.91093 134 TYR A C 1
ATOM 2512 O O . TYR B 1 134 ? 11.44987 60.27982 267.34493 1.000 37.07951 134 TYR A O 1
ATOM 2521 N N . GLY B 1 135 ? 10.62748 62.21644 268.14751 1.000 34.12739 135 GLY A N 1
ATOM 2522 C CA . GLY B 1 135 ? 11.93652 62.80170 268.36231 1.000 32.07055 135 GLY A CA 1
ATOM 2523 C C . GLY B 1 135 ? 12.57817 62.41979 269.70033 1.000 37.22950 135 GLY A C 1
ATOM 2524 O O . GLY B 1 135 ? 11.98347 61.77799 270.56817 1.000 30.69822 135 GLY A O 1
ATOM 2525 N N . THR B 1 136 ? 13.83339 62.85863 269.85657 1.000 31.37734 136 THR A N 1
ATOM 2526 C CA . THR B 1 136 ? 14.67729 62.47931 270.98469 1.000 33.46372 136 THR A CA 1
ATOM 2527 C C . THR B 1 136 ? 15.33354 63.68716 271.65209 1.000 31.38024 136 THR A C 1
ATOM 2528 O O . THR B 1 136 ? 16.28701 63.51387 272.41583 1.000 38.07947 136 THR A O 1
ATOM 2532 N N . PHE B 1 137 ? 14.85593 64.89824 271.37973 1.000 32.66622 137 PHE A N 1
ATOM 2533 C CA . PHE B 1 137 ? 15.44361 66.12790 271.90879 1.000 30.58612 137 PHE A CA 1
ATOM 2534 C C . PHE B 1 137 ? 14.39801 66.85486 272.74574 1.000 28.41320 137 PHE A C 1
ATOM 2535 O O . PHE B 1 137 ? 13.35201 67.25304 272.21849 1.000 31.99279 137 PHE A O 1
ATOM 2543 N N . LEU B 1 138 ? 14.67971 67.04600 274.04217 1.000 26.57304 138 LEU A N 1
ATOM 2544 C CA . LEU B 1 138 ? 13.81557 67.83211 274.91421 1.000 29.24195 138 LEU A CA 1
ATOM 2545 C C . LEU B 1 138 ? 14.58923 68.99185 275.54211 1.000 31.64245 138 LEU A C 1
ATOM 2546 O O . LEU B 1 138 ? 15.81813 69.04939 275.48605 1.000 30.78736 138 LEU A O 1
ATOM 2551 N N . ALA B 1 139 ? 13.84682 69.93228 276.12126 1.000 28.42025 139 ALA A N 1
ATOM 2552 C CA . ALA B 1 139 ? 14.37943 71.09387 276.81783 1.000 26.97928 139 ALA A CA 1
ATOM 2553 C C . ALA B 1 139 ? 13.72061 71.20801 278.18675 1.000 26.45016 139 ALA A C 1
ATOM 2554 O O . ALA B 1 139 ? 12.70201 70.55933 278.44770 1.000 23.47169 139 ALA A O 1
ATOM 2556 N N . PRO B 1 140 ? 14.28053 72.00444 279.09424 1.000 29.00472 140 PRO A N 1
ATOM 2557 C CA . PRO B 1 140 ? 13.58424 72.23414 280.36748 1.000 28.33741 140 PRO A CA 1
ATOM 2558 C C . PRO B 1 140 ? 12.37298 73.12367 280.12883 1.000 26.72002 140 PRO A C 1
ATOM 2559 O O . PRO B 1 140 ? 12.42684 74.04993 279.31587 1.000 28.58011 140 PRO A O 1
ATOM 2563 N N . LEU B 1 141 ? 11.26539 72.80123 280.80367 1.000 27.14096 141 LEU A N 1
ATOM 2564 C CA . LEU B 1 141 ? 10.02806 73.56730 280.65383 1.000 26.24593 141 LEU A CA 1
ATOM 2565 C C . LEU B 1 141 ? 10.30903 75.06430 280.70269 1.000 29.46629 141 LEU A C 1
ATOM 2566 O O . LEU B 1 141 ? 10.96963 75.55827 281.62240 1.000 30.17269 141 LEU A O 1
ATOM 2571 N N . GLY B 1 142 ? 9.82108 75.78304 279.68958 1.000 26.97890 142 GLY A N 1
ATOM 2572 C CA . GLY B 1 142 ? 9.90675 77.23365 279.65715 1.000 29.28336 142 GLY A CA 1
ATOM 2573 C C . GLY B 1 142 ? 11.10668 77.81095 278.93255 1.000 28.83953 142 GLY A C 1
ATOM 2574 O O . GLY B 1 142 ? 11.22862 79.03847 278.85244 1.000 26.51282 142 GLY A O 1
ATOM 2575 N N . ALA B 1 143 ? 11.99973 76.98307 278.41115 1.000 25.45517 143 ALA A N 1
ATOM 2576 C CA . ALA B 1 143 ? 13.16617 77.51022 277.70976 1.000 26.55604 143 ALA A CA 1
ATOM 2577 C C . ALA B 1 143 ? 12.73170 78.37038 276.51913 1.000 26.38406 143 ALA A C 1
ATOM 2578 O O . ALA B 1 143 ? 11.84364 77.96626 275.76237 1.000 25.81206 143 ALA A O 1
ATOM 2580 N N . PRO B 1 144 ? 13.31327 79.55958 276.32871 1.000 23.62097 144 PRO A N 1
ATOM 2581 C CA . PRO B 1 144 ? 12.95376 80.36777 275.15790 1.000 26.96676 144 PRO A CA 1
ATOM 2582 C C . PRO B 1 144 ? 13.20973 79.60039 273.87188 1.000 25.24058 144 PRO A C 1
ATOM 2583 O O . PRO B 1 144 ? 14.11390 78.76756 273.78814 1.000 25.08118 144 PRO A O 1
ATOM 2587 N N . TYR B 1 145 ? 12.38492 79.88443 272.86015 1.000 25.96320 145 TYR A N 1
ATOM 2588 C CA . TYR B 1 145 ? 12.58558 79.27147 271.55313 1.000 25.74454 145 TYR A CA 1
ATOM 2589 C C . TYR B 1 145 ? 13.98900 79.52785 271.02285 1.000 24.13403 145 TYR A C 1
ATOM 2590 O O . TYR B 1 145 ? 14.59625 78.63815 270.42169 1.000 29.05212 145 TYR A O 1
ATOM 2599 N N . ILE B 1 146 ? 14.52772 80.73289 271.23432 1.000 27.19071 146 ILE A N 1
ATOM 2600 C CA . ILE B 1 146 ? 15.83628 81.03412 270.66779 1.000 27.51384 146 ILE A CA 1
ATOM 2601 C C . ILE B 1 146 ? 16.94162 80.23496 271.33584 1.000 27.91910 146 ILE A C 1
ATOM 2602 O O . ILE B 1 146 ? 18.02143 80.07348 270.74656 1.000 25.50005 146 ILE A O 1
ATOM 2607 N N . GLU B 1 147 ? 16.70121 79.70675 272.54527 1.000 22.94532 147 GLU A N 1
ATOM 2608 C CA . GLU B 1 147 ? 17.69957 78.87447 273.20778 1.000 20.93375 147 GLU A CA 1
ATOM 2609 C C . GLU B 1 147 ? 17.76945 77.46502 272.63882 1.000 25.40580 147 GLU A C 1
ATOM 2610 O O . GLU B 1 147 ? 18.74135 76.75367 272.93422 1.000 25.14885 147 GLU A O 1
ATOM 2616 N N . ARG B 1 148 ? 16.78640 77.06022 271.81711 1.000 24.51535 148 ARG A N 1
ATOM 2617 C CA . ARG B 1 148 ? 16.65970 75.68373 271.33959 1.000 25.35442 148 ARG A CA 1
ATOM 2618 C C . ARG B 1 148 ? 17.31574 75.44164 269.97611 1.000 29.62693 148 ARG A C 1
ATOM 2619 O O . ARG B 1 148 ? 17.44482 74.28076 269.57091 1.000 28.01171 148 ARG A O 1
ATOM 2627 N N . SER B 1 149 ? 17.74730 76.48923 269.28606 1.000 24.90454 149 SER A N 1
ATOM 2628 C CA . SER B 1 149 ? 18.30630 76.40867 267.92316 1.000 25.01119 149 SER A CA 1
ATOM 2629 C C . SER B 1 149 ? 17.48274 75.48806 267.01880 1.000 27.48082 149 SER A C 1
ATOM 2630 O O . SER B 1 149 ? 17.97335 74.50927 266.45561 1.000 29.05878 149 SER A O 1
ATOM 2633 N N . LEU B 1 150 ? 16.20460 75.84165 266.87611 1.000 27.21264 150 LEU A N 1
ATOM 2634 C CA . LEU B 1 150 ? 15.26698 75.15273 266.00525 1.000 25.87012 150 LEU A CA 1
ATOM 2635 C C . LEU B 1 150 ? 14.90260 76.03752 264.82913 1.000 26.77296 150 LEU A C 1
ATOM 2636 O O . LEU B 1 150 ? 14.91806 77.26879 264.95236 1.000 28.83164 150 LEU A O 1
ATOM 2641 N N . PRO B 1 151 ? 14.58112 75.44441 263.68083 1.000 26.57581 151 PRO A N 1
ATOM 2642 C CA . PRO B 1 151 ? 14.14510 76.22481 262.52650 1.000 29.98339 151 PRO A CA 1
ATOM 2643 C C . PRO B 1 151 ? 12.69160 76.63243 262.68163 1.000 40.98473 151 PRO A C 1
ATOM 2644 O O . PRO B 1 151 ? 11.98852 76.13393 263.57814 1.000 28.89140 151 PRO A O 1
ATOM 2648 N N . PRO B 1 152 ? 12.20516 77.54701 261.84183 1.000 38.10783 152 PRO A N 1
ATOM 2649 C CA . PRO B 1 152 ? 10.81728 78.01177 262.00163 1.000 25.80700 152 PRO A CA 1
ATOM 2650 C C . PRO B 1 152 ? 9.77768 76.91000 261.88068 1.000 31.53353 152 PRO A C 1
ATOM 2651 O O . PRO B 1 152 ? 8.71600 77.00698 262.50973 1.000 33.69101 152 PRO A O 1
ATOM 2655 N N . SER B 1 153 ? 10.06094 75.85138 261.11728 1.000 30.25195 153 SER A N 1
ATOM 2656 C CA . SER B 1 153 ? 9.06587 74.80903 260.84861 1.000 29.33598 153 SER A CA 1
ATOM 2657 C C . SER B 1 153 ? 8.73185 73.94853 262.06528 1.000 33.75039 153 SER A C 1
ATOM 2658 O O . SER B 1 153 ? 7.73171 73.21753 262.02161 1.000 34.26419 153 SER A O 1
ATOM 2661 N N . ASN B 1 154 ? 9.53228 73.99114 263.13112 1.000 38.37724 154 ASN A N 1
ATOM 2662 C CA . ASN B 1 154 ? 9.14693 73.27455 264.34438 1.000 33.43707 154 ASN A CA 1
ATOM 2663 C C . ASN B 1 154 ? 7.93687 73.89334 265.02774 1.000 45.14756 154 ASN A C 1
ATOM 2664 O O . ASN B 1 154 ? 7.38885 73.28324 265.94502 1.000 36.49608 154 ASN A O 1
ATOM 2669 N N . LEU B 1 155 ? 7.51198 75.07945 264.61244 1.000 33.26836 155 LEU A N 1
ATOM 2670 C CA . LEU B 1 155 ? 6.29545 75.70399 265.11234 1.000 32.20049 155 LEU A CA 1
ATOM 2671 C C . LEU B 1 155 ? 5.06143 75.34348 264.29535 1.000 38.12429 155 LEU A C 1
ATOM 2672 O O . LEU B 1 155 ? 3.96151 75.80307 264.61834 1.000 35.51145 155 LEU A O 1
ATOM 2677 N N . ASN B 1 156 ? 5.21751 74.55865 263.23682 1.000 34.35545 156 ASN A N 1
ATOM 2678 C CA . ASN B 1 156 ? 4.07141 74.16316 262.43743 1.000 38.37530 156 ASN A CA 1
ATOM 2679 C C . ASN B 1 156 ? 3.19846 73.20416 263.23205 1.000 47.60638 156 ASN A C 1
ATOM 2680 O O . ASN B 1 156 ? 3.69766 72.30335 263.91124 1.000 46.58330 156 ASN A O 1
ATOM 2685 N N . THR B 1 157 ? 1.88891 73.41353 263.15619 1.000 36.14479 157 THR A N 1
ATOM 2686 C CA . THR B 1 157 ? 0.93112 72.56604 263.85305 1.000 41.59228 157 THR A CA 1
ATOM 2687 C C . THR B 1 157 ? 0.60868 71.34368 263.00366 1.000 38.25490 157 THR A C 1
ATOM 2688 O O . THR B 1 157 ? 0.28956 71.46810 261.81596 1.000 43.32128 157 THR A O 1
ATOM 2692 N N . PHE B 1 158 ? 0.66581 70.16726 263.61682 1.000 39.66437 158 PHE A N 1
ATOM 2693 C CA . PHE B 1 158 ? 0.29167 68.94489 262.93114 1.000 39.30895 158 PHE A CA 1
ATOM 2694 C C . PHE B 1 158 ? -0.86424 68.21820 263.58929 1.000 49.53341 158 PHE A C 1
ATOM 2695 O O . PHE B 1 158 ? -1.57019 67.46995 262.90458 1.000 45.72706 158 PHE A O 1
ATOM 2703 N N . ASP B 1 159 ? -1.10780 68.46312 264.87174 1.000 44.52779 159 ASP A N 1
ATOM 2704 C CA . ASP B 1 159 ? -2.22343 67.89437 265.61218 1.000 48.85067 159 ASP A CA 1
ATOM 2705 C C . ASP B 1 159 ? -2.94465 69.05432 266.27755 1.000 56.52108 159 ASP A C 1
ATOM 2706 O O . ASP B 1 159 ? -2.33539 69.80373 267.04790 1.000 50.12865 159 ASP A O 1
ATOM 2711 N N . GLY B 1 160 ? -4.23454 69.20072 265.98106 1.000 47.29591 160 GLY A N 1
ATOM 2712 C CA . GLY B 1 160 ? -4.99712 70.30837 266.53292 1.000 48.30796 160 GLY A CA 1
ATOM 2713 C C . GLY B 1 160 ? -5.01602 70.34917 268.04944 1.000 44.56155 160 GLY A C 1
ATOM 2714 O O . GLY B 1 160 ? -5.14422 71.42408 268.64234 1.000 64.21872 160 GLY A O 1
ATOM 2715 N N . MET B 1 161 ? -4.89818 69.19175 268.70267 1.000 48.88355 161 MET A N 1
ATOM 2716 C CA . MET B 1 161 ? -4.84480 69.19742 270.15880 1.000 54.48605 161 MET A CA 1
ATOM 2717 C C . MET B 1 161 ? -3.49943 69.66261 270.70073 1.000 44.60372 161 MET A C 1
ATOM 2718 O O . MET B 1 161 ? -3.38971 69.89514 271.90776 1.000 46.75133 161 MET A O 1
ATOM 2723 N N . TYR B 1 162 ? -2.48456 69.82441 269.85010 1.000 45.15644 162 TYR A N 1
ATOM 2724 C CA . TYR B 1 162 ? -1.18901 70.36389 270.26226 1.000 35.70706 162 TYR A CA 1
ATOM 2725 C C . TYR B 1 162 ? -0.79424 71.50298 269.33501 1.000 44.55588 162 TYR A C 1
ATOM 2726 O O . TYR B 1 162 ? 0.04070 71.32895 268.43767 1.000 41.35040 162 TYR A O 1
ATOM 2735 N N . PRO B 1 163 ? -1.35770 72.69330 269.54549 1.000 37.96661 163 PRO A N 1
ATOM 2736 C CA . PRO B 1 163 ? -0.98367 73.84606 268.71797 1.000 41.10955 163 PRO A CA 1
ATOM 2737 C C . PRO B 1 163 ? 0.51171 74.09895 268.78146 1.000 37.73003 163 PRO A C 1
ATOM 2738 O O . PRO B 1 163 ? 1.12903 73.98260 269.84025 1.000 37.65215 163 PRO A O 1
ATOM 2742 N N . TYR B 1 164 ? 1.09035 74.43237 267.62980 1.000 37.63604 164 TYR A N 1
ATOM 2743 C CA . TYR B 1 164 ? 2.50650 74.75068 267.48015 1.000 34.60913 164 TYR A CA 1
ATOM 2744 C C . TYR B 1 164 ? 3.40457 73.55443 267.76059 1.000 29.30298 164 TYR A C 1
ATOM 2745 O O . TYR B 1 164 ? 4.61325 73.72151 267.93099 1.000 33.14088 164 TYR A O 1
ATOM 2754 N N . ASN B 1 165 ? 2.84433 72.34618 267.78874 1.000 29.19815 165 ASN A N 1
ATOM 2755 C CA . ASN B 1 165 ? 3.60006 71.12819 268.06728 1.000 33.50579 165 ASN A CA 1
ATOM 2756 C C . ASN B 1 165 ? 4.28417 71.18771 269.42968 1.000 28.95246 165 ASN A C 1
ATOM 2757 O O . ASN B 1 165 ? 5.35691 70.60696 269.62657 1.000 32.16196 165 ASN A O 1
ATOM 2762 N N . TYR B 1 166 ? 3.66757 71.88922 270.37329 1.000 33.56495 166 TYR A N 1
ATOM 2763 C CA . TYR B 1 166 ? 4.26932 72.15226 271.67664 1.000 29.49593 166 TYR A CA 1
ATOM 2764 C C . TYR B 1 166 ? 3.73587 71.15389 272.69532 1.000 31.74183 166 TYR A C 1
ATOM 2765 O O . TYR B 1 166 ? 2.52591 71.10178 272.94559 1.000 32.94416 166 TYR A O 1
ATOM 2774 N N . HIS B 1 167 ? 4.64522 70.39764 273.30432 1.000 30.15381 167 HIS A N 1
ATOM 2775 C CA . HIS B 1 167 ? 4.31711 69.32755 274.23392 1.000 31.91929 167 HIS A CA 1
ATOM 2776 C C . HIS B 1 167 ? 5.05540 69.54833 275.54101 1.000 34.55629 167 HIS A C 1
ATOM 2777 O O . HIS B 1 167 ? 6.23123 69.92849 275.53597 1.000 28.53061 167 HIS A O 1
ATOM 2784 N N . VAL B 1 168 ? 4.37681 69.28607 276.65426 1.000 29.47178 168 VAL A N 1
ATOM 2785 C CA . VAL B 1 168 ? 4.98377 69.35251 277.97919 1.000 29.09319 168 VAL A CA 1
ATOM 2786 C C . VAL B 1 168 ? 4.84743 67.98495 278.63372 1.000 31.08481 168 VAL A C 1
ATOM 2787 O O . VAL B 1 168 ? 3.81590 67.31448 278.48419 1.000 29.03834 168 VAL A O 1
ATOM 2791 N N . TYR B 1 169 ? 5.90679 67.56134 279.32672 1.000 30.27525 169 TYR A N 1
ATOM 2792 C CA . TYR B 1 169 ? 5.96501 66.26480 279.98912 1.000 31.16730 169 TYR A CA 1
ATOM 2793 C C . TYR B 1 169 ? 6.51026 66.41679 281.40171 1.000 28.28904 169 TYR A C 1
ATOM 2794 O O . TYR B 1 169 ? 7.16353 67.40817 281.74074 1.000 32.79642 169 TYR A O 1
ATOM 2803 N N . GLN B 1 170 ? 6.26663 65.39645 282.21820 1.000 32.35899 170 GLN A N 1
ATOM 2804 C CA . GLN B 1 170 ? 6.88121 65.30559 283.53308 1.000 28.53316 170 GLN A CA 1
ATOM 2805 C C . GLN B 1 170 ? 7.46247 63.91334 283.71405 1.000 30.64876 170 GLN A C 1
ATOM 2806 O O . GLN B 1 170 ? 6.82451 62.91352 283.37196 1.000 30.94733 170 GLN A O 1
ATOM 2812 N N . VAL B 1 171 ? 8.68435 63.86865 284.24115 1.000 31.15420 171 VAL A N 1
ATOM 2813 C CA . VAL B 1 171 ? 9.37889 62.61317 284.50378 1.000 32.75878 171 VAL A CA 1
ATOM 2814 C C . VAL B 1 171 ? 8.65461 61.85953 285.61474 1.000 37.51555 171 VAL A C 1
ATOM 2815 O O . VAL B 1 171 ? 8.49534 62.36892 286.72994 1.000 32.96359 171 VAL A O 1
ATOM 2819 N N . THR B 1 172 ? 8.22033 60.63018 285.31363 1.000 33.71001 172 THR A N 1
ATOM 2820 C CA . THR B 1 172 ? 7.54052 59.76906 286.27106 1.000 33.69158 172 THR A CA 1
ATOM 2821 C C . THR B 1 172 ? 8.41683 58.63700 286.78226 1.000 41.15294 172 THR A C 1
ATOM 2822 O O . THR B 1 172 ? 8.11493 58.06540 287.83305 1.000 42.86088 172 THR A O 1
ATOM 2826 N N . LYS B 1 173 ? 9.48054 58.29999 286.06175 1.000 33.89041 173 LYS A N 1
ATOM 2827 C CA . LYS B 1 173 ? 10.47677 57.33476 286.49604 1.000 36.57026 173 LYS A CA 1
ATOM 2828 C C . LYS B 1 173 ? 11.84603 57.81917 286.03081 1.000 36.72497 173 LYS A C 1
ATOM 2829 O O . LYS B 1 173 ? 11.97999 58.34033 284.91838 1.000 37.06888 173 LYS A O 1
ATOM 2835 N N . GLU B 1 174 ? 12.85856 57.65941 286.88397 1.000 40.32783 174 GLU A N 1
ATOM 2836 C CA . GLU B 1 174 ? 14.20655 58.11820 286.54968 1.000 38.48686 174 GLU A CA 1
ATOM 2837 C C . GLU B 1 174 ? 14.74361 57.42330 285.30135 1.000 38.87414 174 GLU A C 1
ATOM 2838 O O . GLU B 1 174 ? 14.55476 56.21750 285.11039 1.000 35.37473 174 GLU A O 1
ATOM 2844 N N . PHE B 1 175 ? 15.44161 58.18497 284.45977 1.000 32.40814 175 PHE A N 1
ATOM 2845 C CA . PHE B 1 175 ? 16.15985 57.60692 283.32778 1.000 40.74790 175 PHE A CA 1
ATOM 2846 C C . PHE B 1 175 ? 17.30312 58.53379 282.92776 1.000 37.32151 175 PHE A C 1
ATOM 2847 O O . PHE B 1 175 ? 17.32826 59.71110 283.29086 1.000 35.71244 175 PHE A O 1
ATOM 2855 N N . VAL B 1 176 ? 18.25079 57.97499 282.17108 1.000 37.28758 176 VAL A N 1
ATOM 2856 C CA . VAL B 1 176 ? 19.51814 58.62729 281.84647 1.000 42.16276 176 VAL A CA 1
ATOM 2857 C C . VAL B 1 176 ? 19.46017 59.16239 280.42333 1.000 42.25371 176 VAL A C 1
ATOM 2858 O O . VAL B 1 176 ? 19.03482 58.45307 279.50230 1.000 37.08943 176 VAL A O 1
ATOM 2862 N N . VAL B 1 177 ? 19.89660 60.41321 280.24116 1.000 31.94094 177 VAL A N 1
ATOM 2863 C CA . VAL B 1 177 ? 19.88345 61.09246 278.95093 1.000 30.79992 177 VAL A CA 1
ATOM 2864 C C . VAL B 1 177 ? 21.24909 61.73697 278.75427 1.000 31.99497 177 VAL A C 1
ATOM 2865 O O . VAL B 1 177 ? 22.01092 61.92893 279.70469 1.000 32.69113 177 VAL A O 1
ATOM 2869 N N . GLY B 1 178 ? 21.56103 62.05347 277.49856 1.000 28.57994 178 GLY A N 1
ATOM 2870 C CA . GLY B 1 178 ? 22.68908 62.92636 277.21303 1.000 29.71408 178 GLY A CA 1
ATOM 2871 C C . GLY B 1 178 ? 22.26544 64.36646 277.45422 1.000 47.00573 178 GLY A C 1
ATOM 2872 O O . GLY B 1 178 ? 21.25082 64.82403 276.92058 1.000 34.02655 178 GLY A O 1
ATOM 2873 N N . LEU B 1 179 ? 23.03509 65.08131 278.27066 1.000 29.68370 179 LEU A N 1
ATOM 2874 C CA . LEU B 1 179 ? 22.63108 66.39210 278.76818 1.000 26.42193 179 LEU A CA 1
ATOM 2875 C C . LEU B 1 179 ? 23.75401 67.37635 278.48968 1.000 29.53003 179 LEU A C 1
ATOM 2876 O O . LEU B 1 179 ? 24.91025 67.10693 278.83284 1.000 29.02642 179 LEU A O 1
ATOM 2881 N N . GLY B 1 180 ? 23.42170 68.51575 277.88198 1.000 25.49988 180 GLY A N 1
ATOM 2882 C CA . GLY B 1 180 ? 24.44833 69.45347 277.50031 1.000 26.62848 180 GLY A CA 1
ATOM 2883 C C . GLY B 1 180 ? 23.94275 70.70279 276.80147 1.000 33.79762 180 GLY A C 1
ATOM 2884 O O . GLY B 1 180 ? 22.76643 70.82258 276.44038 1.000 28.64450 180 GLY A O 1
ATOM 2885 N N . PRO B 1 181 ? 24.84610 71.66125 276.60425 1.000 27.98711 181 PRO A N 1
ATOM 2886 C CA . PRO B 1 181 ? 24.45446 72.95115 276.02164 1.000 23.63687 181 PRO A CA 1
ATOM 2887 C C . PRO B 1 181 ? 24.16592 72.84803 274.53230 1.000 24.49029 181 PRO A C 1
ATOM 2888 O O . PRO B 1 181 ? 24.80035 72.08422 273.80351 1.000 27.88959 181 PRO A O 1
ATOM 2892 N N . ILE B 1 182 ? 23.22206 73.67439 274.08849 1.000 24.06926 182 ILE A N 1
ATOM 2893 C CA . ILE B 1 182 ? 22.78978 73.72057 272.68886 1.000 21.61743 182 ILE A CA 1
ATOM 2894 C C . ILE B 1 182 ? 23.64648 74.70821 271.89815 1.000 24.04981 182 ILE A C 1
ATOM 2895 O O . ILE B 1 182 ? 23.72921 75.89707 272.23742 1.000 26.00810 182 ILE A O 1
ATOM 2900 N N . ALA B 1 183 ? 24.24258 74.23352 270.80584 1.000 27.79870 183 ALA A N 1
ATOM 2901 C CA . ALA B 1 183 ? 25.02779 75.10677 269.94673 1.000 28.11167 183 ALA A CA 1
ATOM 2902 C C . ALA B 1 183 ? 24.12693 76.09413 269.20359 1.000 27.03199 183 ALA A C 1
ATOM 2903 O O . ALA B 1 183 ? 22.98688 75.76919 268.85307 1.000 26.51019 183 ALA A O 1
ATOM 2905 N N . PRO B 1 184 ? 24.61360 77.30299 268.94165 1.000 27.59393 184 PRO A N 1
ATOM 2906 C CA . PRO B 1 184 ? 23.86498 78.21725 268.07090 1.000 27.62968 184 PRO A CA 1
ATOM 2907 C C . PRO B 1 184 ? 23.66378 77.64147 266.67087 1.000 27.25814 184 PRO A C 1
ATOM 2908 O O . PRO B 1 184 ? 24.56929 77.04375 266.07912 1.000 27.44052 184 PRO A O 1
ATOM 2912 N N . TRP B 1 185 ? 22.47765 77.87919 266.12013 1.000 25.19244 185 TRP A N 1
ATOM 2913 C CA . TRP B 1 185 ? 22.17456 77.47387 264.75119 1.000 22.33369 185 TRP A CA 1
ATOM 2914 C C . TRP B 1 185 ? 20.92243 78.22627 264.31220 1.000 27.37544 185 TRP A C 1
ATOM 2915 O O . TRP B 1 185 ? 20.22985 78.83834 265.12610 1.000 26.32687 185 TRP A O 1
ATOM 2926 N N . PHE B 1 186 ? 20.65324 78.19876 263.00134 1.000 29.25339 186 PHE A N 1
ATOM 2927 C CA . PHE B 1 186 ? 19.42385 78.76504 262.42628 1.000 28.41136 186 PHE A CA 1
ATOM 2928 C C . PHE B 1 186 ? 19.23840 80.24433 262.75924 1.000 25.78594 186 PHE A C 1
ATOM 2929 O O . PHE B 1 186 ? 18.10997 80.70897 262.93084 1.000 27.26957 186 PHE A O 1
ATOM 2937 N N . GLU B 1 187 ? 20.33719 80.99645 262.84566 1.000 24.88146 187 GLU A N 1
ATOM 2938 C CA . GLU B 1 187 ? 20.34624 82.43621 263.11989 1.000 24.25289 187 GLU A CA 1
ATOM 2939 C C . GLU B 1 187 ? 19.92139 82.77587 264.55185 1.000 28.32487 187 GLU A C 1
ATOM 2940 O O . GLU B 1 187 ? 19.47771 83.89796 264.81684 1.000 27.78958 187 GLU A O 1
ATOM 2946 N N . GLN B 1 188 ? 20.03792 81.83149 265.47571 1.000 25.74869 188 GLN A N 1
ATOM 2947 C CA . GLN B 1 188 ? 19.70110 82.01566 266.87904 1.000 21.82533 188 GLN A CA 1
ATOM 2948 C C . GLN B 1 188 ? 20.89543 81.68368 267.76713 1.000 25.94249 188 GLN A C 1
ATOM 2949 O O . GLN B 1 188 ? 21.80476 80.94322 267.36170 1.000 27.83401 188 GLN A O 1
ATOM 2955 N N . PRO B 1 189 ? 20.91922 82.21461 268.99750 1.000 27.14793 189 PRO A N 1
ATOM 2956 C CA . PRO B 1 189 ? 22.08897 82.01676 269.86791 1.000 27.31717 189 PRO A CA 1
ATOM 2957 C C . PRO B 1 189 ? 22.18515 80.63609 270.49843 1.000 28.04416 189 PRO A C 1
ATOM 2958 O O . PRO B 1 189 ? 23.28986 80.24661 270.90364 1.000 25.34396 189 PRO A O 1
ATOM 2962 N N . GLY B 1 190 ? 21.08746 79.88071 270.57912 1.000 25.16110 190 GLY A N 1
ATOM 2963 C CA . GLY B 1 190 ? 21.12750 78.60862 271.29674 1.000 25.55765 190 GLY A CA 1
ATOM 2964 C C . GLY B 1 190 ? 21.43440 78.82057 272.77609 1.000 27.34892 190 GLY A C 1
ATOM 2965 O O . GLY B 1 190 ? 21.00341 79.79957 273.39845 1.000 25.04848 190 GLY A O 1
ATOM 2966 N N . MET B 1 191 ? 22.21041 77.89117 273.33798 1.000 24.43029 191 MET A N 1
ATOM 2967 C CA . MET B 1 191 ? 22.68836 77.91483 274.72495 1.000 25.94533 191 MET A CA 1
ATOM 2968 C C . MET B 1 191 ? 21.58467 77.69905 275.75580 1.000 26.87071 191 MET A C 1
ATOM 2969 O O . MET B 1 191 ? 21.74945 78.05275 276.93428 1.000 26.83095 191 MET A O 1
ATOM 2974 N N . GLY B 1 192 ? 20.47209 77.08635 275.37060 1.000 28.02672 192 GLY A N 1
ATOM 2975 C CA . GLY B 1 192 ? 19.72131 76.32926 276.35478 1.000 26.57997 192 GLY A CA 1
ATOM 2976 C C . GLY B 1 192 ? 20.46638 75.04332 276.69848 1.000 27.25355 192 GLY A C 1
ATOM 2977 O O . GLY B 1 192 ? 21.60631 74.82380 276.29344 1.000 25.65749 192 GLY A O 1
ATOM 2978 N N . THR B 1 193 ? 19.79933 74.17303 277.46090 1.000 27.20860 193 THR A N 1
ATOM 2979 C CA . THR B 1 193 ? 20.27527 72.81024 277.69104 1.000 24.37983 193 THR A CA 1
ATOM 2980 C C . THR B 1 193 ? 19.35450 71.86592 276.93693 1.000 28.67809 193 THR A C 1
ATOM 2981 O O . THR B 1 193 ? 18.13362 72.02268 277.00550 1.000 26.79041 193 THR A O 1
ATOM 2985 N N . GLN B 1 194 ? 19.92278 70.90069 276.21159 1.000 23.60170 194 GLN A N 1
ATOM 2986 C CA . GLN B 1 194 ? 19.09740 69.87903 275.58566 1.000 25.86387 194 GLN A CA 1
ATOM 2987 C C . GLN B 1 194 ? 19.30549 68.53558 276.26813 1.000 25.86082 194 GLN A C 1
ATOM 2988 O O . GLN B 1 194 ? 20.38681 68.23003 276.77874 1.000 29.69250 194 GLN A O 1
ATOM 2994 N N . PHE B 1 195 ? 18.23976 67.74165 276.28909 1.000 28.56276 195 PHE A N 1
ATOM 2995 C CA . PHE B 1 195 ? 18.29178 66.36890 276.76706 1.000 24.76734 195 PHE A CA 1
ATOM 2996 C C . PHE B 1 195 ? 18.06575 65.46573 275.57020 1.000 31.03235 195 PHE A C 1
ATOM 2997 O O . PHE B 1 195 ? 16.99877 65.51620 274.94868 1.000 32.61233 195 PHE A O 1
ATOM 3005 N N . VAL B 1 196 ? 19.07248 64.66869 275.23116 1.000 27.11889 196 VAL A N 1
ATOM 3006 C CA . VAL B 1 196 ? 19.00301 63.77310 274.08560 1.000 30.30494 196 VAL A CA 1
ATOM 3007 C C . VAL B 1 196 ? 18.71286 62.37094 274.60884 1.000 32.64373 196 VAL A C 1
ATOM 3008 O O . VAL B 1 196 ? 19.53265 61.76820 275.31198 1.000 35.05038 196 VAL A O 1
ATOM 3012 N N . THR B 1 197 ? 17.53598 61.85122 274.27820 1.000 31.84159 197 THR A N 1
ATOM 3013 C CA . THR B 1 197 ? 17.09197 60.58523 274.83718 1.000 30.74183 197 THR A CA 1
ATOM 3014 C C . THR B 1 197 ? 17.50214 59.43544 273.93549 1.000 38.35262 197 THR A C 1
ATOM 3015 O O . THR B 1 197 ? 17.69194 59.59904 272.72537 1.000 47.59496 197 THR A O 1
ATOM 3019 N N . TYR B 1 198 ? 17.64722 58.26583 274.53673 1.000 34.10256 198 TYR A N 1
ATOM 3020 C CA . TYR B 1 198 ? 17.98966 57.07120 273.78009 1.000 41.00646 198 TYR A CA 1
ATOM 3021 C C . TYR B 1 198 ? 16.76026 56.27552 273.35913 1.000 44.50761 198 TYR A C 1
ATOM 3022 O O . TYR B 1 198 ? 16.89147 55.30947 272.60100 1.000 42.96140 198 TYR A O 1
ATOM 3031 N N . THR B 1 199 ? 15.58362 56.67792 273.83281 1.000 39.44360 199 THR A N 1
ATOM 3032 C CA . THR B 1 199 ? 14.28206 56.18427 273.41184 1.000 49.23397 199 THR A CA 1
ATOM 3033 C C . THR B 1 199 ? 13.45976 57.40614 273.03936 1.000 45.41008 199 THR A C 1
ATOM 3034 O O . THR B 1 199 ? 13.52672 58.41809 273.73853 1.000 37.85337 199 THR A O 1
ATOM 3038 N N . ASN B 1 200 ? 12.70149 57.34332 271.94133 1.000 39.82002 200 ASN A N 1
ATOM 3039 C CA . ASN B 1 200 ? 11.95461 58.55049 271.60664 1.000 31.51537 200 ASN A CA 1
ATOM 3040 C C . ASN B 1 200 ? 10.85956 58.80796 272.65167 1.000 33.91147 200 ASN A C 1
ATOM 3041 O O . ASN B 1 200 ? 10.55927 57.96979 273.51790 1.000 36.88408 200 ASN A O 1
ATOM 3046 N N . VAL B 1 201 ? 10.30850 60.02446 272.59502 1.000 33.21805 201 VAL A N 1
ATOM 3047 C CA . VAL B 1 201 ? 9.35070 60.47064 273.60311 1.000 32.30484 201 VAL A CA 1
ATOM 3048 C C . VAL B 1 201 ? 8.17353 59.50532 273.70856 1.000 42.65530 201 VAL A C 1
ATOM 3049 O O . VAL B 1 201 ? 7.76260 59.12874 274.81132 1.000 34.82906 201 VAL A O 1
ATOM 3053 N N . LEU B 1 202 ? 7.59360 59.10783 272.56911 1.000 33.74888 202 LEU A N 1
ATOM 3054 C CA . LEU B 1 202 ? 6.43858 58.20894 272.63072 1.000 30.53668 202 LEU A CA 1
ATOM 3055 C C . LEU B 1 202 ? 6.79235 56.90011 273.32648 1.000 38.52624 202 LEU A C 1
ATOM 3056 O O . LEU B 1 202 ? 5.99612 56.37149 274.11050 1.000 38.03095 202 LEU A O 1
ATOM 3061 N N . GLY B 1 203 ? 7.98488 56.36477 273.05901 1.000 36.77218 203 GLY A N 1
ATOM 3062 C CA . GLY B 1 203 ? 8.38403 55.13487 273.71783 1.000 33.04309 203 GLY A CA 1
ATOM 3063 C C . GLY B 1 203 ? 8.59074 55.33047 275.20933 1.000 40.48320 203 GLY A C 1
ATOM 3064 O O . GLY B 1 203 ? 8.28349 54.44383 276.00823 1.000 42.26005 203 GLY A O 1
ATOM 3065 N N . LEU B 1 204 ? 9.09972 56.50253 275.60257 1.000 41.79735 204 LEU A N 1
ATOM 3066 C CA . LEU B 1 204 ? 9.27325 56.79957 277.02240 1.000 33.39682 204 LEU A CA 1
ATOM 3067 C C . LEU B 1 204 ? 7.93533 56.92478 277.73511 1.000 41.85286 204 LEU A C 1
ATOM 3068 O O . LEU B 1 204 ? 7.82489 56.57112 278.91518 1.000 39.09846 204 LEU A O 1
ATOM 3073 N N . ILE B 1 205 ? 6.90798 57.41404 277.04223 1.000 34.99491 205 ILE A N 1
ATOM 3074 C CA . ILE B 1 205 ? 5.58453 57.48904 277.64998 1.000 38.28666 205 ILE A CA 1
ATOM 3075 C C . ILE B 1 205 ? 4.99431 56.09541 277.80428 1.000 41.84947 205 ILE A C 1
ATOM 3076 O O . ILE B 1 205 ? 4.46219 55.74092 278.86280 1.000 49.78593 205 ILE A O 1
ATOM 3081 N N . ASP B 1 206 ? 5.07852 55.28018 276.75177 1.000 37.88144 206 ASP A N 1
ATOM 3082 C CA . ASP B 1 206 ? 4.50001 53.94374 276.82692 1.000 41.24740 206 ASP A CA 1
ATOM 3083 C C . ASP B 1 206 ? 5.18482 53.09216 277.88487 1.000 57.03814 206 ASP A C 1
ATOM 3084 O O . ASP B 1 206 ? 4.55996 52.19474 278.45638 1.000 48.87983 206 ASP A O 1
ATOM 3089 N N . ASP B 1 207 ? 6.45401 53.35861 278.16743 1.000 36.67342 207 ASP A N 1
ATOM 3090 C CA . ASP B 1 207 ? 7.19330 52.57868 279.15197 1.000 39.95256 207 ASP A CA 1
ATOM 3091 C C . ASP B 1 207 ? 7.14804 53.18340 280.55036 1.000 42.15610 207 ASP A C 1
ATOM 3092 O O . ASP B 1 207 ? 7.78468 52.64627 281.46181 1.000 51.36464 207 ASP A O 1
ATOM 3097 N N . GLY B 1 208 ? 6.41869 54.27757 280.74714 1.000 46.11817 208 GLY A N 1
ATOM 3098 C CA . GLY B 1 208 ? 6.21934 54.81682 282.08070 1.000 44.88517 208 GLY A CA 1
ATOM 3099 C C . GLY B 1 208 ? 7.26860 55.79040 282.57077 1.000 33.33413 208 GLY A C 1
ATOM 3100 O O . GLY B 1 208 ? 7.30917 56.07345 283.77630 1.000 36.39954 208 GLY A O 1
ATOM 3101 N N . TYR B 1 209 ? 8.10641 56.32500 281.68708 1.000 36.75895 209 TYR A N 1
ATOM 3102 C CA . TYR B 1 209 ? 9.14285 57.26331 282.10708 1.000 32.49754 209 TYR A CA 1
ATOM 3103 C C . TYR B 1 209 ? 8.68396 58.71135 282.04314 1.000 38.56019 209 TYR A C 1
ATOM 3104 O O . TYR B 1 209 ? 9.15510 59.54640 282.82755 1.000 33.88119 209 TYR A O 1
ATOM 3113 N N . LEU B 1 210 ? 7.77899 59.02604 281.12857 1.000 38.31480 210 LEU A N 1
ATOM 3114 C CA . LEU B 1 210 ? 7.21037 60.35601 281.02101 1.000 36.84456 210 LEU A CA 1
ATOM 3115 C C . LEU B 1 210 ? 5.69849 60.24722 281.04475 1.000 44.59964 210 LEU A C 1
ATOM 3116 O O . LEU B 1 210 ? 5.12598 59.24047 280.62107 1.000 38.42939 210 LEU A O 1
ATOM 3121 N N . ARG B 1 211 ? 5.05684 61.29329 281.54389 1.000 32.74623 211 ARG A N 1
ATOM 3122 C CA . ARG B 1 211 ? 3.62739 61.47138 281.36230 1.000 35.93342 211 ARG A CA 1
ATOM 3123 C C . ARG B 1 211 ? 3.38365 62.83859 280.74148 1.000 31.57430 211 ARG A C 1
ATOM 3124 O O . ARG B 1 211 ? 4.20919 63.75467 280.85535 1.000 32.71248 211 ARG A O 1
ATOM 3132 N N . ARG B 1 212 ? 2.25764 62.95921 280.04647 1.000 35.83569 212 ARG A N 1
ATOM 3133 C CA . ARG B 1 212 ? 1.89912 64.20369 279.37773 1.000 33.60948 212 ARG A CA 1
ATOM 3134 C C . ARG B 1 212 ? 1.19346 65.14493 280.34625 1.000 30.37387 212 ARG A C 1
ATOM 3135 O O . ARG B 1 212 ? 0.35240 64.71889 281.13446 1.000 35.26493 212 ARG A O 1
ATOM 3143 N N . LEU B 1 213 ? 1.51272 66.43559 280.26110 1.000 36.21368 213 LEU A N 1
ATOM 3144 C CA . LEU B 1 213 ? 0.85004 67.44196 281.08061 1.000 33.81952 213 LEU A CA 1
ATOM 3145 C C . LEU B 1 213 ? -0.17587 68.22004 280.25922 1.000 40.12577 213 LEU A C 1
ATOM 3146 O O . LEU B 1 213 ? 0.05463 68.53912 279.08774 1.000 37.90810 213 LEU A O 1
ATOM 3151 N N A ASP B 1 214 ? -1.31433 68.50707 280.88891 0.493 38.54860 214 ASP A N 1
ATOM 3152 N N B ASP B 1 214 ? -1.31787 68.51216 280.86476 0.507 38.00352 214 ASP A N 1
ATOM 3153 C CA A ASP B 1 214 ? -2.33471 69.39112 280.34900 0.493 43.65775 214 ASP A CA 1
ATOM 3154 C CA B ASP B 1 214 ? -2.26272 69.38304 280.18720 0.507 48.50208 214 ASP A CA 1
ATOM 3155 C C A ASP B 1 214 ? -1.92034 70.84799 280.55547 0.493 43.26195 214 ASP A C 1
ATOM 3156 C C B ASP B 1 214 ? -2.02816 70.82959 280.61732 0.507 46.40891 214 ASP A C 1
ATOM 3157 O O A ASP B 1 214 ? -1.01919 71.15137 281.34034 0.493 33.48467 214 ASP A O 1
ATOM 3158 O O B ASP B 1 214 ? -1.35214 71.10396 281.61233 0.507 34.05018 214 ASP A O 1
ATOM 3167 N N . GLU B 1 215 ? -2.58564 71.75650 279.83166 1.000 40.66868 215 GLU A N 1
ATOM 3168 C CA . GLU B 1 215 ? -2.31383 73.18537 280.01245 1.000 43.07515 215 GLU A CA 1
ATOM 3169 C C . GLU B 1 215 ? -2.47818 73.62454 281.46133 1.000 43.59167 215 GLU A C 1
ATOM 3170 O O . GLU B 1 215 ? -1.71323 74.46257 281.95479 1.000 38.92905 215 GLU A O 1
ATOM 3176 N N . SER B 1 216 ? -3.48171 73.07976 282.15264 1.000 36.43159 216 SER A N 1
ATOM 3177 C CA . SER B 1 216 ? -3.74159 73.46574 283.53627 1.000 44.16760 216 SER A CA 1
ATOM 3178 C C . SER B 1 216 ? -2.59920 73.09879 284.47176 1.000 43.37462 216 SER A C 1
ATOM 3179 O O . SER B 1 216 ? -2.55091 73.60277 285.59787 1.000 43.91998 216 SER A O 1
ATOM 3182 N N . GLU B 1 217 ? -1.68455 72.23662 284.04339 1.000 41.21432 217 GLU A N 1
ATOM 3183 C CA . GLU B 1 217 ? -0.55927 71.84912 284.88449 1.000 37.40866 217 GLU A CA 1
ATOM 3184 C C . GLU B 1 217 ? 0.69201 72.68266 284.63001 1.000 33.25569 217 GLU A C 1
ATOM 3185 O O . GLU B 1 217 ? 1.72031 72.43213 285.26414 1.000 33.34961 217 GLU A O 1
ATOM 3191 N N . TYR B 1 218 ? 0.64578 73.66278 283.73167 1.000 32.09933 218 TYR A N 1
ATOM 3192 C CA . TYR B 1 218 ? 1.78684 74.56926 283.56961 1.000 32.53072 218 TYR A CA 1
ATOM 3193 C C . TYR B 1 218 ? 1.31284 75.98329 283.26565 1.000 35.76343 218 TYR A C 1
ATOM 3194 O O . TYR B 1 218 ? 1.94905 76.72113 282.50688 1.000 32.96371 218 TYR A O 1
ATOM 3203 N N . ASP B 1 219 ? 0.20500 76.39865 283.87707 1.000 33.59446 219 ASP A N 1
ATOM 3204 C CA . ASP B 1 219 ? -0.31224 77.74072 283.64311 1.000 33.36777 219 ASP A CA 1
ATOM 3205 C C . ASP B 1 219 ? -0.02976 78.70401 284.78773 1.000 41.83821 219 ASP A C 1
ATOM 3206 O O . ASP B 1 219 ? -0.36861 79.88484 284.67297 1.000 37.90045 219 ASP A O 1
ATOM 3211 N N . GLU B 1 220 ? 0.58102 78.23480 285.87938 1.000 38.20798 220 GLU A N 1
ATOM 3212 C CA . GLU B 1 220 ? 0.90218 79.06458 287.03417 1.000 35.16523 220 GLU A CA 1
ATOM 3213 C C . GLU B 1 220 ? 2.41037 79.10479 287.27381 1.000 32.53772 220 GLU A C 1
ATOM 3214 O O . GLU B 1 220 ? 3.11503 78.11358 287.06690 1.000 34.52381 220 GLU A O 1
ATOM 3220 N N . LYS B 1 221 ? 2.88905 80.25489 287.76080 1.000 34.95366 221 LYS A N 1
ATOM 3221 C CA . LYS B 1 221 ? 4.31209 80.41802 288.05691 1.000 29.46216 221 LYS A CA 1
ATOM 3222 C C . LYS B 1 221 ? 4.84578 79.30446 288.95445 1.000 31.28638 221 LYS A C 1
ATOM 3223 O O . LYS B 1 221 ? 5.95563 78.80120 288.73466 1.000 30.50594 221 LYS A O 1
ATOM 3229 N N . VAL B 1 222 ? 4.07719 78.90637 289.97442 1.000 31.82518 222 VAL A N 1
ATOM 3230 C CA . VAL B 1 222 ? 4.59899 77.90840 290.90859 1.000 31.87373 222 VAL A CA 1
ATOM 3231 C C . VAL B 1 222 ? 4.83383 76.58848 290.19402 1.000 44.40760 222 VAL A C 1
ATOM 3232 O O . VAL B 1 222 ? 5.70872 75.80814 290.58114 1.000 31.00602 222 VAL A O 1
ATOM 3236 N N . GLU B 1 223 ? 4.08983 76.32763 289.12951 1.000 37.68760 223 GLU A N 1
ATOM 3237 C CA . GLU B 1 223 ? 4.26049 75.07497 288.41500 1.000 31.86537 223 GLU A CA 1
ATOM 3238 C C . GLU B 1 223 ? 5.55035 75.03222 287.60446 1.000 33.71073 223 GLU A C 1
ATOM 3239 O O . GLU B 1 223 ? 5.85793 73.97975 287.03866 1.000 29.75417 223 GLU A O 1
ATOM 3245 N N . TYR B 1 224 ? 6.33053 76.12764 287.56922 1.000 26.11097 224 TYR A N 1
ATOM 3246 C CA . TYR B 1 224 ? 7.65047 76.16477 286.94018 1.000 28.18711 224 TYR A CA 1
ATOM 3247 C C . TYR B 1 224 ? 8.78701 76.01327 287.94497 1.000 27.95116 224 TYR A C 1
ATOM 3248 O O . TYR B 1 224 ? 9.94151 75.84960 287.54048 1.000 28.65110 224 TYR A O 1
ATOM 3257 N N . SER B 1 225 ? 8.48739 76.05334 289.23420 1.000 27.06333 225 SER A N 1
ATOM 3258 C CA . SER B 1 225 ? 9.48553 75.91399 290.28500 1.000 26.23669 225 SER A CA 1
ATOM 3259 C C . SER B 1 225 ? 9.81429 74.43542 290.51999 1.000 34.30273 225 SER A C 1
ATOM 3260 O O . SER B 1 225 ? 9.22616 73.52822 289.91887 1.000 29.06297 225 SER A O 1
ATOM 3263 N N . ASN B 1 226 ? 10.76444 74.19799 291.41982 1.000 29.80270 226 ASN A N 1
ATOM 3264 C CA . ASN B 1 226 ? 11.35038 72.87882 291.65256 1.000 28.54146 226 ASN A CA 1
ATOM 3265 C C . ASN B 1 226 ? 11.15039 72.43350 293.09496 1.000 32.79944 226 ASN A C 1
ATOM 3266 O O . ASN B 1 226 ? 11.85341 72.93447 293.99353 1.000 30.69023 226 ASN A O 1
ATOM 3271 N N . PRO B 1 227 ? 10.24989 71.49087 293.37446 1.000 27.78912 227 PRO A N 1
ATOM 3272 C CA . PRO B 1 227 ? 10.15481 70.91442 294.72493 1.000 29.22729 227 PRO A CA 1
ATOM 3273 C C . PRO B 1 227 ? 10.87978 69.58334 294.89711 1.000 31.40851 227 PRO A C 1
ATOM 3274 O O . PRO B 1 227 ? 10.85824 69.04989 296.00708 1.000 35.19584 227 PRO A O 1
ATOM 3278 N N . TYR B 1 228 ? 11.51599 69.04566 293.84924 1.000 31.50190 228 TYR A N 1
ATOM 3279 C CA . TYR B 1 228 ? 12.05864 67.68752 293.88676 1.000 31.36157 228 TYR A CA 1
ATOM 3280 C C . TYR B 1 228 ? 13.54696 67.63338 294.20224 1.000 34.89752 228 TYR A C 1
ATOM 3281 O O . TYR B 1 228 ? 14.02045 66.61143 294.70672 1.000 37.80612 228 TYR A O 1
ATOM 3290 N N . THR B 1 229 ? 14.30114 68.67914 293.91150 1.000 30.86194 229 THR A N 1
ATOM 3291 C CA . THR B 1 229 ? 15.72393 68.68149 294.24350 1.000 28.90131 229 THR A CA 1
ATOM 3292 C C . THR B 1 229 ? 15.89746 68.93407 295.73905 1.000 30.72002 229 THR A C 1
ATOM 3293 O O . THR B 1 229 ? 15.39609 69.94409 296.24468 1.000 32.24943 229 THR A O 1
ATOM 3297 N N . PRO B 1 230 ? 16.56063 68.04556 296.48150 1.000 30.40463 230 PRO A N 1
ATOM 3298 C CA . PRO B 1 230 ? 16.73051 68.27214 297.92079 1.000 32.34824 230 PRO A CA 1
ATOM 3299 C C . PRO B 1 230 ? 17.76252 69.35868 298.19408 1.000 34.58823 230 PRO A C 1
ATOM 3300 O O . PRO B 1 230 ? 18.64124 69.63913 297.37879 1.000 37.54154 230 PRO A O 1
ATOM 3304 N N . GLY B 1 231 ? 17.65379 69.96239 299.38204 1.000 33.73585 231 GLY A N 1
ATOM 3305 C CA . GLY B 1 231 ? 18.58638 70.99511 299.79062 1.000 36.88840 231 GLY A CA 1
ATOM 3306 C C . GLY B 1 231 ? 19.84716 70.42153 300.40365 1.000 52.98936 231 GLY A C 1
ATOM 3307 O O . GLY B 1 231 ? 19.97986 69.21692 300.64027 1.000 39.41238 231 GLY A O 1
ATOM 3308 N N . PRO B 1 232 ? 20.81664 71.30283 300.67620 1.000 32.53529 232 PRO A N 1
ATOM 3309 C CA . PRO B 1 232 ? 22.11270 70.83166 301.19245 1.000 33.02188 232 PRO A CA 1
ATOM 3310 C C . PRO B 1 232 ? 22.06698 70.38439 302.63992 1.000 43.32708 232 PRO A C 1
ATOM 3311 O O . PRO B 1 232 ? 22.96981 69.65494 303.06828 1.000 52.55471 232 PRO A O 1
ATOM 3315 N N . ASN B 1 233 ? 21.06171 70.80333 303.40273 1.000 37.92528 233 ASN A N 1
ATOM 3316 C CA . ASN B 1 233 ? 20.97128 70.42726 304.81037 1.000 59.91100 233 ASN A CA 1
ATOM 3317 C C . ASN B 1 233 ? 20.18068 69.12882 304.92423 1.000 50.67341 233 ASN A C 1
ATOM 3318 O O . ASN B 1 233 ? 19.54815 68.86786 305.94124 1.000 67.21255 233 ASN A O 1
#

Sequence (416 aa):
SLFPARCWPDPCAGITFQNDTYVCGDPRLGPVVLPQKFPLNNELRTYARFGALCPAEFLDKWATDVAPNGTYIYPPANGFALDTEEEQPILGNATLPVGMKKLDRFGSEYGTFLAPLGAPYIERSLPPSNLNTFDGMYPYNYHVYQVTKEFVVGLGPIAPWFEQPGMGTQFVTYTNVLGLIDDGYLRRRLDESEYDEKVEYSNPYTPGPNQDSLFPARCWPDPCAGITFQNDTYVCGDPRLGPVVLPQKFPLNNELRTYARFGALCPAEFLDKWATDVAPNGTYIYPPANGFALDTEEQPILGNATLPVGMKLDRFGSEYGTFLAPLGAPYIERSLPPSNLNTFDGMYPYNYHVYQVTKEFVVGLGPIAPWFEQPGMGTQFVTYTNVLGLIDDGYLRRLDDESEYDEKVEYSNPYTPGPN

Nearest PDB structures (foldseek):
  6ygg-assembly1_B  TM=1.001E+00  e=1.816E-46  Aspergillus fumigatus Af293
  8pmr-assembly1_B  TM=1.002E+00  e=2.803E-46  Aspergillus fumigatus Af293
  8pms-assembly2_C  TM=9.285E-01  e=2.615E-38  Aspergillus fumigatus Af293
  8r17-assembly1_A-2  TM=8.400E-01  e=1.100E-24  Neurospora crassa
  8r15-assembly1_A-2  TM=8.317E-01  e=2.256E-21  Fusarium oxysporum f. sp. cubense race 1

Radius of gyration: 21.37 Å; Cα contacts (8 Å, |Δi|>4): 942; chains: 2; bounding box: 46×50×66 Å

Foldseek 3Di:
DLAAPVCPDPLLPLADADCQQAVNNALLQAGPDADDDPPRCVLCVPPNQQQNDGLQRLCVVAWPHNYNPIDGDDDPPNQADADPVRHGDWDKDKDDFFFKWKDLDDQQFFKIFGPRHRPLQAQDHNNSQPDDDPVQHRSMWMKGFHDIDIWIKHFGPHHSNGHHGGIMTGHPGGRVVCCVVGGMDTDDPVQPRDPVSSDDPDDDDDDD/DDQAAPVCPPPLLPLADACCPQADNNALLQAGPDADDAPPRCVQCVPPRQQQNDGLLVLCVVAWPHNYNVIDGDDDPPNQADADPVRHGDWDKDKDDFFFKWKDQADQQFFKIFGPRHHPLQAQDHNNSQPDDDPQQHRSMWMKTFHDIDIWIKHFGPHHSNGHHGGIMTGHPGGRVVCVVVGGIDTDDPVQPRDPVSSDDPDDDDPD

Solvent-accessible surface area: 17481 Å² total; per-residue (Å²): 159,73,20,28,93,148,7,156,122,100,15,43,51,62,21,74,130,95,64,116,76,41,0,17,1,1,41,28,0,0,11,56,100,41,11,138,121,41,12,12,55,21,2,8,87,2,8,16,18,3,3,47,36,20,0,27,68,0,0,94,47,1,1,85,69,30,44,64,120,3,87,24,44,135,23,84,46,88,7,7,4,60,24,67,135,121,101,45,6,76,12,67,3,60,2,50,83,16,6,38,0,0,30,3,7,56,27,160,20,40,70,4,6,4,12,6,1,8,1,2,4,15,11,39,1,1,29,35,0,7,65,159,73,58,151,67,64,21,14,12,13,5,1,33,1,58,91,104,22,61,0,3,3,0,0,9,15,26,27,3,6,2,17,0,12,1,0,11,0,18,8,158,64,50,0,48,15,12,25,101,93,36,59,5,92,109,11,75,107,65,52,11,68,77,61,61,38,6,9,1,94,50,20,101,27,28,150,127,113,94,70,16,30,91,143,12,147,113,96,15,47,67,62,21,69,128,91,70,120,76,40,2,20,2,0,42,28,0,0,10,80,98,47,10,140,112,41,6,12,60,16,1,11,76,5,11,15,14,2,4,54,37,16,0,26,71,0,0,94,48,1,1,72,63,29,41,57,118,3,85,26,42,130,25,86,45,91,7,7,4,60,25,65,134,123,98,45,6,73,12,71,4,60,1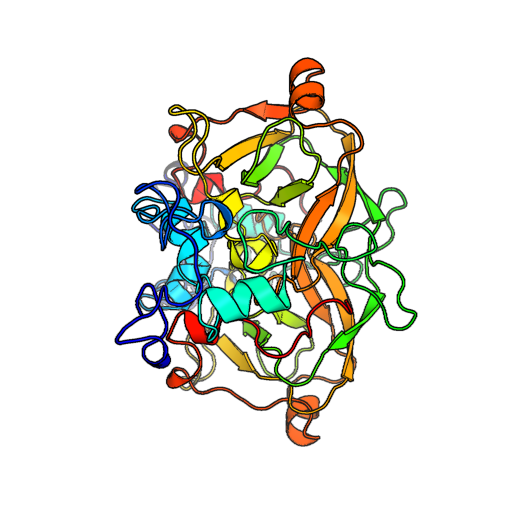,45,80,16,6,39,0,0,31,3,5,54,26,156,17,41,73,5,5,3,11,3,1,9,1,3,4,16,11,36,0,1,30,33,0,4,65,153,70,66,162,66,64,20,12,10,12,5,0,32,2,58,90,98,22,65,0,1,3,0,0,9,15,26,25,2,6,2,17,0,12,1,0,11,0,15,6,152,59,44,0,50,20,10,29,109,88,34,62,4,98,98,12,88,122,67,51,22,72,96,88,59,38,5,9,2,95,51,21,105,26,56,126

GO terms:
  GO:0005576 extracellular region (C, EXP)
  GO:0050135 NADP+ nucleosidase activity (F, EXP)

InterPro domains:
  IPR025331 Tuberculosis necrotizing toxin [PF14021] (120-212)
  IPR053024 Fungal Surface Nicotinamide Adenine Dinucleotide Glycohydrolase [PTHR42059] (4-231)

B-factor: mean 39.81, std 12.78, range [20.22, 115.0]